Protein AF-A0A7I8N1E0-F1 (afdb_monomer)

pLDDT: mean 78.95, std 22.83, range [25.59, 98.81]

Structure (mmCIF, N/CA/C/O backbone):
data_AF-A0A7I8N1E0-F1
#
_entry.id   AF-A0A7I8N1E0-F1
#
loop_
_atom_site.group_PDB
_atom_site.id
_atom_site.type_symbol
_atom_site.label_atom_id
_atom_site.label_alt_id
_atom_site.label_comp_id
_atom_site.label_asym_id
_atom_site.label_entity_id
_atom_site.label_seq_id
_atom_site.pdbx_PDB_ins_code
_atom_site.Cartn_x
_atom_site.Cartn_y
_atom_site.Cartn_z
_atom_site.occupancy
_atom_site.B_iso_or_equiv
_atom_site.auth_seq_id
_atom_site.auth_comp_id
_atom_site.auth_asym_id
_atom_site.auth_atom_id
_atom_site.pdbx_PDB_model_num
ATOM 1 N N . MET A 1 1 ? -1.818 50.588 -33.802 1.00 48.94 1 MET A N 1
ATOM 2 C CA . MET A 1 1 ? -0.971 49.473 -34.273 1.00 48.94 1 MET A CA 1
ATOM 3 C C . MET A 1 1 ? 0.448 49.638 -33.720 1.00 48.94 1 MET A C 1
ATOM 5 O O . MET A 1 1 ? 1.332 49.979 -34.481 1.00 48.94 1 MET A O 1
ATOM 9 N N . ASN A 1 2 ? 0.651 49.533 -32.391 1.00 48.28 2 ASN A N 1
ATOM 10 C CA . ASN A 1 2 ? 1.999 49.479 -31.775 1.00 48.28 2 ASN A CA 1
ATOM 11 C C . ASN A 1 2 ? 2.008 49.177 -30.254 1.00 48.28 2 ASN A C 1
ATOM 13 O O . ASN A 1 2 ? 2.771 49.759 -29.493 1.00 48.28 2 ASN A O 1
ATOM 17 N N . ARG A 1 3 ? 1.132 48.282 -29.775 1.00 43.47 3 ARG A N 1
ATOM 18 C CA . ARG A 1 3 ? 1.202 47.768 -28.386 1.00 43.47 3 ARG A CA 1
ATOM 19 C C . ARG A 1 3 ? 1.125 46.245 -28.262 1.00 43.47 3 ARG A C 1
ATOM 21 O O . ARG A 1 3 ? 1.352 45.726 -27.184 1.00 43.47 3 ARG A O 1
ATOM 28 N N . ILE A 1 4 ? 0.874 45.539 -29.366 1.00 44.09 4 ILE A N 1
ATOM 29 C CA . ILE A 1 4 ? 0.767 44.071 -29.390 1.00 44.09 4 ILE A CA 1
ATOM 30 C C . ILE A 1 4 ? 2.120 43.421 -29.741 1.00 44.09 4 ILE A C 1
ATOM 32 O O . ILE A 1 4 ? 2.396 42.306 -29.319 1.00 44.09 4 ILE A O 1
ATOM 36 N N . LEU A 1 5 ? 3.021 44.143 -30.421 1.00 41.81 5 LEU A N 1
ATOM 37 C CA . LEU A 1 5 ? 4.333 43.609 -30.817 1.00 41.81 5 LEU A CA 1
ATOM 38 C C . LEU A 1 5 ? 5.401 43.668 -29.706 1.00 41.81 5 LEU A C 1
ATOM 40 O O . LEU A 1 5 ? 6.360 42.907 -29.746 1.00 41.81 5 LEU A O 1
ATOM 44 N N . MET A 1 6 ? 5.244 44.542 -28.705 1.00 38.78 6 MET A N 1
ATOM 45 C CA . MET A 1 6 ? 6.273 44.760 -27.673 1.00 38.78 6 MET A CA 1
ATOM 46 C C . MET A 1 6 ? 6.136 43.814 -26.468 1.00 38.78 6 MET A C 1
ATOM 48 O O . MET A 1 6 ? 7.112 43.576 -25.766 1.00 38.78 6 MET A O 1
ATOM 52 N N . THR A 1 7 ? 4.960 43.213 -26.266 1.00 41.84 7 THR A N 1
ATOM 53 C CA . THR A 1 7 ? 4.743 42.194 -25.224 1.00 41.84 7 THR A CA 1
ATOM 54 C C . THR A 1 7 ? 5.156 40.798 -25.700 1.00 41.84 7 THR A C 1
ATOM 56 O O . THR A 1 7 ? 5.621 39.997 -24.895 1.00 41.84 7 THR A O 1
ATOM 59 N N . LEU A 1 8 ? 5.089 40.526 -27.012 1.00 37.84 8 LEU A N 1
ATOM 60 C CA . LEU A 1 8 ? 5.588 39.268 -27.580 1.00 37.84 8 LEU A CA 1
ATOM 61 C C . LEU A 1 8 ? 7.123 39.182 -27.572 1.00 37.84 8 LEU A C 1
ATOM 63 O O . LEU A 1 8 ? 7.668 38.095 -27.417 1.00 37.84 8 LEU A O 1
ATOM 67 N N . LEU A 1 9 ? 7.832 40.312 -27.679 1.00 37.75 9 LEU A N 1
ATOM 68 C CA . LEU A 1 9 ? 9.298 40.303 -27.696 1.00 37.75 9 LEU A CA 1
ATOM 69 C C . LEU A 1 9 ? 9.920 40.077 -26.306 1.00 37.75 9 LEU A C 1
ATOM 71 O O . LEU A 1 9 ? 11.004 39.514 -26.221 1.00 37.75 9 LEU A O 1
ATOM 75 N N . ILE A 1 10 ? 9.231 40.449 -25.219 1.00 40.94 10 ILE A N 1
ATOM 76 C CA . ILE A 1 10 ? 9.700 40.193 -23.842 1.00 40.94 10 ILE A CA 1
ATOM 77 C C . ILE A 1 10 ? 9.424 38.739 -23.429 1.00 40.94 10 ILE A C 1
ATOM 79 O O . ILE A 1 10 ? 10.252 38.137 -22.751 1.00 40.94 10 ILE A O 1
ATOM 83 N N . ALA A 1 11 ? 8.333 38.131 -23.908 1.00 39.50 11 ALA A N 1
ATOM 84 C CA . ALA A 1 11 ? 8.066 36.708 -23.683 1.00 39.50 11 ALA A CA 1
ATOM 85 C C . ALA A 1 11 ? 9.069 35.795 -24.418 1.00 39.50 11 ALA A C 1
ATOM 87 O O . ALA A 1 11 ? 9.448 34.753 -23.893 1.00 39.50 11 ALA A O 1
ATOM 88 N N . VAL A 1 12 ? 9.553 36.205 -25.597 1.00 40.03 12 VAL A N 1
ATOM 89 C CA . VAL A 1 12 ? 10.547 35.434 -26.366 1.00 40.03 12 VAL A CA 1
ATOM 90 C C . VAL A 1 12 ? 11.984 35.684 -25.881 1.00 40.03 12 VAL A C 1
ATOM 92 O O . VAL A 1 12 ? 12.800 34.769 -25.941 1.00 40.03 12 VAL A O 1
ATOM 95 N N . LEU A 1 13 ? 12.305 36.861 -25.321 1.00 36.03 13 LEU A N 1
ATOM 96 C CA . LEU A 1 13 ? 13.633 37.101 -24.729 1.00 36.03 13 LEU A CA 1
ATOM 97 C C . LEU A 1 13 ? 13.817 36.490 -23.327 1.00 36.03 13 LEU A C 1
ATOM 99 O O . LEU A 1 13 ? 14.946 36.171 -22.973 1.00 36.03 13 LEU A O 1
ATOM 103 N N . LEU A 1 14 ? 12.749 36.272 -22.547 1.00 35.75 14 LEU A N 1
ATOM 104 C CA . LEU A 1 14 ? 12.842 35.537 -21.271 1.00 35.75 14 LEU A CA 1
ATOM 105 C C . LEU A 1 14 ? 12.912 34.011 -21.447 1.00 35.75 14 LEU A C 1
ATOM 107 O O . LEU A 1 14 ? 13.384 33.322 -20.548 1.00 35.75 14 LEU A O 1
ATOM 111 N N . ALA A 1 15 ? 12.520 33.483 -22.610 1.00 39.16 15 ALA A N 1
ATOM 112 C CA . ALA A 1 15 ? 12.614 32.056 -22.928 1.00 39.16 15 ALA A CA 1
ATOM 113 C C . ALA A 1 15 ? 14.000 31.620 -23.454 1.00 39.16 15 ALA A C 1
ATOM 115 O O . ALA A 1 15 ? 14.235 30.431 -23.641 1.00 39.16 15 ALA A O 1
ATOM 116 N N . LEU A 1 16 ? 14.930 32.555 -23.685 1.00 38.12 16 LEU A N 1
ATOM 117 C CA . LEU A 1 16 ? 16.269 32.269 -24.229 1.00 38.12 16 LEU A CA 1
ATOM 118 C C . LEU A 1 16 ? 17.410 32.424 -23.211 1.00 38.12 16 LEU A C 1
ATOM 120 O O . LEU A 1 16 ? 18.575 32.346 -23.592 1.00 38.12 16 LEU A O 1
ATOM 124 N N . GLN A 1 17 ? 17.099 32.602 -21.921 1.00 38.94 17 GLN A N 1
ATOM 125 C CA . GLN A 1 17 ? 18.113 32.710 -20.861 1.00 38.94 17 GLN A CA 1
ATOM 126 C C . GLN A 1 17 ? 18.026 31.630 -19.769 1.00 38.94 17 GLN A C 1
ATOM 128 O O . GLN A 1 17 ? 18.806 31.659 -18.824 1.00 38.94 17 GLN A O 1
ATOM 133 N N . TYR A 1 18 ? 17.155 30.634 -19.944 1.00 40.34 18 TYR A N 1
ATOM 134 C CA . TYR A 1 18 ? 17.132 29.408 -1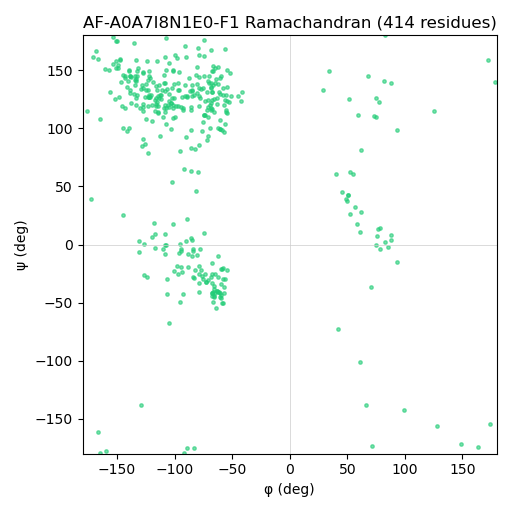9.144 1.00 40.34 18 TYR A CA 1
ATOM 135 C C . TYR A 1 18 ? 17.266 28.196 -20.064 1.00 40.34 18 TYR A C 1
ATOM 137 O O . TYR A 1 18 ? 16.301 27.537 -20.434 1.00 40.34 18 TYR A O 1
ATOM 145 N N . GLY A 1 19 ? 18.503 27.938 -20.480 1.00 39.00 19 GLY A N 1
ATOM 146 C CA . GLY A 1 19 ? 18.889 26.670 -21.079 1.00 39.00 19 GLY A CA 1
ATOM 147 C C . GLY A 1 19 ? 19.255 25.669 -19.990 1.00 39.00 19 GLY A C 1
ATOM 148 O O . GLY A 1 19 ? 20.433 25.509 -19.703 1.00 39.00 19 GLY A O 1
ATOM 149 N N . GLN A 1 20 ? 18.259 25.006 -19.406 1.00 37.59 20 GLN A N 1
ATOM 150 C CA . GLN A 1 20 ? 18.360 23.632 -18.910 1.00 37.59 20 GLN A CA 1
ATOM 151 C C . GLN A 1 20 ? 16.979 22.992 -19.076 1.00 37.59 20 GLN A C 1
ATOM 153 O O . GLN A 1 20 ? 15.960 23.572 -18.719 1.00 37.59 20 GLN A O 1
ATOM 158 N N . THR A 1 21 ? 16.935 21.840 -19.733 1.00 39.94 21 THR A N 1
ATOM 159 C CA . THR A 1 21 ? 15.712 21.083 -20.001 1.00 39.94 21 THR A CA 1
ATOM 160 C C . THR A 1 21 ? 15.200 20.451 -18.709 1.00 39.94 21 THR A C 1
ATOM 162 O O . THR A 1 21 ? 15.583 19.327 -18.385 1.00 39.94 21 THR A O 1
ATOM 165 N N . ASP A 1 22 ? 14.348 21.174 -17.984 1.00 41.03 22 ASP A N 1
ATOM 166 C CA . ASP A 1 22 ? 13.529 20.624 -16.903 1.00 41.03 22 ASP A CA 1
ATOM 167 C C . ASP A 1 22 ? 12.442 19.712 -17.495 1.00 41.03 22 ASP A C 1
ATOM 169 O O . ASP A 1 22 ? 11.861 20.005 -18.545 1.00 41.03 22 ASP A O 1
ATOM 173 N N . ALA A 1 23 ? 12.186 18.573 -16.851 1.00 47.47 23 ALA A N 1
ATOM 174 C CA . ALA A 1 23 ? 11.145 17.635 -17.260 1.00 47.47 23 ALA A CA 1
ATOM 175 C C . ALA A 1 23 ? 9.791 18.362 -17.372 1.00 47.47 23 ALA A C 1
ATOM 177 O O . ALA A 1 23 ? 9.347 19.008 -16.426 1.00 47.47 23 ALA A O 1
ATOM 178 N N . ALA A 1 24 ? 9.142 18.294 -18.538 1.00 55.84 24 ALA A N 1
ATOM 179 C CA . ALA A 1 24 ? 7.915 19.041 -18.793 1.00 55.84 24 ALA A CA 1
ATOM 180 C C . ALA A 1 24 ? 6.771 18.549 -17.887 1.00 55.84 24 ALA A C 1
ATOM 182 O O . ALA A 1 24 ? 6.299 17.424 -18.041 1.00 55.84 24 ALA A O 1
ATOM 183 N N . THR A 1 25 ? 6.307 19.399 -16.967 1.00 61.44 25 THR A N 1
ATOM 184 C CA . THR A 1 25 ? 5.065 19.179 -16.215 1.00 61.44 25 THR A CA 1
ATOM 185 C C . THR A 1 25 ? 3.894 19.036 -17.187 1.00 61.44 25 THR A C 1
ATOM 187 O O . THR A 1 25 ? 3.692 19.896 -18.049 1.00 61.44 25 THR A O 1
ATOM 190 N N . MET A 1 26 ? 3.106 17.969 -17.047 1.00 72.81 26 MET A N 1
ATOM 191 C CA . MET A 1 26 ? 1.984 17.670 -17.940 1.00 72.81 26 MET A CA 1
ATOM 192 C C . MET A 1 26 ? 0.630 17.875 -17.251 1.00 72.81 26 MET A C 1
ATOM 194 O O . MET A 1 26 ? 0.438 17.475 -16.103 1.00 72.81 26 MET A O 1
ATOM 198 N N . PHE A 1 27 ? -0.319 18.455 -17.991 1.00 78.81 27 PHE A N 1
ATOM 199 C CA . PHE A 1 27 ? -1.722 18.613 -17.604 1.00 78.81 27 PHE A CA 1
ATOM 200 C C . PHE A 1 27 ? -2.600 17.778 -18.546 1.00 78.81 27 PHE A C 1
ATOM 202 O O . PHE A 1 27 ? -2.653 18.106 -19.734 1.00 78.81 27 PHE A O 1
ATOM 209 N N . PRO A 1 28 ? -3.280 16.724 -18.066 1.00 75.94 28 PRO A N 1
ATOM 210 C CA . PRO A 1 28 ? -4.121 15.909 -18.934 1.00 75.94 28 PRO A CA 1
ATOM 211 C C . PRO A 1 28 ? -5.359 16.657 -19.438 1.00 75.94 28 PRO A C 1
ATOM 213 O O . PRO A 1 28 ? -6.017 17.389 -18.689 1.00 75.94 28 PRO A O 1
ATOM 216 N N . SER A 1 29 ? -5.694 16.456 -20.709 1.00 80.56 29 SER A N 1
ATOM 217 C CA . SER A 1 29 ? -6.722 17.219 -21.426 1.00 80.56 29 SER A CA 1
ATOM 218 C C . SER A 1 29 ? -7.790 16.352 -22.093 1.00 80.56 29 SER A C 1
ATOM 220 O O . SER A 1 29 ? -8.923 16.813 -22.245 1.00 80.56 29 SER A O 1
ATOM 222 N N . ASP A 1 30 ? -7.464 15.105 -22.435 1.00 88.88 30 ASP A N 1
ATOM 223 C CA . ASP A 1 30 ? -8.392 14.147 -23.038 1.00 88.88 30 ASP A CA 1
ATOM 224 C C . ASP A 1 30 ? -8.923 13.188 -21.972 1.00 88.88 30 ASP A C 1
ATOM 226 O O . ASP A 1 30 ? -8.179 12.360 -21.449 1.00 88.88 30 ASP A O 1
ATOM 230 N N . TRP A 1 31 ? -10.203 13.310 -21.621 1.00 92.12 31 TRP A N 1
ATOM 231 C CA . TRP A 1 31 ? -10.793 12.560 -20.516 1.00 92.12 31 TRP A CA 1
ATOM 232 C C . TRP A 1 31 ? -11.955 11.677 -20.967 1.00 92.12 31 TRP A C 1
ATOM 234 O O . TRP A 1 31 ? -12.921 12.154 -21.563 1.00 92.12 31 TRP A O 1
ATOM 244 N N . GLN A 1 32 ? -11.904 10.400 -20.592 1.00 95.88 32 GLN A N 1
ATOM 245 C CA . GLN A 1 32 ? -12.939 9.413 -20.878 1.00 95.88 32 GLN A CA 1
ATOM 246 C C . GLN A 1 32 ? -13.622 8.934 -19.593 1.00 95.88 32 GLN A C 1
ATOM 248 O O . GLN A 1 32 ? -12.963 8.475 -18.665 1.00 95.88 32 GLN A O 1
ATOM 253 N N . ILE A 1 33 ? -14.954 8.994 -19.559 1.00 96.75 33 ILE A N 1
ATOM 254 C CA . ILE A 1 33 ? -15.770 8.513 -18.435 1.00 96.75 33 ILE A CA 1
ATOM 255 C C . ILE A 1 33 ? -15.946 6.991 -18.516 1.00 96.75 33 ILE A C 1
ATOM 257 O O . ILE A 1 33 ? -16.228 6.447 -19.587 1.00 96.75 33 ILE A O 1
ATOM 261 N N . VAL A 1 34 ? -15.837 6.323 -17.369 1.00 97.19 34 VAL A N 1
ATOM 262 C CA . VAL A 1 34 ? -16.132 4.901 -17.181 1.00 97.19 34 VAL A CA 1
ATOM 263 C C . VAL A 1 34 ? -17.006 4.721 -15.942 1.00 97.19 34 VAL A C 1
ATOM 265 O O . VAL A 1 34 ? -16.656 5.170 -14.853 1.00 97.19 34 VAL A O 1
ATOM 268 N N . ASP A 1 35 ? -18.115 4.004 -16.108 1.00 96.94 35 ASP A N 1
ATOM 269 C CA . ASP A 1 35 ? -19.026 3.625 -15.029 1.00 96.94 35 ASP A CA 1
ATOM 270 C C . ASP A 1 35 ? -18.923 2.118 -14.782 1.00 96.94 35 ASP A C 1
ATOM 272 O O . ASP A 1 35 ? -19.323 1.308 -15.617 1.00 96.94 35 ASP A O 1
ATOM 276 N N . GLN A 1 36 ? -18.351 1.742 -13.640 1.00 95.38 36 GLN A N 1
ATOM 277 C CA . GLN A 1 36 ? -18.331 0.360 -13.150 1.00 95.38 36 GLN A CA 1
ATOM 278 C C . GLN A 1 36 ? -19.440 0.083 -12.136 1.00 95.38 36 GLN A C 1
ATOM 280 O O . GLN A 1 36 ? -19.826 -1.069 -11.952 1.00 95.38 36 GLN A O 1
ATOM 285 N N . GLY A 1 37 ? -19.913 1.124 -11.448 1.00 93.56 37 GLY A N 1
ATOM 286 C CA . GLY A 1 37 ? -21.073 1.043 -10.575 1.00 93.56 37 GLY A CA 1
ATOM 287 C C . GLY A 1 37 ? -22.338 0.734 -11.372 1.00 93.56 37 GLY A C 1
ATOM 288 O O . GLY A 1 37 ? -22.547 1.263 -12.462 1.00 93.56 37 GLY A O 1
ATOM 289 N N . ASP A 1 38 ? -23.178 -0.130 -10.819 1.00 93.62 38 ASP A N 1
ATOM 290 C CA . ASP A 1 38 ? -24.424 -0.601 -11.422 1.00 93.62 38 ASP A CA 1
ATOM 291 C C . ASP A 1 38 ? -25.679 -0.015 -10.750 1.00 93.62 38 ASP A C 1
ATOM 293 O O . ASP A 1 38 ? -26.801 -0.298 -11.172 1.00 93.62 38 ASP A O 1
ATOM 297 N N . GLN A 1 39 ? -25.50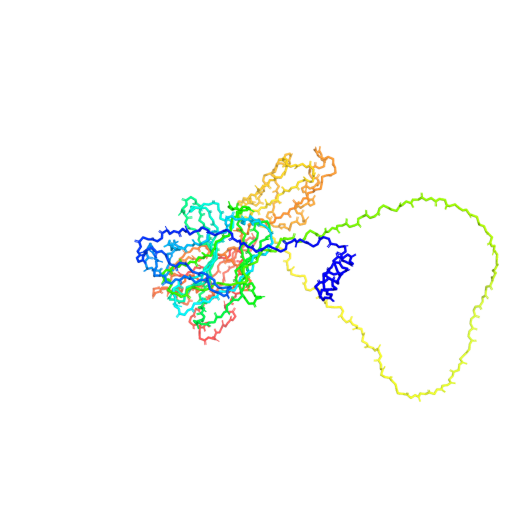1 0.821 -9.725 1.00 95.50 39 GLN A N 1
ATOM 298 C CA . GLN A 1 39 ? -26.559 1.453 -8.939 1.00 95.50 39 GLN A CA 1
ATOM 299 C C . GLN A 1 39 ? -26.441 2.975 -8.992 1.00 95.50 39 GLN A C 1
ATOM 301 O O . GLN A 1 39 ? -25.340 3.519 -9.014 1.00 95.50 39 GLN A O 1
ATOM 306 N N . ASP A 1 40 ? -27.589 3.657 -9.023 1.00 94.75 40 ASP A N 1
ATOM 307 C CA . ASP A 1 40 ? -27.724 5.122 -9.014 1.00 94.75 40 ASP A CA 1
ATOM 308 C C . ASP A 1 40 ? -26.899 5.875 -10.086 1.00 94.75 40 ASP A C 1
ATOM 310 O O . ASP A 1 40 ? -26.539 7.046 -9.925 1.00 94.75 40 ASP A O 1
ATOM 314 N N . GLY A 1 41 ? -26.608 5.195 -11.200 1.00 92.81 41 GLY A N 1
ATOM 315 C CA . GLY A 1 41 ? -25.959 5.748 -12.389 1.00 92.81 41 GLY A CA 1
ATOM 316 C C . GLY A 1 41 ? -26.934 6.275 -13.459 1.00 92.81 41 GLY A C 1
ATOM 317 O O . GLY A 1 41 ? -28.155 6.182 -13.296 1.00 92.81 41 GLY A O 1
ATOM 318 N N . PRO A 1 42 ? -26.417 6.796 -14.590 1.00 96.25 42 PRO A N 1
ATOM 319 C CA . PRO A 1 42 ? -24.995 6.915 -14.933 1.00 96.25 42 PRO A CA 1
ATOM 320 C C . PRO A 1 42 ? -24.290 8.029 -14.148 1.00 96.25 42 PRO A C 1
ATOM 322 O O . PRO A 1 42 ? -24.905 8.779 -13.383 1.00 96.25 42 PRO A O 1
ATOM 325 N N . SER A 1 43 ? -22.979 8.150 -14.328 1.00 97.06 43 SER A N 1
ATOM 326 C CA . SER A 1 43 ? -22.233 9.285 -13.801 1.00 97.06 43 SER A CA 1
ATOM 327 C C . SER A 1 43 ? -22.605 10.613 -14.453 1.00 97.06 43 SER A C 1
ATOM 329 O O . SER A 1 43 ? -23.050 10.685 -15.599 1.00 97.06 43 SER A O 1
ATOM 331 N N . LEU A 1 44 ? -22.406 11.695 -13.696 1.00 96.81 44 LEU A N 1
ATOM 332 C CA . LEU A 1 44 ? -22.554 13.061 -14.184 1.00 96.81 44 LEU A CA 1
ATOM 333 C C . LEU A 1 44 ? -21.290 13.857 -13.869 1.00 96.81 44 LEU A C 1
ATOM 335 O O . LEU A 1 44 ? -21.177 14.444 -12.792 1.00 96.81 44 LEU A O 1
ATOM 339 N N . TRP A 1 45 ? -20.356 13.849 -14.820 1.00 96.50 45 TRP A N 1
ATOM 340 C CA . TRP A 1 45 ? -19.107 14.603 -14.768 1.00 96.50 45 TRP A CA 1
ATOM 341 C C . TRP A 1 45 ? -19.220 15.920 -15.544 1.00 96.50 45 TRP A C 1
ATOM 343 O O . TRP A 1 45 ? -19.709 15.947 -16.674 1.00 96.50 45 TRP A O 1
ATOM 353 N N . GLN A 1 46 ? -18.769 17.022 -14.946 1.00 94.25 46 GLN A N 1
ATOM 354 C CA . GLN A 1 46 ? -18.805 18.362 -15.537 1.00 94.25 46 GLN A CA 1
ATOM 355 C C . GLN A 1 46 ? -17.533 19.143 -15.209 1.00 94.25 46 GLN A C 1
ATOM 357 O O . GLN A 1 46 ? -17.049 19.102 -14.079 1.00 94.25 46 GLN A O 1
ATOM 362 N N . TYR A 1 47 ? -17.027 19.908 -16.173 1.00 88.88 47 TYR A N 1
ATOM 363 C CA . TYR A 1 47 ? -15.928 20.845 -15.952 1.00 88.88 47 TYR A CA 1
ATOM 364 C C . TYR A 1 47 ? -16.464 22.270 -15.837 1.00 88.88 47 TYR A C 1
ATOM 366 O O . TYR A 1 47 ? -17.064 22.781 -16.782 1.00 88.88 47 TYR A O 1
ATOM 374 N N . ASP A 1 48 ? -16.227 22.923 -14.702 1.00 83.56 48 ASP A N 1
ATOM 375 C CA . ASP A 1 48 ? -16.552 24.337 -14.493 1.00 83.56 48 ASP A CA 1
ATOM 376 C C . ASP A 1 48 ? -15.361 25.055 -13.857 1.00 83.56 48 ASP A C 1
ATOM 378 O O . ASP A 1 48 ? -14.854 24.636 -12.818 1.00 83.56 48 ASP A O 1
ATOM 382 N N . ARG A 1 49 ? -14.916 26.155 -14.478 1.00 85.31 49 ARG A N 1
ATOM 383 C CA . ARG A 1 49 ? -13.901 27.083 -13.935 1.00 85.31 49 ARG A CA 1
ATOM 384 C C . ARG A 1 49 ? -12.658 26.405 -13.328 1.00 85.31 49 ARG A C 1
ATOM 386 O O . ARG A 1 49 ? -12.189 26.807 -12.266 1.00 85.31 49 ARG A O 1
ATOM 393 N N . GLY A 1 50 ? -12.100 25.406 -14.013 1.00 83.62 50 GLY A N 1
ATOM 394 C CA . GLY A 1 50 ? -10.882 24.723 -13.554 1.00 83.62 50 GLY A CA 1
ATOM 395 C C . GLY A 1 50 ? -11.120 23.535 -12.620 1.00 83.62 50 GLY A C 1
ATOM 396 O O . GLY A 1 50 ? -10.154 22.970 -12.116 1.00 83.62 50 GLY A O 1
ATOM 397 N N . VAL A 1 51 ? -12.379 23.166 -12.371 1.00 91.38 51 VAL A N 1
ATOM 398 C CA . VAL A 1 51 ? -12.760 22.092 -11.451 1.00 91.38 51 VAL A CA 1
ATOM 399 C C . VAL A 1 51 ? -13.583 21.045 -12.193 1.00 91.38 51 VAL A C 1
ATOM 401 O O . VAL A 1 51 ? -14.599 21.365 -12.812 1.00 91.38 51 VAL A O 1
ATOM 404 N N . TRP A 1 52 ? -13.167 19.785 -12.098 1.00 95.81 52 TRP A N 1
ATOM 405 C CA . TRP A 1 52 ? -13.998 18.637 -12.453 1.00 95.81 52 TRP A CA 1
ATOM 406 C C . TRP A 1 52 ? -14.946 18.327 -11.301 1.00 95.81 52 TRP A C 1
ATOM 408 O O . TRP A 1 52 ? -14.507 18.217 -10.160 1.00 95.81 52 TRP A O 1
ATOM 418 N N . ASN A 1 53 ? -16.232 18.182 -11.600 1.00 96.50 53 ASN A N 1
ATOM 419 C CA . ASN A 1 53 ? -17.298 17.910 -10.644 1.00 96.50 53 ASN A CA 1
ATOM 420 C C . ASN A 1 53 ? -17.986 16.608 -11.046 1.00 96.50 53 ASN A C 1
ATOM 422 O O . ASN A 1 53 ? -18.451 16.504 -12.180 1.00 96.50 53 ASN A O 1
ATOM 426 N N . GLN A 1 54 ? -18.095 15.660 -10.123 1.00 98.00 54 GLN A N 1
ATOM 427 C CA . GLN A 1 54 ? -18.950 14.489 -10.265 1.00 98.00 54 GLN A CA 1
ATOM 428 C C . GLN A 1 54 ? -20.086 14.599 -9.247 1.00 98.00 54 GLN A C 1
ATOM 430 O O . GLN A 1 54 ? -19.855 14.903 -8.079 1.00 98.00 54 GLN A O 1
ATOM 435 N N . THR A 1 55 ? -21.322 14.452 -9.732 1.00 97.62 55 THR A N 1
ATOM 436 C CA . THR A 1 55 ? -22.528 14.823 -8.963 1.00 97.62 55 THR A CA 1
ATOM 437 C C . THR A 1 55 ? -23.615 13.753 -8.912 1.00 97.62 55 THR A C 1
ATOM 439 O O . THR A 1 55 ? -24.684 13.988 -8.352 1.00 97.62 55 THR A O 1
ATOM 442 N N . SER A 1 56 ? -23.375 12.573 -9.487 1.00 96.75 56 SER A N 1
ATOM 443 C CA . SER A 1 56 ? -24.304 11.447 -9.351 1.00 96.75 56 SER A CA 1
ATOM 444 C C . SER A 1 56 ? -23.952 10.591 -8.137 1.00 96.75 56 SER A C 1
ATOM 446 O O . SER A 1 56 ? -22.823 10.604 -7.656 1.00 96.75 56 SER A O 1
ATOM 448 N N . ASN A 1 57 ? -24.903 9.792 -7.670 1.00 96.44 57 ASN A N 1
ATOM 449 C CA . ASN A 1 57 ? -24.679 8.878 -6.557 1.00 96.44 57 ASN A CA 1
ATOM 450 C C . ASN A 1 57 ? -24.164 7.507 -7.023 1.00 96.44 57 ASN A C 1
ATOM 452 O O . ASN A 1 57 ? -24.368 6.524 -6.332 1.00 96.44 57 ASN A O 1
ATOM 456 N N . ILE A 1 58 ? -23.560 7.390 -8.209 1.00 97.38 58 ILE A N 1
ATOM 457 C CA . ILE A 1 58 ? -23.273 6.076 -8.798 1.00 97.38 58 ILE A CA 1
ATOM 458 C C . ILE A 1 58 ? -22.345 5.228 -7.917 1.00 97.38 58 ILE A C 1
ATOM 460 O O . ILE A 1 58 ? -21.261 5.660 -7.513 1.00 97.38 58 ILE A O 1
ATOM 464 N N . PHE A 1 59 ? -22.753 3.992 -7.650 1.00 96.19 59 PHE A N 1
ATOM 465 C CA . PHE A 1 59 ? -21.976 3.020 -6.888 1.00 96.19 59 PHE A CA 1
ATOM 466 C C . PHE A 1 59 ? -22.287 1.594 -7.343 1.00 96.19 59 PHE A C 1
ATOM 468 O O . PHE A 1 59 ? -23.160 1.345 -8.167 1.00 96.19 59 PHE A O 1
ATOM 475 N N . GLY A 1 60 ? -21.565 0.635 -6.786 1.00 93.25 60 GLY A N 1
ATOM 476 C CA . GLY A 1 60 ? -21.827 -0.785 -6.952 1.00 93.25 60 GLY A CA 1
ATOM 477 C C . GLY A 1 60 ? -21.081 -1.602 -5.904 1.00 93.25 60 GLY A C 1
ATOM 478 O O . GLY A 1 60 ? -20.352 -1.064 -5.060 1.00 93.25 60 GLY A O 1
ATOM 479 N N . GLY A 1 61 ? -21.240 -2.920 -5.974 1.00 87.12 61 GLY A N 1
ATOM 480 C CA . GLY A 1 61 ? -20.678 -3.844 -4.992 1.00 87.12 61 GLY A CA 1
ATOM 481 C C . GLY A 1 61 ? -21.379 -3.778 -3.629 1.00 87.12 61 GLY A C 1
ATOM 482 O O . GLY A 1 61 ? -22.410 -3.135 -3.443 1.00 87.12 61 GLY A O 1
ATOM 483 N N . GLN A 1 62 ? -20.831 -4.498 -2.652 1.00 78.44 62 GLN A N 1
ATOM 484 C CA . GLN A 1 62 ? -21.434 -4.623 -1.324 1.00 78.44 62 GLN A CA 1
ATOM 485 C C . GLN A 1 62 ? -21.174 -3.377 -0.453 1.00 78.44 62 GLN A C 1
ATOM 487 O O . GLN A 1 62 ? -20.049 -2.871 -0.327 1.00 78.44 62 GLN A O 1
ATOM 492 N N . GLN A 1 63 ? -22.226 -2.906 0.217 1.00 66.81 63 GLN A N 1
ATOM 493 C CA . GLN A 1 63 ? -22.176 -1.766 1.130 1.00 66.81 63 GLN A CA 1
ATOM 494 C C . GLN A 1 63 ? -21.680 -2.208 2.521 1.00 66.81 63 GLN A C 1
ATOM 496 O O . GLN A 1 63 ? -22.453 -2.460 3.437 1.00 66.81 63 GLN A O 1
ATOM 501 N N . GLY A 1 64 ? -20.360 -2.325 2.679 1.00 64.38 64 GLY A N 1
ATOM 502 C CA . GLY A 1 64 ? -19.692 -2.573 3.964 1.00 64.38 64 GLY A CA 1
ATOM 503 C C . GLY A 1 64 ? -18.315 -1.910 4.026 1.00 64.38 64 GLY A C 1
ATOM 504 O O . GLY A 1 64 ? -17.756 -1.561 2.982 1.00 64.38 64 GLY A O 1
ATOM 505 N N . THR A 1 65 ? -17.781 -1.701 5.233 1.00 57.72 65 THR A N 1
ATOM 506 C CA . THR A 1 65 ? -16.462 -1.071 5.468 1.00 57.72 65 THR A CA 1
ATOM 507 C C . THR A 1 65 ? -15.288 -2.005 5.152 1.00 57.72 65 THR A C 1
ATOM 509 O O . THR A 1 65 ? -14.231 -1.555 4.709 1.00 57.72 65 THR A O 1
ATOM 512 N N . SER A 1 66 ? -15.491 -3.317 5.316 1.00 61.19 66 SER A N 1
ATOM 513 C CA . SER A 1 66 ? -14.463 -4.352 5.149 1.00 61.19 66 SER A CA 1
ATOM 514 C C . SER A 1 66 ? -14.198 -4.765 3.700 1.00 61.19 66 SER A C 1
ATOM 516 O O . SER A 1 66 ? -13.278 -5.538 3.459 1.00 61.19 66 SER A O 1
ATOM 518 N N . LEU A 1 67 ? -15.015 -4.313 2.745 1.00 79.56 67 LEU A N 1
ATOM 519 C CA . LEU A 1 67 ? -14.964 -4.783 1.359 1.00 79.56 67 LEU A CA 1
ATOM 520 C C . LEU A 1 67 ? -14.271 -3.751 0.455 1.00 79.56 67 LEU A C 1
ATOM 522 O O . LEU A 1 67 ? -14.697 -2.588 0.436 1.00 79.56 67 LEU A O 1
ATOM 526 N N . PRO A 1 68 ? -13.181 -4.123 -0.242 1.00 87.94 68 PRO A N 1
ATOM 527 C CA . PRO A 1 68 ? -12.342 -3.172 -0.957 1.00 87.94 68 PRO A CA 1
ATOM 528 C C . PRO A 1 68 ? -12.775 -2.894 -2.400 1.00 87.94 68 PRO A C 1
ATOM 530 O O . PRO A 1 68 ? -12.215 -1.990 -3.004 1.00 87.94 68 PRO A O 1
ATOM 533 N N . GLU A 1 69 ? -13.739 -3.614 -2.975 1.00 88.75 69 GLU A N 1
ATOM 534 C CA . GLU A 1 69 ? -14.010 -3.603 -4.419 1.00 88.75 69 GLU A CA 1
ATOM 535 C C . GLU A 1 69 ? -14.476 -2.233 -4.920 1.00 88.75 69 GLU A C 1
ATOM 537 O O . GLU A 1 69 ? -13.850 -1.643 -5.799 1.00 88.75 69 GLU A O 1
ATOM 542 N N . LYS A 1 70 ? -15.532 -1.694 -4.306 1.00 94.12 70 LYS A N 1
ATOM 543 C CA . LYS A 1 70 ? -16.081 -0.352 -4.565 1.00 94.12 70 LYS A CA 1
ATOM 544 C C . LYS A 1 70 ? -16.096 0.039 -6.063 1.00 94.12 70 LYS A C 1
ATOM 546 O O . LYS A 1 70 ? -15.436 0.999 -6.450 1.00 94.12 70 LYS A O 1
ATOM 551 N N . PRO A 1 71 ? -16.808 -0.691 -6.938 1.00 94.88 71 PRO A N 1
ATOM 552 C CA . PRO A 1 71 ? -16.966 -0.284 -8.334 1.00 94.88 71 PRO A CA 1
ATOM 553 C C . PRO A 1 71 ? -17.831 0.981 -8.406 1.00 94.88 71 PRO A C 1
ATOM 555 O O . PRO A 1 71 ? -18.964 0.988 -7.933 1.00 94.88 71 PRO A O 1
ATOM 558 N N . GLY A 1 72 ? -17.262 2.075 -8.906 1.00 96.88 72 GLY A N 1
ATOM 559 C CA . GLY A 1 72 ? -17.882 3.404 -8.926 1.00 96.88 72 GLY A CA 1
ATOM 560 C C . GLY A 1 72 ? -17.829 4.016 -10.319 1.00 96.88 72 GLY A C 1
ATOM 561 O O . GLY A 1 72 ? -18.027 3.320 -11.312 1.00 96.88 72 GLY A O 1
ATOM 562 N N . THR A 1 73 ? -17.521 5.303 -10.401 1.00 98.50 73 THR A N 1
ATOM 563 C CA . THR A 1 73 ? -17.244 5.994 -11.664 1.00 98.50 73 THR A CA 1
ATOM 564 C C . THR A 1 73 ? -15.858 6.614 -11.638 1.00 98.50 73 THR A C 1
ATOM 566 O O . THR A 1 73 ? -15.359 7.015 -10.582 1.00 98.50 73 THR A O 1
ATOM 569 N N . PHE A 1 74 ? -15.227 6.701 -12.801 1.00 98.50 74 PHE A N 1
ATOM 570 C CA . PHE A 1 74 ? -13.962 7.397 -12.943 1.00 98.50 74 PHE A CA 1
ATOM 571 C C . PHE A 1 74 ? -13.789 8.025 -14.320 1.00 98.50 74 PHE A C 1
ATOM 573 O O . PHE A 1 74 ? -14.364 7.578 -15.311 1.00 98.50 74 PHE A O 1
ATOM 580 N N . MET A 1 75 ? -12.967 9.070 -14.375 1.00 97.19 75 MET A N 1
ATOM 581 C CA . MET A 1 75 ? -12.536 9.710 -15.614 1.00 97.19 75 MET A CA 1
ATOM 582 C C . MET A 1 75 ? -11.071 9.399 -15.876 1.00 97.19 75 MET A C 1
ATOM 584 O O . MET A 1 75 ? -10.220 9.865 -15.125 1.00 97.19 75 MET A O 1
ATOM 588 N N . VAL A 1 76 ? -10.778 8.647 -16.935 1.00 97.12 76 VAL A N 1
ATOM 589 C CA . VAL A 1 76 ? -9.418 8.299 -17.363 1.00 97.12 76 VAL A CA 1
ATOM 590 C C . VAL A 1 76 ? -8.847 9.415 -18.231 1.00 97.12 76 VAL A C 1
ATOM 592 O O . VAL A 1 76 ? -9.465 9.805 -19.217 1.00 97.12 76 VAL A O 1
ATOM 595 N N . ALA A 1 77 ? -7.656 9.894 -17.893 1.00 93.69 77 ALA A N 1
ATOM 596 C CA . ALA A 1 77 ? -6.865 10.790 -18.725 1.00 93.69 77 ALA A CA 1
ATOM 597 C C . ALA A 1 77 ? -6.214 9.997 -19.871 1.00 93.69 77 ALA A C 1
ATOM 599 O O . ALA A 1 77 ? -5.179 9.350 -19.692 1.00 93.69 77 ALA A O 1
ATOM 600 N N . MET A 1 78 ? -6.817 10.015 -21.053 1.00 91.62 78 MET A N 1
ATOM 601 C CA . MET A 1 78 ? -6.407 9.210 -22.205 1.00 91.62 78 MET A CA 1
ATOM 602 C C . MET A 1 78 ? -5.064 9.636 -22.791 1.00 91.62 78 MET A C 1
ATOM 604 O O . MET A 1 78 ? -4.329 8.789 -23.302 1.00 91.62 78 MET A O 1
ATOM 608 N N . ASP A 1 79 ? -4.705 10.906 -22.643 1.00 87.31 79 ASP A N 1
ATOM 609 C CA . ASP A 1 79 ? -3.408 11.456 -23.027 1.00 87.31 79 ASP A CA 1
ATOM 610 C C . ASP A 1 79 ? -2.322 11.263 -21.956 1.00 87.31 79 ASP A C 1
ATOM 612 O O . ASP A 1 79 ? -1.162 11.569 -22.215 1.00 87.31 79 ASP A O 1
ATOM 616 N N . SER A 1 80 ? -2.652 10.710 -20.783 1.00 90.31 80 SER A N 1
ATOM 617 C CA . SER A 1 80 ? -1.651 10.396 -19.758 1.00 90.31 80 SER A CA 1
ATOM 618 C C . SER A 1 80 ? -0.929 9.067 -20.014 1.00 90.31 80 SER A C 1
ATOM 620 O O . SER A 1 80 ? -1.518 8.087 -20.492 1.00 90.31 80 SER A O 1
ATOM 622 N N . ASP A 1 81 ? 0.350 9.047 -19.639 1.00 87.94 81 ASP A N 1
ATOM 623 C CA . ASP A 1 81 ? 1.173 7.851 -19.472 1.00 87.94 81 ASP A CA 1
ATOM 624 C C . ASP A 1 81 ? 2.132 8.086 -18.297 1.00 87.94 81 ASP A C 1
ATOM 626 O O . ASP A 1 81 ? 3.110 8.828 -18.391 1.00 87.94 81 ASP A O 1
ATOM 630 N N . PHE A 1 82 ? 1.773 7.539 -17.142 1.00 91.88 82 PHE A N 1
ATOM 631 C CA . PHE A 1 82 ? 2.475 7.715 -15.883 1.00 91.88 82 PHE A CA 1
ATOM 632 C C . PHE A 1 82 ? 3.178 6.418 -15.501 1.00 91.88 82 PHE A C 1
ATOM 634 O O . PHE A 1 82 ? 2.528 5.404 -15.249 1.00 91.88 82 PHE A O 1
ATOM 641 N N . SER A 1 83 ? 4.506 6.468 -15.423 1.00 90.31 83 SER A N 1
ATOM 642 C CA . SER A 1 83 ? 5.320 5.424 -14.806 1.00 90.31 83 SER A CA 1
ATOM 643 C C . SER A 1 83 ? 5.815 5.874 -13.441 1.00 90.31 83 SER A C 1
ATOM 645 O O . SER A 1 83 ? 5.362 5.339 -12.442 1.00 90.31 83 SER A O 1
ATOM 647 N N . ASP A 1 84 ? 6.689 6.876 -13.416 1.00 87.12 84 ASP A N 1
ATOM 648 C CA . ASP A 1 84 ? 7.594 7.209 -12.320 1.00 87.12 84 ASP A CA 1
ATOM 649 C C . ASP A 1 84 ? 7.694 8.736 -12.176 1.00 87.12 84 ASP A C 1
ATOM 651 O O . ASP A 1 84 ? 7.825 9.458 -13.169 1.00 87.12 84 ASP A O 1
ATOM 655 N N . GLY A 1 85 ? 7.638 9.239 -10.943 1.00 91.25 85 GLY A N 1
ATOM 656 C CA . GLY A 1 85 ? 7.465 10.661 -10.643 1.00 91.25 85 GLY A CA 1
ATOM 657 C C . GLY A 1 85 ? 6.322 10.908 -9.667 1.00 91.25 85 GLY A C 1
ATOM 658 O O . GLY A 1 85 ? 5.929 10.008 -8.925 1.00 91.25 85 GLY A O 1
ATOM 659 N N . SER A 1 86 ? 5.772 12.115 -9.699 1.00 94.94 86 SER A N 1
ATOM 660 C CA . SER A 1 86 ? 4.668 12.550 -8.851 1.00 94.94 86 SER A CA 1
ATOM 661 C C . SER A 1 86 ? 3.432 12.885 -9.680 1.00 94.94 86 SER A C 1
ATOM 663 O O . SER A 1 86 ? 3.502 13.563 -10.705 1.00 94.94 86 SER A O 1
ATOM 665 N N . VAL A 1 87 ? 2.275 12.434 -9.209 1.00 95.94 87 VAL A N 1
ATOM 666 C CA . VAL A 1 87 ? 0.964 12.905 -9.654 1.00 95.94 87 VAL A CA 1
ATOM 667 C C . VAL A 1 87 ? 0.383 13.745 -8.540 1.00 95.94 87 VAL A C 1
ATOM 669 O O . VAL A 1 87 ? 0.118 13.217 -7.465 1.00 95.94 87 VAL A O 1
ATOM 672 N N . LEU A 1 88 ? 0.157 15.027 -8.798 1.00 94.56 88 LEU A N 1
ATOM 673 C CA . LEU A 1 88 ? -0.406 15.956 -7.828 1.00 94.56 88 LEU A CA 1
ATOM 674 C C . LEU A 1 88 ? -1.834 16.311 -8.229 1.00 94.56 88 LEU A C 1
ATOM 676 O O . LEU A 1 88 ? -2.109 16.535 -9.407 1.00 94.56 88 LEU A O 1
ATOM 680 N N . LEU A 1 89 ? -2.742 16.381 -7.260 1.00 97.50 89 LEU A N 1
ATOM 681 C CA . LEU A 1 89 ? -4.091 16.906 -7.448 1.00 97.50 89 LEU A CA 1
ATOM 682 C C . LEU A 1 89 ? -4.655 17.469 -6.144 1.00 97.50 89 LEU A C 1
ATOM 684 O O . LEU A 1 89 ? -4.293 17.038 -5.053 1.00 97.50 89 LEU A O 1
ATOM 688 N N . SER A 1 90 ? -5.605 18.392 -6.257 1.00 97.94 90 SER A N 1
ATOM 689 C CA . SER A 1 90 ? -6.459 18.789 -5.139 1.00 97.94 90 SER A CA 1
ATOM 690 C C . SER A 1 90 ? -7.827 18.133 -5.266 1.00 97.94 90 SER A C 1
ATOM 692 O O . SER A 1 90 ? -8.431 18.186 -6.340 1.00 97.94 90 SER A O 1
ATOM 694 N N . LEU A 1 91 ? -8.348 17.574 -4.173 1.00 98.56 91 LEU A N 1
ATOM 695 C CA . LEU A 1 91 ? -9.696 17.001 -4.126 1.00 98.56 91 LEU A CA 1
ATOM 696 C C . LEU A 1 91 ? -10.490 17.472 -2.901 1.00 98.56 91 LEU A C 1
ATOM 698 O O . LEU A 1 91 ? -9.916 17.780 -1.858 1.00 98.56 91 LEU A O 1
ATOM 702 N N . VAL A 1 92 ? -11.817 17.521 -3.027 1.00 98.62 92 VAL A N 1
ATOM 703 C CA . VAL A 1 92 ? -12.758 17.827 -1.934 1.00 98.62 92 VAL A CA 1
ATOM 704 C C . VAL A 1 92 ? -14.102 17.140 -2.175 1.00 98.62 92 VAL A C 1
ATOM 706 O O . VAL A 1 92 ? -14.513 16.950 -3.320 1.00 98.62 92 VAL A O 1
ATOM 709 N N . SER A 1 93 ? -14.820 16.832 -1.097 1.00 98.25 93 SER A N 1
ATOM 710 C CA . SER A 1 93 ? -16.216 16.392 -1.138 1.00 98.25 93 SER A CA 1
ATOM 711 C C . SER A 1 93 ? -17.005 16.966 0.045 1.00 98.25 93 SER A C 1
ATOM 713 O O . SER A 1 93 ? -16.449 17.152 1.125 1.00 98.25 93 SER A O 1
ATOM 715 N N . ASP A 1 94 ? -18.284 17.283 -0.166 1.00 98.00 94 ASP A N 1
ATOM 716 C CA . ASP A 1 94 ? -19.266 17.645 0.876 1.00 98.00 94 ASP A CA 1
ATOM 717 C C . ASP A 1 94 ? -20.107 16.428 1.348 1.00 98.00 94 ASP A C 1
ATOM 719 O O . ASP A 1 94 ? -20.877 16.513 2.319 1.00 98.00 94 ASP A O 1
ATOM 723 N N . ASP A 1 95 ? -19.916 15.290 0.681 1.00 98.00 95 ASP A N 1
ATOM 724 C CA . ASP A 1 95 ? -20.451 13.957 0.960 1.00 98.00 95 ASP A CA 1
ATOM 725 C C . ASP A 1 95 ? -19.476 13.170 1.861 1.00 98.00 95 ASP A C 1
ATOM 727 O O . ASP A 1 95 ? -18.363 13.636 2.126 1.00 98.00 95 ASP A O 1
ATOM 731 N N . ASP A 1 96 ? -19.874 12.008 2.379 1.00 96.75 96 ASP A N 1
ATOM 732 C CA . ASP A 1 96 ? -19.030 11.129 3.198 1.00 96.75 96 ASP A CA 1
ATOM 733 C C . ASP A 1 96 ? -18.578 9.822 2.522 1.00 96.75 96 ASP A C 1
ATOM 735 O O . ASP A 1 96 ? -17.803 9.077 3.125 1.00 96.75 96 ASP A O 1
ATOM 739 N N . ASP A 1 97 ? -18.976 9.587 1.273 1.00 96.81 97 ASP A N 1
ATOM 740 C CA . ASP A 1 97 ? -18.613 8.404 0.488 1.00 96.81 97 ASP A CA 1
ATOM 741 C C . ASP A 1 97 ? -17.299 8.560 -0.327 1.00 96.81 97 ASP A C 1
ATOM 743 O O . ASP A 1 97 ? -16.556 9.533 -0.208 1.00 96.81 97 ASP A O 1
ATOM 747 N N . GLY A 1 98 ? -16.949 7.566 -1.146 1.00 96.94 98 GLY A N 1
ATOM 748 C CA . GLY A 1 98 ? -15.611 7.399 -1.721 1.00 96.94 98 GLY A CA 1
ATOM 749 C C . GLY A 1 98 ? -15.177 8.466 -2.739 1.00 96.94 98 GLY A C 1
ATOM 750 O O . GLY A 1 98 ? -15.868 8.713 -3.727 1.00 96.94 98 GLY A O 1
ATOM 751 N N . ILE A 1 99 ? -13.966 9.006 -2.562 1.00 98.81 99 ILE A N 1
ATOM 752 C CA . ILE A 1 99 ? -13.274 9.911 -3.500 1.00 98.81 99 ILE A CA 1
ATOM 753 C C . ILE A 1 99 ? -11.785 9.548 -3.599 1.00 98.81 99 ILE A C 1
ATOM 755 O O . ILE A 1 99 ? -11.178 9.131 -2.611 1.00 98.81 99 ILE A O 1
ATOM 759 N N . GLY A 1 100 ? -11.161 9.688 -4.770 1.00 98.62 100 GLY A N 1
ATOM 760 C CA . GLY A 1 100 ? -9.732 9.411 -4.905 1.00 98.62 100 GLY A CA 1
ATOM 761 C C . GLY A 1 100 ? -9.178 9.465 -6.323 1.00 98.62 100 GLY A C 1
ATOM 762 O O . GLY A 1 100 ? -9.705 10.151 -7.196 1.00 98.62 100 GLY A O 1
ATOM 763 N N . ILE A 1 101 ? -8.092 8.724 -6.532 1.00 98.75 101 ILE A N 1
ATOM 764 C CA . ILE A 1 101 ? -7.336 8.669 -7.782 1.00 98.75 101 ILE A CA 1
ATOM 765 C C . ILE A 1 101 ? -6.926 7.230 -8.105 1.00 98.75 101 ILE A C 1
ATOM 767 O O . ILE A 1 101 ? -6.591 6.434 -7.225 1.00 98.75 101 ILE A O 1
ATOM 771 N N . MET A 1 102 ? -6.926 6.907 -9.391 1.00 98.69 102 MET A N 1
ATOM 772 C CA . MET A 1 102 ? -6.335 5.704 -9.958 1.00 98.69 102 MET A CA 1
ATOM 773 C C . MET A 1 102 ? -5.091 6.087 -10.752 1.00 98.69 102 MET A C 1
ATOM 775 O O . MET A 1 102 ? -5.038 7.153 -11.369 1.00 98.69 102 MET A O 1
ATOM 779 N N . PHE A 1 103 ? -4.089 5.220 -10.741 1.00 98.38 103 PHE A N 1
ATOM 780 C CA . PHE A 1 103 ? -2.820 5.455 -11.421 1.00 98.38 103 PHE A CA 1
ATOM 781 C C . PHE A 1 103 ? -2.234 4.137 -11.914 1.00 98.38 103 PHE A C 1
ATOM 783 O O . PHE A 1 103 ? -2.616 3.059 -11.444 1.00 98.38 103 PHE A O 1
ATOM 790 N N . ARG A 1 104 ? -1.337 4.238 -12.903 1.00 97.19 104 ARG A N 1
ATOM 791 C CA . ARG A 1 104 ? -0.871 3.093 -13.697 1.00 97.19 104 ARG A CA 1
ATOM 792 C C . ARG A 1 104 ? -2.050 2.245 -14.211 1.00 97.19 104 ARG A C 1
ATOM 794 O O . ARG A 1 104 ? -2.012 1.020 -14.213 1.00 97.19 104 ARG A O 1
ATOM 801 N N . TYR A 1 105 ? -3.128 2.928 -14.609 1.00 97.81 105 TYR A N 1
ATOM 802 C CA . TYR A 1 105 ? -4.348 2.328 -15.139 1.00 97.81 105 TYR A CA 1
ATOM 803 C C . TYR A 1 105 ? -4.088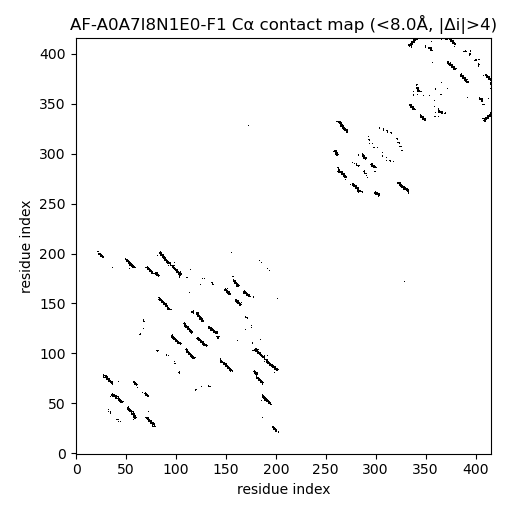 1.758 -16.533 1.00 97.81 105 TYR A C 1
ATOM 805 O O . TYR A 1 105 ? -3.747 2.500 -17.456 1.00 97.81 105 TYR A O 1
ATOM 813 N N . GLN A 1 106 ? -4.256 0.450 -16.685 1.00 96.50 106 GLN A N 1
ATOM 814 C CA . GLN A 1 106 ? -4.146 -0.245 -17.968 1.00 96.50 106 GLN A CA 1
ATOM 815 C C . GLN A 1 106 ? -5.533 -0.410 -18.594 1.00 96.50 106 GLN A C 1
ATOM 817 O O . GLN A 1 106 ? -5.759 -0.048 -19.748 1.00 96.50 106 GLN A O 1
ATOM 822 N N . ASP A 1 107 ? -6.478 -0.902 -17.794 1.00 95.00 107 ASP A N 1
ATOM 823 C CA . ASP A 1 107 ? -7.867 -1.125 -18.174 1.00 95.00 107 ASP A CA 1
ATOM 824 C C . ASP A 1 107 ? -8.767 -1.208 -16.924 1.00 95.00 107 ASP A C 1
ATOM 826 O O . ASP A 1 107 ? -8.315 -1.070 -15.789 1.00 95.00 107 ASP A O 1
ATOM 830 N N . ALA A 1 108 ? -10.064 -1.451 -17.123 1.00 91.56 108 ALA A N 1
ATOM 831 C CA . ALA A 1 108 ? -11.070 -1.535 -16.061 1.00 91.56 108 ALA A CA 1
ATOM 832 C C . ALA A 1 1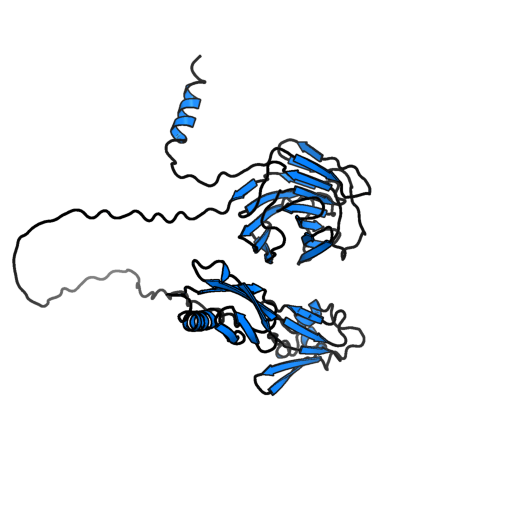08 ? -10.843 -2.672 -15.037 1.00 91.56 108 ALA A C 1
ATOM 834 O O . ALA A 1 108 ? -11.534 -2.721 -14.025 1.00 91.56 108 ALA A O 1
ATOM 835 N N . SER A 1 109 ? -9.914 -3.588 -15.284 1.00 92.69 109 SER A N 1
ATOM 836 C CA . SER A 1 109 ? -9.575 -4.725 -14.425 1.00 92.69 109 SER A CA 1
ATOM 837 C C . SER A 1 109 ? -8.139 -4.669 -13.891 1.00 92.69 109 SER A C 1
ATOM 839 O O . SER A 1 109 ? -7.778 -5.536 -13.098 1.00 92.69 109 SER A O 1
ATOM 841 N N . ASN A 1 110 ? -7.336 -3.675 -14.293 1.00 93.25 110 ASN A N 1
ATOM 842 C CA . ASN A 1 110 ? -5.896 -3.616 -14.035 1.00 93.25 110 ASN A CA 1
ATOM 843 C C . ASN A 1 110 ? -5.429 -2.186 -13.710 1.00 93.25 110 ASN A C 1
ATOM 845 O O . ASN A 1 110 ? -5.225 -1.369 -14.613 1.00 93.25 110 ASN A O 1
ATOM 849 N N . TYR A 1 111 ? -5.288 -1.868 -12.419 1.00 98.19 111 TYR A N 1
ATOM 850 C CA . TYR A 1 111 ? -4.861 -0.544 -11.939 1.00 98.19 111 TYR A CA 1
ATOM 851 C C . TYR A 1 111 ? -4.507 -0.531 -10.444 1.00 98.19 111 TYR A C 1
ATOM 853 O O . TYR A 1 111 ? -4.903 -1.414 -9.678 1.00 98.19 111 TYR A O 1
ATOM 861 N N . TYR A 1 112 ? -3.852 0.541 -9.991 1.00 98.62 112 TYR A N 1
ATOM 862 C CA . TYR A 1 112 ? -3.863 0.936 -8.580 1.00 98.62 112 TYR A CA 1
ATOM 863 C C . TYR A 1 112 ? -4.930 1.997 -8.315 1.00 98.62 112 TYR A C 1
ATOM 865 O O . TYR A 1 112 ? -5.225 2.825 -9.179 1.00 98.62 112 TYR A O 1
ATOM 873 N N . ARG A 1 113 ? -5.501 1.995 -7.106 1.00 98.69 113 ARG A N 1
ATOM 874 C CA . ARG A 1 113 ? -6.460 3.015 -6.659 1.00 98.69 113 ARG A CA 1
ATOM 875 C C . ARG A 1 113 ? -6.178 3.427 -5.225 1.00 98.69 113 ARG A C 1
ATOM 877 O O . ARG A 1 113 ? -6.264 2.602 -4.315 1.00 98.69 113 ARG A O 1
ATOM 884 N N . PHE A 1 114 ? -5.930 4.715 -5.026 1.00 98.69 114 PHE A N 1
ATOM 885 C CA . PHE A 1 114 ? -6.018 5.350 -3.721 1.00 98.69 114 PHE A CA 1
ATOM 886 C C . PHE A 1 114 ? -7.392 6.006 -3.565 1.00 98.69 114 PHE A C 1
ATOM 888 O O . PHE A 1 114 ? -7.858 6.706 -4.462 1.00 98.69 114 PHE A O 1
ATOM 895 N N . SER A 1 115 ? -8.056 5.785 -2.434 1.00 98.50 115 SER A N 1
ATOM 896 C CA . SER A 1 115 ? -9.351 6.406 -2.145 1.00 98.50 115 SER A CA 1
ATOM 897 C C . SER A 1 115 ? -9.551 6.646 -0.656 1.00 98.50 115 SER A C 1
ATOM 899 O O . SER A 1 115 ? -9.023 5.905 0.176 1.00 98.50 115 SER A O 1
ATOM 901 N N . MET A 1 116 ? -10.339 7.666 -0.339 1.00 98.19 116 MET A N 1
ATOM 902 C CA . MET A 1 116 ? -10.752 8.025 1.010 1.00 98.19 116 MET A CA 1
ATOM 903 C C . MET A 1 116 ? -12.270 7.940 1.113 1.00 98.19 116 MET A C 1
ATOM 905 O O . MET A 1 116 ? -12.974 8.326 0.182 1.00 98.19 116 MET A O 1
ATOM 909 N N . ASP A 1 117 ? -12.761 7.436 2.238 1.00 97.06 117 ASP A N 1
ATOM 910 C CA . ASP A 1 117 ? -14.184 7.268 2.523 1.00 97.06 117 ASP A CA 1
ATOM 911 C C . ASP A 1 117 ? -14.410 7.572 4.005 1.00 97.06 117 ASP A C 1
ATOM 913 O O . ASP A 1 117 ? -13.844 6.924 4.895 1.00 97.06 117 ASP A O 1
ATOM 917 N N . ARG A 1 118 ? -15.207 8.604 4.275 1.00 96.06 118 ARG A N 1
ATOM 918 C CA . ARG A 1 118 ? -15.462 9.083 5.630 1.00 96.06 118 ARG A CA 1
ATOM 919 C C . ARG A 1 118 ? -16.483 8.196 6.338 1.00 96.06 118 ARG A C 1
ATOM 921 O O . ARG A 1 118 ? -16.297 7.888 7.514 1.00 96.06 118 ARG A O 1
ATOM 928 N N . GLN A 1 119 ? -17.541 7.765 5.655 1.00 93.69 119 GLN A N 1
ATOM 929 C CA . GLN A 1 119 ? -18.582 6.910 6.227 1.00 93.69 119 GLN A CA 1
ATOM 930 C C . GLN A 1 119 ? -18.005 5.564 6.687 1.00 93.69 119 GLN A C 1
ATOM 932 O O . GLN A 1 119 ? -18.350 5.050 7.755 1.00 93.69 119 GLN A O 1
ATOM 937 N N . ARG A 1 120 ? -17.096 5.004 5.887 1.00 92.00 120 ARG A N 1
ATOM 938 C CA . ARG A 1 120 ? -16.451 3.705 6.114 1.00 92.00 120 ARG A CA 1
ATOM 939 C C . ARG A 1 120 ? -15.118 3.806 6.829 1.00 92.00 120 ARG A C 1
ATOM 941 O O . ARG A 1 120 ? -14.574 2.762 7.183 1.00 92.00 120 ARG A O 1
ATOM 948 N N . LYS A 1 121 ? -14.658 5.032 7.089 1.00 93.19 121 LYS A N 1
ATOM 949 C CA . LYS A 1 121 ? -13.454 5.359 7.854 1.00 93.19 121 LYS A CA 1
ATOM 950 C C . LYS A 1 121 ? -12.227 4.673 7.284 1.00 93.19 121 LYS A C 1
ATOM 952 O O . LYS A 1 121 ? -11.603 3.860 7.963 1.00 93.19 121 LYS A O 1
ATOM 957 N N . TYR A 1 122 ? -11.904 4.978 6.033 1.00 91.69 122 TYR A N 1
ATOM 958 C CA . TYR A 1 122 ? -10.628 4.558 5.485 1.00 91.69 122 TYR A CA 1
ATOM 959 C C . TYR A 1 122 ? -9.971 5.617 4.612 1.00 91.69 122 TYR A C 1
ATOM 961 O O . TYR A 1 122 ? -10.629 6.355 3.876 1.00 91.69 122 TYR A O 1
ATOM 969 N N . ARG A 1 123 ? -8.641 5.580 4.611 1.00 97.06 123 ARG A N 1
ATOM 970 C CA . ARG A 1 123 ? -7.803 5.982 3.479 1.00 97.06 123 ARG A CA 1
ATOM 971 C C . ARG A 1 123 ? -7.081 4.731 3.033 1.00 97.06 123 ARG A C 1
ATOM 973 O O . ARG A 1 123 ? -6.416 4.091 3.840 1.00 97.06 123 ARG A O 1
ATOM 980 N N . ARG A 1 124 ? -7.273 4.329 1.783 1.00 96.75 124 ARG A N 1
ATOM 981 C CA . ARG A 1 124 ? -6.923 2.983 1.335 1.00 96.75 124 ARG A CA 1
ATOM 982 C C . ARG A 1 124 ? -6.280 3.020 -0.030 1.00 96.75 124 ARG A C 1
ATOM 984 O O . ARG A 1 124 ? -6.844 3.579 -0.971 1.00 96.75 124 ARG A O 1
ATOM 991 N N . LEU A 1 125 ? -5.144 2.347 -0.127 1.00 98.12 125 LEU A N 1
ATOM 992 C CA . LEU A 1 125 ? -4.496 2.002 -1.376 1.00 98.12 125 LEU A CA 1
ATOM 993 C C . LEU A 1 125 ? -4.774 0.530 -1.691 1.00 98.12 125 LEU A C 1
ATOM 995 O O . LEU A 1 125 ? -4.508 -0.358 -0.879 1.00 98.12 125 LEU A O 1
ATOM 999 N N . VAL A 1 126 ? -5.306 0.274 -2.881 1.00 96.94 126 VAL A N 1
ATOM 1000 C CA . VAL A 1 126 ? -5.537 -1.075 -3.404 1.00 96.94 126 VAL A CA 1
ATOM 1001 C C . VAL A 1 126 ? -4.842 -1.256 -4.746 1.00 96.94 126 VAL A C 1
ATOM 1003 O O . VAL A 1 126 ? -4.626 -0.288 -5.479 1.00 96.94 126 VAL A O 1
ATOM 1006 N N . LYS A 1 127 ? -4.579 -2.512 -5.095 1.00 96.94 127 LYS A N 1
ATOM 1007 C CA . LYS A 1 127 ? -4.386 -2.934 -6.483 1.00 96.94 127 LYS A CA 1
ATOM 1008 C C . LYS A 1 127 ? -5.581 -3.739 -6.958 1.00 96.94 127 LYS A C 1
ATOM 1010 O O . LYS A 1 127 ? -6.207 -4.443 -6.166 1.00 96.94 127 LYS A O 1
ATOM 1015 N N . VAL A 1 128 ? -5.854 -3.658 -8.248 1.00 93.75 128 VAL A N 1
ATOM 1016 C CA . VAL A 1 128 ? -6.828 -4.493 -8.945 1.00 93.75 128 VAL A CA 1
ATOM 1017 C C . VAL A 1 128 ? -6.086 -5.185 -10.069 1.00 93.75 128 VAL A C 1
ATOM 1019 O O . VAL A 1 128 ? -5.509 -4.496 -10.898 1.00 93.75 128 VAL A O 1
ATOM 1022 N N . VAL A 1 129 ? -6.047 -6.517 -10.045 1.00 82.38 129 VAL A N 1
ATOM 1023 C CA . VAL A 1 129 ? -5.375 -7.355 -11.051 1.00 82.38 129 VAL A CA 1
ATOM 1024 C C . VAL A 1 129 ? -6.387 -8.375 -11.535 1.00 82.38 129 VAL A C 1
ATOM 1026 O O . VAL A 1 129 ? -6.932 -9.117 -10.716 1.00 82.38 129 VAL A O 1
ATOM 1029 N N . ASP A 1 130 ? -6.677 -8.382 -12.833 1.00 83.94 130 ASP A N 1
ATOM 1030 C CA . ASP A 1 130 ? -7.732 -9.212 -13.430 1.00 83.94 130 ASP A CA 1
ATOM 1031 C C . ASP A 1 130 ? -9.081 -9.091 -12.685 1.00 83.94 130 ASP A C 1
ATOM 1033 O O . ASP A 1 130 ? -9.807 -10.064 -12.477 1.00 83.94 130 ASP A O 1
ATOM 1037 N N . GLY A 1 131 ? -9.400 -7.877 -12.219 1.00 82.06 131 GLY A N 1
ATOM 1038 C CA . GLY A 1 131 ? -10.621 -7.570 -11.467 1.00 82.06 131 GLY A CA 1
ATOM 1039 C C . GLY A 1 131 ? -10.590 -7.982 -9.989 1.00 82.06 131 GLY A C 1
ATOM 1040 O O . GLY A 1 131 ? -11.521 -7.666 -9.248 1.00 82.06 131 GLY A O 1
ATOM 1041 N N . ILE A 1 132 ? -9.526 -8.642 -9.523 1.00 78.38 132 ILE A N 1
ATOM 1042 C CA . ILE A 1 132 ? -9.356 -9.027 -8.120 1.00 78.38 132 ILE A CA 1
ATOM 1043 C C . ILE A 1 132 ? -8.736 -7.875 -7.336 1.00 78.38 132 ILE A C 1
ATOM 1045 O O . ILE A 1 132 ? -7.603 -7.466 -7.592 1.00 78.38 132 ILE A O 1
ATOM 1049 N N . VAL A 1 133 ? -9.468 -7.377 -6.338 1.00 86.12 133 VAL A N 1
ATOM 1050 C CA . VAL A 1 133 ? -9.022 -6.259 -5.502 1.00 86.12 133 VAL A CA 1
ATOM 1051 C C . VAL A 1 133 ? -8.224 -6.756 -4.299 1.00 86.12 133 VAL A C 1
ATOM 1053 O O . VAL A 1 133 ? -8.691 -7.584 -3.523 1.00 86.12 133 VAL A O 1
ATOM 1056 N N . THR A 1 134 ? -7.022 -6.214 -4.114 1.00 77.19 134 THR A N 1
ATOM 1057 C CA . THR A 1 134 ? -6.150 -6.472 -2.961 1.00 77.19 134 THR A CA 1
ATOM 1058 C C . THR A 1 134 ? -5.832 -5.162 -2.253 1.00 77.19 134 THR A C 1
ATOM 1060 O O . THR A 1 134 ? -5.353 -4.219 -2.881 1.00 77.19 134 THR A O 1
ATOM 1063 N N . VAL A 1 135 ? -6.065 -5.101 -0.941 1.00 84.62 135 VAL A N 1
ATOM 1064 C CA . VAL A 1 135 ? -5.638 -3.963 -0.114 1.00 84.62 135 VAL A CA 1
ATOM 1065 C C . VAL A 1 135 ? -4.127 -4.022 0.079 1.00 84.62 135 VAL A C 1
ATOM 1067 O O . VAL A 1 135 ? -3.610 -5.030 0.552 1.00 84.62 135 VAL A O 1
ATOM 1070 N N . LEU A 1 136 ? -3.432 -2.950 -0.302 1.00 67.19 136 LEU A N 1
ATOM 1071 C CA . LEU A 1 136 ? -1.985 -2.814 -0.122 1.00 67.19 136 LEU A CA 1
ATOM 1072 C C . LEU A 1 136 ? -1.656 -2.114 1.195 1.00 67.19 136 LEU A C 1
ATOM 1074 O O . LEU A 1 136 ? -0.757 -2.542 1.911 1.00 67.19 136 LEU A O 1
ATOM 1078 N N . ALA A 1 137 ? -2.403 -1.058 1.521 1.00 71.88 137 ALA A N 1
ATOM 1079 C CA . ALA A 1 137 ? -2.306 -0.356 2.792 1.00 71.88 137 ALA A CA 1
ATOM 1080 C C . ALA A 1 137 ? -3.607 0.396 3.088 1.00 71.88 137 ALA A C 1
ATOM 1082 O O . ALA A 1 137 ? -4.301 0.845 2.171 1.00 71.88 137 ALA A O 1
ATOM 1083 N N . GLU A 1 138 ? -3.921 0.556 4.370 1.00 88.56 138 GLU A N 1
ATOM 1084 C CA . GLU A 1 138 ? -5.008 1.415 4.822 1.00 88.56 138 GLU A CA 1
ATOM 1085 C C . GLU A 1 138 ? -4.751 1.979 6.219 1.00 88.56 138 GLU A C 1
ATOM 1087 O O . GLU A 1 138 ? -4.017 1.397 7.016 1.00 88.56 138 GLU A O 1
ATOM 1092 N N . ASP A 1 139 ? -5.421 3.083 6.520 1.00 81.88 139 ASP A N 1
ATOM 1093 C CA . ASP A 1 139 ? -5.638 3.575 7.876 1.00 81.88 139 ASP A CA 1
ATOM 1094 C C . ASP A 1 139 ? -7.097 4.017 8.044 1.00 81.88 139 ASP A C 1
ATOM 1096 O O . ASP A 1 139 ? -7.858 4.042 7.076 1.00 81.88 139 ASP A O 1
ATOM 1100 N N . ALA A 1 140 ? -7.483 4.366 9.273 1.00 89.31 140 ALA A N 1
ATOM 1101 C CA . ALA A 1 140 ? -8.860 4.700 9.629 1.00 89.31 140 ALA A CA 1
ATOM 1102 C C . ALA A 1 140 ? -9.144 6.211 9.755 1.00 89.31 140 ALA A C 1
ATOM 1104 O O . ALA A 1 140 ? -10.122 6.599 10.401 1.00 89.31 140 ALA A O 1
ATOM 1105 N N . LEU A 1 141 ? -8.285 7.078 9.205 1.00 85.38 141 LEU A N 1
ATOM 1106 C CA . LEU A 1 141 ? -8.492 8.525 9.278 1.00 85.38 141 LEU A CA 1
ATOM 1107 C C . LEU A 1 141 ? -9.596 8.962 8.310 1.00 85.38 141 LEU A C 1
ATOM 1109 O O . LEU A 1 141 ? -9.642 8.572 7.148 1.00 85.38 141 LEU A O 1
ATOM 1113 N N . GLU A 1 142 ? -10.492 9.804 8.808 1.00 92.31 142 GLU A N 1
ATOM 1114 C CA . GLU A 1 142 ? -11.591 10.375 8.035 1.00 92.31 142 GLU A CA 1
ATOM 1115 C C . GLU A 1 142 ? -11.136 11.664 7.344 1.00 92.31 142 GLU A C 1
ATOM 1117 O O . GLU A 1 142 ? -10.387 12.457 7.923 1.00 92.31 142 GLU A O 1
ATOM 1122 N N . TYR A 1 143 ? -11.622 11.910 6.128 1.00 94.94 143 TYR A N 1
ATOM 1123 C CA . TYR A 1 143 ? -11.504 13.238 5.537 1.00 94.94 143 TYR A CA 1
ATOM 1124 C C . TYR A 1 143 ? -12.593 14.175 6.090 1.00 94.94 143 TYR A C 1
ATOM 1126 O O . TYR A 1 143 ? -13.682 13.753 6.488 1.00 94.94 143 TYR A O 1
ATOM 1134 N N . GLU A 1 144 ? -12.301 15.469 6.111 1.00 97.00 144 GLU A N 1
ATOM 1135 C CA . GLU A 1 144 ? -13.210 16.531 6.517 1.00 97.00 144 GLU A CA 1
ATOM 1136 C C . GLU A 1 144 ? -14.010 17.012 5.309 1.00 97.00 144 GLU A C 1
ATOM 1138 O O . GLU A 1 144 ? -13.454 17.367 4.267 1.00 97.00 144 GLU A O 1
ATOM 1143 N N . LYS A 1 145 ? -15.334 17.043 5.448 1.00 97.94 145 LYS A N 1
ATOM 1144 C CA . LYS A 1 145 ? -16.220 17.493 4.373 1.00 97.94 145 LYS A CA 1
ATOM 1145 C C . LYS A 1 145 ? -16.016 18.983 4.101 1.00 97.94 145 LYS A C 1
ATOM 1147 O O . LYS A 1 145 ? -15.884 19.772 5.036 1.00 97.94 145 LYS A O 1
ATOM 1152 N N . GLY A 1 146 ? -15.976 19.359 2.829 1.00 94.88 146 GLY A N 1
ATOM 1153 C CA . GLY A 1 146 ? -15.730 20.730 2.380 1.00 94.88 146 GLY A CA 1
ATOM 1154 C C . GLY A 1 146 ? -14.272 21.196 2.494 1.00 94.88 146 GLY A C 1
ATOM 1155 O O . GLY A 1 146 ? -13.967 22.323 2.098 1.00 94.88 146 GLY A O 1
ATOM 1156 N N . ARG A 1 147 ? -13.353 20.351 2.987 1.00 97.56 147 ARG A N 1
ATOM 1157 C CA . ARG A 1 147 ? -11.918 20.651 3.048 1.00 97.56 147 ARG A CA 1
ATOM 1158 C C . ARG A 1 147 ? -11.209 20.164 1.784 1.00 97.56 147 ARG A C 1
ATOM 1160 O O . ARG A 1 147 ? -11.304 18.997 1.421 1.00 97.56 147 ARG A O 1
ATOM 1167 N N . TRP A 1 148 ? -10.461 21.059 1.143 1.00 96.25 148 TRP A N 1
ATOM 1168 C CA . TRP A 1 148 ? -9.532 20.678 0.080 1.00 96.25 148 TRP A CA 1
ATOM 1169 C C . TRP A 1 148 ? -8.324 19.949 0.663 1.00 96.25 148 TRP A C 1
ATOM 1171 O O . TRP A 1 148 ? -7.708 20.437 1.612 1.00 96.25 148 TRP A O 1
ATOM 1181 N N . TYR A 1 149 ? -7.998 18.813 0.060 1.00 97.88 149 TYR A N 1
ATOM 1182 C CA . TYR A 1 149 ? -6.803 18.027 0.329 1.00 97.88 149 TYR A CA 1
ATOM 1183 C C . TYR A 1 149 ? -5.869 18.104 -0.868 1.00 97.88 149 TYR A C 1
ATOM 1185 O O . TYR A 1 149 ? -6.318 17.890 -1.997 1.00 97.88 149 TYR A O 1
ATOM 1193 N N . GLU A 1 150 ? -4.588 18.358 -0.618 1.00 97.25 150 GLU A N 1
ATOM 1194 C CA . GLU A 1 150 ? -3.541 18.156 -1.618 1.00 97.25 150 GLU A CA 1
ATOM 1195 C C . GLU A 1 150 ? -3.097 16.698 -1.550 1.00 97.25 150 GLU A C 1
ATOM 1197 O O . GLU A 1 150 ? -2.589 16.248 -0.524 1.00 97.25 150 GLU A O 1
ATOM 1202 N N . VAL A 1 151 ? -3.331 15.948 -2.624 1.00 98.31 151 VAL A N 1
ATOM 1203 C CA . VAL A 1 151 ? -2.927 14.549 -2.752 1.00 98.31 151 VAL A CA 1
ATOM 1204 C C . VAL A 1 151 ? -1.776 14.462 -3.741 1.00 98.31 151 VAL A C 1
ATOM 1206 O O . VAL A 1 151 ? -1.846 15.013 -4.839 1.00 98.31 151 VAL A O 1
ATOM 1209 N N . GLU A 1 152 ? -0.734 13.736 -3.358 1.00 98.38 152 GLU A N 1
ATOM 1210 C CA . GLU A 1 152 ? 0.366 13.360 -4.233 1.00 98.38 152 GLU A CA 1
ATOM 1211 C C . GLU A 1 152 ? 0.505 11.833 -4.239 1.00 98.38 152 GLU A C 1
ATOM 1213 O O . GLU A 1 152 ? 0.589 11.194 -3.189 1.00 98.38 152 GLU A O 1
ATOM 1218 N N . ILE A 1 153 ? 0.514 11.245 -5.435 1.00 98.19 153 ILE A N 1
ATOM 1219 C CA . ILE A 1 153 ? 0.947 9.864 -5.650 1.00 98.19 153 ILE A CA 1
ATOM 1220 C C . ILE A 1 153 ? 2.356 9.927 -6.209 1.00 98.19 153 ILE A C 1
ATOM 1222 O O . ILE A 1 153 ? 2.545 10.315 -7.362 1.00 98.19 153 ILE A O 1
ATOM 1226 N N . LYS A 1 154 ? 3.337 9.542 -5.398 1.00 94.94 154 LYS A N 1
ATOM 1227 C CA . LYS A 1 154 ? 4.733 9.497 -5.812 1.00 94.94 154 LYS A CA 1
ATOM 1228 C C . LYS A 1 154 ? 5.156 8.057 -6.040 1.00 94.94 154 LYS A C 1
ATOM 1230 O O . LYS A 1 154 ? 4.941 7.196 -5.191 1.00 94.94 154 LYS A O 1
ATOM 1235 N N . THR A 1 155 ? 5.756 7.802 -7.195 1.00 88.56 155 THR A N 1
ATOM 1236 C CA . THR A 1 155 ? 6.241 6.474 -7.567 1.00 88.56 155 THR A CA 1
ATOM 1237 C C . THR A 1 155 ? 7.691 6.518 -8.013 1.00 88.56 155 THR A C 1
ATOM 1239 O O . THR A 1 155 ? 8.098 7.428 -8.735 1.00 88.56 155 THR A O 1
ATOM 1242 N N . GLU A 1 156 ? 8.462 5.537 -7.552 1.00 82.19 156 GLU A N 1
ATOM 1243 C CA . GLU A 1 156 ? 9.845 5.305 -7.966 1.00 82.19 156 GLU A CA 1
ATOM 1244 C C . GLU A 1 156 ? 10.062 3.796 -8.123 1.00 82.19 156 GLU A C 1
ATOM 1246 O O . GLU A 1 156 ? 10.194 3.041 -7.151 1.00 82.19 156 GLU A O 1
ATOM 1251 N N . GLY A 1 157 ? 10.015 3.333 -9.370 1.00 80.94 157 GLY A N 1
ATOM 1252 C CA . GLY A 1 157 ? 9.968 1.924 -9.721 1.00 80.94 157 GLY A CA 1
ATOM 1253 C C . GLY A 1 157 ? 8.716 1.259 -9.154 1.00 80.94 157 GLY A C 1
ATOM 1254 O O . GLY A 1 157 ? 7.624 1.366 -9.705 1.00 80.94 157 GLY A O 1
ATOM 1255 N N . TYR A 1 158 ? 8.877 0.546 -8.043 1.00 73.56 158 TYR A N 1
ATOM 1256 C CA . TYR A 1 158 ? 7.806 -0.226 -7.397 1.00 73.56 158 TYR A CA 1
ATOM 1257 C C . TYR A 1 158 ? 7.327 0.393 -6.089 1.00 73.56 158 TYR A C 1
ATOM 1259 O O . TYR A 1 158 ? 6.364 -0.093 -5.500 1.00 73.56 158 TYR A O 1
ATOM 1267 N N . VAL A 1 159 ? 8.021 1.422 -5.606 1.00 75.25 159 VAL A N 1
ATOM 1268 C CA . VAL A 1 159 ? 7.619 2.153 -4.409 1.00 75.25 159 VAL A CA 1
ATOM 1269 C C . VAL A 1 159 ? 6.476 3.081 -4.781 1.00 75.25 159 VAL A C 1
ATOM 1271 O O . VAL A 1 159 ? 6.544 3.767 -5.799 1.00 75.25 159 VAL A O 1
ATOM 1274 N N . ILE A 1 160 ? 5.438 3.090 -3.953 1.00 85.88 160 ILE A N 1
ATOM 1275 C CA . ILE A 1 160 ? 4.288 3.976 -4.067 1.00 85.88 160 ILE A CA 1
ATOM 1276 C C . ILE A 1 160 ? 4.111 4.658 -2.713 1.00 85.88 160 ILE A C 1
ATOM 1278 O O . ILE A 1 160 ? 3.767 4.011 -1.720 1.00 85.88 160 ILE A O 1
ATOM 1282 N N . ASP A 1 161 ? 4.304 5.970 -2.706 1.00 82.56 161 ASP A N 1
ATOM 1283 C CA . ASP A 1 161 ? 3.957 6.842 -1.596 1.00 82.56 161 ASP A CA 1
ATOM 1284 C C . ASP A 1 161 ? 2.642 7.552 -1.906 1.00 82.56 161 ASP A C 1
ATOM 1286 O O . ASP A 1 161 ? 2.493 8.216 -2.934 1.00 82.56 161 ASP A O 1
ATOM 1290 N N . VAL A 1 162 ? 1.687 7.429 -0.988 1.00 94.50 162 VAL A N 1
ATOM 1291 C CA . VAL A 1 162 ? 0.508 8.291 -0.955 1.00 94.50 162 VAL A CA 1
ATOM 1292 C C . VAL A 1 162 ? 0.779 9.392 0.048 1.00 94.50 162 VAL A C 1
ATOM 1294 O O . VAL A 1 162 ? 0.967 9.132 1.239 1.00 94.50 162 VAL A O 1
ATOM 1297 N N . ILE A 1 163 ? 0.773 10.624 -0.432 1.00 94.94 163 ILE A N 1
ATOM 1298 C CA . ILE A 1 163 ? 1.057 11.821 0.342 1.00 94.94 163 ILE A CA 1
ATOM 1299 C C . ILE A 1 163 ? -0.211 12.665 0.396 1.00 94.94 163 ILE A C 1
ATOM 1301 O O . ILE A 1 163 ? -0.868 12.886 -0.619 1.00 94.94 163 ILE A O 1
ATOM 1305 N N . ILE A 1 164 ? -0.564 13.130 1.593 1.00 93.88 164 ILE A N 1
ATOM 1306 C CA . ILE A 1 164 ? -1.654 14.082 1.803 1.00 93.88 164 ILE A CA 1
ATOM 1307 C C . ILE A 1 164 ? -1.121 15.277 2.581 1.00 93.88 164 ILE A C 1
ATOM 1309 O O . ILE A 1 164 ? -0.527 15.106 3.647 1.00 93.88 164 ILE A O 1
ATOM 1313 N N . ASP A 1 165 ? -1.342 16.480 2.050 1.00 89.25 165 ASP A N 1
ATOM 1314 C CA . ASP A 1 165 ? -0.906 17.754 2.632 1.00 89.25 165 ASP A CA 1
ATOM 1315 C C . ASP A 1 165 ? 0.595 17.739 3.007 1.00 89.25 165 ASP A C 1
ATOM 1317 O O . ASP A 1 165 ? 1.002 18.145 4.101 1.00 89.25 165 ASP A O 1
ATOM 1321 N N . GLY A 1 166 ? 1.421 17.178 2.115 1.00 76.19 166 GLY A N 1
ATOM 1322 C CA . GLY A 1 166 ? 2.876 17.065 2.271 1.00 76.19 166 GLY A CA 1
ATOM 1323 C C . GLY A 1 166 ? 3.361 15.977 3.238 1.00 76.19 166 GLY A C 1
ATOM 1324 O O . GLY A 1 166 ? 4.556 15.908 3.525 1.00 76.19 166 GLY A O 1
ATOM 1325 N N . ARG A 1 167 ? 2.474 15.120 3.763 1.00 76.44 167 ARG A N 1
ATOM 1326 C CA . ARG A 1 167 ? 2.843 13.990 4.634 1.00 76.44 167 ARG A CA 1
ATOM 1327 C C . ARG A 1 167 ? 2.580 12.660 3.947 1.00 76.44 167 ARG A C 1
ATOM 1329 O O . ARG A 1 167 ? 1.458 12.420 3.514 1.00 76.44 167 ARG A O 1
ATOM 1336 N N . VAL A 1 168 ? 3.576 11.775 3.919 1.00 75.94 168 VAL A N 1
ATOM 1337 C CA . VAL A 1 168 ? 3.377 10.373 3.518 1.00 75.94 168 VAL A CA 1
ATOM 1338 C C . VAL A 1 168 ? 2.424 9.719 4.517 1.00 75.94 168 VAL A C 1
ATOM 1340 O O . VAL A 1 168 ? 2.696 9.700 5.717 1.00 75.94 168 VAL A O 1
ATOM 1343 N N . ILE A 1 169 ? 1.295 9.218 4.025 1.00 84.81 169 ILE A N 1
ATOM 1344 C CA . ILE A 1 169 ? 0.276 8.539 4.832 1.00 84.81 169 ILE A CA 1
ATOM 1345 C C . ILE A 1 169 ? 0.274 7.029 4.612 1.00 84.81 169 ILE A C 1
ATOM 1347 O O . ILE A 1 169 ? -0.043 6.291 5.536 1.00 84.81 169 ILE A O 1
ATOM 1351 N N . LEU A 1 170 ? 0.650 6.573 3.416 1.00 73.38 170 LEU A N 1
ATOM 1352 C CA . LEU A 1 170 ? 0.774 5.164 3.060 1.00 73.38 170 LEU A CA 1
ATOM 1353 C C . LEU A 1 170 ? 2.044 5.005 2.223 1.00 73.38 170 LEU A C 1
ATOM 1355 O O . LEU A 1 170 ? 2.253 5.770 1.285 1.00 73.38 170 LEU A O 1
ATOM 1359 N N . HIS A 1 171 ? 2.856 4.006 2.556 1.00 82.81 171 HIS A N 1
ATOM 1360 C CA . HIS A 1 171 ? 4.074 3.643 1.838 1.00 82.81 171 HIS A CA 1
ATOM 1361 C C . HIS A 1 171 ? 4.007 2.153 1.521 1.00 82.81 171 HIS A C 1
ATOM 1363 O O . HIS A 1 171 ? 3.926 1.329 2.437 1.00 82.81 171 HIS A O 1
ATOM 1369 N N . VAL A 1 172 ? 4.009 1.797 0.239 1.00 65.56 172 VAL A N 1
ATOM 1370 C CA . VAL A 1 172 ? 3.955 0.398 -0.199 1.00 65.56 172 VAL A CA 1
ATOM 1371 C C . VAL A 1 172 ? 4.981 0.129 -1.288 1.00 65.56 172 VAL A C 1
ATOM 1373 O O . VAL A 1 172 ? 5.428 1.032 -1.987 1.00 65.56 172 VAL A O 1
ATOM 1376 N N . THR A 1 173 ? 5.342 -1.139 -1.458 1.00 68.25 173 THR A N 1
ATOM 1377 C CA . THR A 1 173 ? 6.081 -1.610 -2.631 1.00 68.25 173 THR A CA 1
ATOM 1378 C C . THR A 1 173 ? 5.244 -2.665 -3.343 1.00 68.25 173 THR A C 1
ATOM 1380 O O . THR A 1 173 ? 4.920 -3.686 -2.740 1.00 68.25 173 THR A O 1
ATOM 1383 N N . ASP A 1 174 ? 4.897 -2.434 -4.609 1.00 79.12 174 ASP A N 1
ATOM 1384 C CA . ASP A 1 174 ? 4.113 -3.364 -5.427 1.00 79.12 174 ASP A CA 1
ATOM 1385 C C . ASP A 1 174 ? 4.567 -3.340 -6.900 1.00 79.12 174 ASP A C 1
ATOM 1387 O O . ASP A 1 174 ? 5.015 -2.318 -7.415 1.00 79.12 174 ASP A O 1
ATOM 1391 N N . ARG A 1 175 ? 4.512 -4.498 -7.569 1.00 78.00 175 ARG A N 1
ATOM 1392 C CA . ARG A 1 175 ? 5.131 -4.752 -8.887 1.00 78.00 175 ARG A CA 1
ATOM 1393 C C . ARG A 1 175 ? 4.127 -5.080 -9.984 1.00 78.00 175 ARG A C 1
ATOM 1395 O O . ARG A 1 175 ? 4.516 -5.563 -11.041 1.00 78.00 175 ARG A O 1
ATOM 1402 N N . ASN A 1 176 ? 2.834 -4.933 -9.717 1.00 78.00 176 ASN A N 1
ATOM 1403 C CA . ASN A 1 176 ? 1.827 -5.390 -10.663 1.00 78.00 176 ASN A CA 1
ATOM 1404 C C . ASN A 1 176 ? 1.725 -4.504 -11.909 1.00 78.00 176 ASN A C 1
ATOM 1406 O O . ASN A 1 176 ? 1.457 -5.028 -12.987 1.00 78.00 176 ASN A O 1
ATOM 1410 N N . PHE A 1 177 ? 1.971 -3.200 -11.776 1.00 82.81 177 PHE A N 1
ATOM 1411 C CA . PHE A 1 177 ? 1.921 -2.248 -12.886 1.00 82.81 177 PHE A CA 1
ATOM 1412 C C . PHE A 1 177 ? 3.125 -1.313 -12.833 1.00 82.81 177 PHE A C 1
ATOM 1414 O O . PHE A 1 177 ? 3.363 -0.710 -11.787 1.00 82.81 177 PHE A O 1
ATOM 1421 N N . ASP A 1 178 ? 3.833 -1.160 -13.954 1.00 83.81 178 ASP A N 1
ATOM 1422 C CA . ASP A 1 178 ? 5.047 -0.329 -14.076 1.00 83.81 178 ASP A CA 1
ATOM 1423 C C . ASP A 1 178 ? 4.766 1.036 -14.723 1.00 83.81 178 ASP A C 1
ATOM 1425 O O . ASP A 1 178 ? 5.487 2.005 -14.502 1.00 83.81 178 ASP A O 1
ATOM 1429 N N . SER A 1 179 ? 3.682 1.129 -15.492 1.00 92.62 179 SER A N 1
ATOM 1430 C CA . SER A 1 179 ? 3.171 2.372 -16.064 1.00 92.62 179 SER A CA 1
ATOM 1431 C C . SER A 1 179 ? 1.668 2.278 -16.317 1.00 92.62 179 SER A C 1
ATOM 1433 O O . SER A 1 179 ? 1.051 1.247 -16.041 1.00 92.62 179 SER A O 1
ATOM 1435 N N . GLY A 1 180 ? 1.063 3.349 -16.818 1.00 94.75 180 GLY A N 1
ATOM 1436 C CA . GLY A 1 180 ? -0.319 3.383 -17.279 1.00 94.75 180 GLY A CA 1
ATOM 1437 C C . GLY A 1 180 ? -0.945 4.757 -17.081 1.00 94.75 180 GLY A C 1
ATOM 1438 O O . GLY A 1 180 ? -0.286 5.725 -16.716 1.00 94.75 180 GLY A O 1
ATOM 1439 N N . LYS A 1 181 ? -2.247 4.852 -17.308 1.00 95.88 181 LYS A N 1
ATOM 1440 C CA . LYS A 1 181 ? -2.980 6.119 -17.264 1.00 95.88 181 LYS A CA 1
ATOM 1441 C C . LYS A 1 181 ? -3.312 6.548 -15.839 1.00 95.88 181 LYS A C 1
ATOM 1443 O O . LYS A 1 181 ? -3.192 5.778 -14.882 1.00 95.88 181 LYS A O 1
ATOM 1448 N N . LEU A 1 182 ? -3.774 7.782 -15.711 1.00 97.50 182 LEU A N 1
ATOM 1449 C CA . LEU A 1 182 ? -4.388 8.313 -14.500 1.00 97.50 182 LEU A CA 1
ATOM 1450 C C . LEU A 1 182 ? -5.902 8.340 -14.639 1.00 97.50 182 LEU A C 1
ATOM 1452 O O . LEU A 1 182 ? -6.416 8.541 -15.739 1.00 97.50 182 LEU A O 1
ATOM 1456 N N . ALA A 1 183 ? -6.617 8.203 -13.525 1.00 98.19 183 ALA A N 1
ATOM 1457 C CA . ALA A 1 183 ? -8.047 8.466 -13.501 1.00 98.19 183 ALA A CA 1
ATOM 1458 C C . ALA A 1 183 ? -8.513 9.112 -12.193 1.00 98.19 183 ALA A C 1
ATOM 1460 O O . ALA A 1 183 ? -8.037 8.768 -11.116 1.00 98.19 183 ALA A O 1
ATOM 1461 N N . LEU A 1 184 ? -9.473 10.028 -12.277 1.00 98.56 184 LEU A N 1
ATOM 1462 C CA . LEU A 1 184 ? -10.156 10.596 -11.109 1.00 98.56 184 LEU A CA 1
ATOM 1463 C C . LEU A 1 184 ? -11.300 9.670 -10.713 1.00 98.56 184 LEU A C 1
ATOM 1465 O O . LEU A 1 184 ? -12.057 9.274 -11.591 1.00 98.56 184 LEU A O 1
ATOM 1469 N N . TYR A 1 185 ? -11.442 9.327 -9.434 1.00 98.75 185 TYR A N 1
ATOM 1470 C CA . TYR A 1 185 ? -12.339 8.257 -8.985 1.00 98.75 185 TYR A CA 1
ATOM 1471 C C . TYR A 1 185 ? -13.351 8.725 -7.934 1.00 98.75 185 TYR A C 1
ATOM 1473 O O . TYR A 1 185 ? -12.984 9.414 -6.980 1.00 98.75 185 TYR A O 1
ATOM 1481 N N . CYS A 1 186 ? -14.598 8.267 -8.075 1.00 98.56 186 CYS A N 1
ATOM 1482 C CA . CYS A 1 186 ? -15.698 8.484 -7.134 1.00 98.56 186 CYS A CA 1
ATOM 1483 C C . CYS A 1 186 ? -16.546 7.223 -6.961 1.00 98.56 186 CYS A C 1
ATOM 1485 O O . CYS A 1 186 ? -16.712 6.432 -7.891 1.00 98.56 186 CYS A O 1
ATOM 1487 N N . TRP A 1 187 ? -17.123 7.045 -5.776 1.00 98.00 187 TRP A N 1
ATOM 1488 C CA . TRP A 1 187 ? -18.033 5.941 -5.473 1.00 98.00 187 TRP A CA 1
ATOM 1489 C C . TRP A 1 187 ? -19.097 6.414 -4.499 1.00 98.00 187 TRP A C 1
ATOM 1491 O O . TRP A 1 187 ? -18.740 6.834 -3.404 1.00 98.00 187 TRP A O 1
ATOM 1501 N N . GLY A 1 188 ? -20.372 6.365 -4.895 1.00 96.94 188 GLY A N 1
ATOM 1502 C CA . GLY A 1 188 ? -21.503 6.768 -4.050 1.00 96.94 188 GLY A CA 1
ATOM 1503 C C . GLY A 1 188 ? -21.437 8.212 -3.553 1.00 96.94 188 GLY A C 1
ATOM 1504 O O . GLY A 1 188 ? -22.071 8.537 -2.568 1.00 96.94 188 GLY A O 1
ATOM 1505 N N . ASN A 1 189 ? -20.621 9.066 -4.173 1.00 97.75 189 ASN A N 1
ATOM 1506 C CA . ASN A 1 189 ? -20.301 10.386 -3.647 1.00 97.75 189 ASN A CA 1
ATOM 1507 C C . ASN A 1 189 ? -20.861 11.451 -4.583 1.00 97.75 189 ASN A C 1
ATOM 1509 O O . ASN A 1 189 ? -20.385 11.595 -5.697 1.00 97.75 189 ASN A O 1
ATOM 1513 N N . THR A 1 190 ? -21.841 12.225 -4.134 1.00 97.88 190 THR A N 1
ATOM 1514 C CA . THR A 1 190 ? -22.569 13.190 -4.981 1.00 97.88 190 THR A CA 1
ATOM 1515 C C . THR A 1 190 ? -21.898 14.562 -5.108 1.00 97.88 190 THR A C 1
ATOM 1517 O O . THR A 1 190 ? -22.482 15.498 -5.660 1.00 97.88 190 THR A O 1
ATOM 1520 N N . SER A 1 191 ? -20.691 14.736 -4.565 1.00 97.81 191 SER A N 1
ATOM 1521 C CA . SER A 1 191 ? -20.041 16.054 -4.490 1.00 97.81 191 SER A CA 1
ATOM 1522 C C . SER A 1 191 ? -18.525 16.010 -4.667 1.00 97.81 191 SER A C 1
ATOM 1524 O O . SER A 1 191 ? -17.799 16.901 -4.212 1.00 97.81 191 SER A O 1
ATOM 1526 N N . CYS A 1 192 ? -18.047 14.982 -5.357 1.00 98.56 192 CYS A N 1
ATOM 1527 C CA . CYS A 1 192 ? -16.664 14.845 -5.770 1.00 98.56 192 CYS A CA 1
ATOM 1528 C C . CYS A 1 192 ? -16.196 16.041 -6.608 1.00 98.56 192 CYS A C 1
ATOM 1530 O O . CYS A 1 192 ? -16.768 16.334 -7.662 1.00 98.56 192 CYS A O 1
ATOM 1532 N N . ARG A 1 193 ? -15.117 16.706 -6.184 1.00 98.56 193 ARG A N 1
ATOM 1533 C CA . ARG A 1 193 ? -14.494 17.801 -6.939 1.00 98.56 193 ARG A CA 1
ATOM 1534 C C . ARG A 1 193 ? -12.983 17.662 -6.991 1.00 98.56 193 ARG A C 1
ATOM 1536 O O . ARG A 1 193 ? -12.360 17.406 -5.964 1.00 98.56 193 ARG A O 1
ATOM 1543 N N . PHE A 1 194 ? -12.410 17.905 -8.168 1.00 98.38 194 PHE A N 1
ATOM 1544 C CA . PHE A 1 194 ? -10.976 17.784 -8.435 1.00 98.38 194 PHE A CA 1
ATOM 1545 C C . PHE A 1 194 ? -10.449 18.992 -9.205 1.00 98.38 194 PHE A C 1
ATOM 1547 O O . PHE A 1 194 ? -11.120 19.493 -10.109 1.00 98.38 194 PHE A O 1
ATOM 1554 N N . ARG A 1 195 ? -9.234 19.438 -8.888 1.00 93.50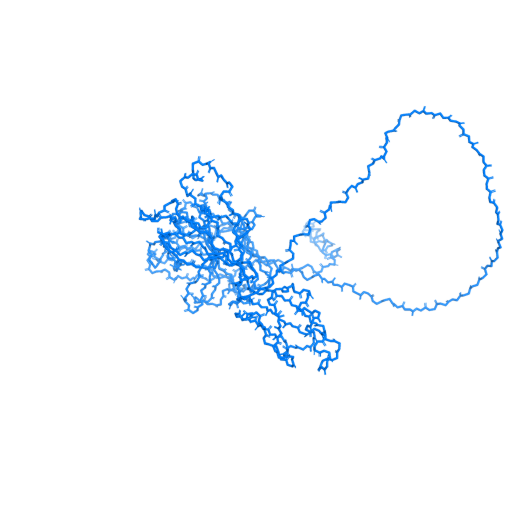 195 ARG A N 1
ATOM 1555 C CA . ARG A 1 195 ? -8.518 20.485 -9.634 1.00 93.50 195 ARG A CA 1
ATOM 1556 C C . ARG A 1 195 ? -7.006 20.300 -9.530 1.00 93.50 195 ARG A C 1
ATOM 1558 O O . ARG A 1 195 ? -6.537 19.445 -8.783 1.00 93.50 195 ARG A O 1
ATOM 1565 N N . ASP A 1 196 ? -6.266 21.130 -10.259 1.00 91.94 196 ASP A N 1
ATOM 1566 C CA . ASP A 1 196 ? -4.801 21.206 -10.190 1.00 91.94 196 ASP A CA 1
ATOM 1567 C C . ASP A 1 196 ? -4.090 19.866 -10.472 1.00 91.94 196 ASP A C 1
ATOM 1569 O O . ASP A 1 196 ? -3.023 19.608 -9.923 1.00 91.94 196 ASP A O 1
ATOM 1573 N N . VAL A 1 197 ? -4.673 19.024 -11.340 1.00 91.94 197 VAL A N 1
ATOM 1574 C CA . VAL A 1 197 ? -4.109 17.718 -11.721 1.00 91.94 197 VAL A CA 1
ATOM 1575 C C . VAL A 1 197 ? -2.847 17.914 -12.562 1.00 91.94 197 VAL A C 1
ATOM 1577 O O . VAL A 1 197 ? -2.908 18.514 -13.638 1.00 91.94 197 VAL A O 1
ATOM 1580 N N . LYS A 1 198 ? -1.714 17.402 -12.077 1.00 90.00 198 LYS A N 1
ATOM 1581 C CA . LYS A 1 198 ? -0.385 17.558 -12.681 1.00 90.00 198 LYS A CA 1
ATOM 1582 C C . LYS A 1 198 ? 0.403 16.259 -12.618 1.00 90.00 198 LYS A C 1
ATOM 1584 O O . LYS A 1 198 ? 0.323 15.540 -11.626 1.00 90.00 198 LYS A O 1
ATOM 1589 N N . ILE A 1 199 ? 1.199 16.003 -13.652 1.00 90.38 199 ILE A N 1
ATOM 1590 C CA . ILE A 1 199 ? 2.201 14.933 -13.673 1.00 90.38 199 ILE A CA 1
ATOM 1591 C C . ILE A 1 199 ? 3.586 15.569 -13.729 1.00 90.38 199 ILE A C 1
ATOM 1593 O O . ILE A 1 199 ? 3.871 16.370 -14.623 1.00 90.38 199 ILE A O 1
ATOM 1597 N N . GLU A 1 200 ? 4.440 15.185 -12.791 1.00 89.44 200 GLU A N 1
ATOM 1598 C CA . GLU A 1 200 ? 5.830 15.608 -12.678 1.00 89.44 200 GLU A CA 1
ATOM 1599 C C . GLU A 1 200 ? 6.725 14.366 -12.778 1.00 89.44 200 GLU A C 1
ATOM 1601 O O . GLU A 1 200 ? 6.765 13.567 -11.843 1.00 89.44 200 GLU A O 1
ATOM 1606 N N . PRO A 1 201 ? 7.422 14.143 -13.905 1.00 80.25 201 PRO A N 1
ATOM 1607 C CA . PRO A 1 201 ? 8.299 12.985 -14.055 1.00 80.25 201 PRO A CA 1
ATOM 1608 C C . PRO A 1 201 ? 9.445 12.996 -13.039 1.00 80.25 201 PRO A C 1
ATOM 1610 O O . PRO A 1 201 ? 9.925 14.059 -12.643 1.00 80.25 201 PRO A O 1
ATOM 1613 N N . LEU A 1 202 ? 9.952 11.813 -12.682 1.00 75.62 202 LEU A N 1
ATOM 1614 C CA . LEU A 1 202 ? 11.191 11.686 -11.909 1.00 75.62 202 LEU A CA 1
ATOM 1615 C C . LEU A 1 202 ? 12.338 12.430 -12.624 1.00 75.62 202 LEU A C 1
ATOM 1617 O O . LEU A 1 202 ? 12.732 12.072 -13.739 1.00 75.62 202 LEU A O 1
ATOM 1621 N N . SER A 1 203 ? 12.878 13.480 -11.997 1.00 57.94 203 SER A N 1
ATOM 1622 C CA . SER A 1 203 ? 13.992 14.239 -12.563 1.00 57.94 203 SER A CA 1
ATOM 1623 C C . SER A 1 203 ? 15.248 13.364 -12.585 1.00 57.94 203 SER A C 1
ATOM 1625 O O . SER A 1 203 ? 15.762 12.924 -11.556 1.00 57.94 203 SER A O 1
ATOM 1627 N N . ARG A 1 204 ? 15.769 13.074 -13.782 1.00 46.38 204 ARG A N 1
ATOM 1628 C CA . ARG A 1 204 ? 17.077 12.423 -13.907 1.00 46.38 204 ARG A CA 1
ATOM 1629 C C . ARG A 1 204 ? 18.147 13.442 -13.535 1.00 46.38 204 ARG A C 1
ATOM 1631 O O . ARG A 1 204 ? 18.329 14.420 -14.255 1.00 46.38 204 ARG A O 1
ATOM 1638 N N . ALA A 1 205 ? 18.887 13.197 -12.456 1.00 34.94 205 ALA A N 1
ATOM 1639 C CA . ALA A 1 205 ? 20.140 13.902 -12.219 1.00 34.94 205 ALA A CA 1
ATOM 1640 C C . ALA A 1 205 ? 21.093 13.597 -13.386 1.00 34.94 205 ALA A C 1
ATOM 1642 O O . ALA A 1 205 ? 21.589 12.478 -13.530 1.00 34.94 205 ALA A O 1
ATOM 1643 N N . VAL A 1 206 ? 21.316 14.579 -14.256 1.00 34.41 206 VAL A N 1
ATOM 1644 C CA . VAL A 1 206 ? 22.339 14.495 -15.296 1.00 34.41 206 VAL A CA 1
ATOM 1645 C C . VAL A 1 206 ? 23.693 14.594 -14.596 1.00 34.41 206 VAL A C 1
ATOM 1647 O O . VAL A 1 206 ? 24.058 15.641 -14.070 1.00 34.41 206 VAL A O 1
ATOM 1650 N N . SER A 1 207 ? 24.440 13.492 -14.558 1.00 34.28 207 SER A N 1
ATOM 1651 C CA . SER A 1 207 ? 25.866 13.533 -14.238 1.00 34.28 207 SER A CA 1
ATOM 1652 C C . SER A 1 207 ? 26.589 14.202 -15.409 1.00 34.28 207 SER A C 1
ATOM 1654 O O . SER A 1 207 ? 26.828 13.580 -16.444 1.00 34.28 207 SER A O 1
ATOM 1656 N N . GLU A 1 208 ? 26.919 15.485 -15.267 1.00 35.47 208 GLU A N 1
ATOM 1657 C CA . GLU A 1 208 ? 27.877 16.155 -16.147 1.00 35.47 208 GLU A CA 1
ATOM 1658 C C . GLU A 1 208 ? 29.284 15.619 -15.849 1.00 35.47 208 GLU A C 1
ATOM 1660 O O . GLU A 1 208 ? 29.983 16.099 -14.960 1.00 35.47 208 GLU A O 1
ATOM 1665 N N . ASN A 1 209 ? 29.715 14.601 -16.593 1.00 30.00 209 ASN A N 1
ATOM 1666 C CA . ASN A 1 209 ? 31.136 14.313 -16.757 1.00 30.00 209 ASN A CA 1
ATOM 1667 C C . ASN A 1 209 ? 31.637 15.078 -17.984 1.00 30.00 209 ASN A C 1
ATOM 1669 O O . ASN A 1 209 ? 31.576 14.586 -19.111 1.00 30.00 209 ASN A O 1
ATOM 1673 N N . THR A 1 210 ? 32.141 16.289 -17.762 1.00 30.81 210 THR A N 1
ATOM 1674 C CA . THR A 1 210 ? 32.914 17.026 -18.767 1.00 30.81 210 THR A CA 1
ATOM 1675 C C . THR A 1 210 ? 34.279 16.347 -18.942 1.00 30.81 210 THR A C 1
ATOM 1677 O O . THR A 1 210 ? 35.006 16.195 -17.955 1.00 30.81 210 THR A O 1
ATOM 1680 N N . PRO A 1 211 ? 34.686 15.944 -20.159 1.00 34.44 211 PRO A N 1
ATOM 1681 C CA . PRO A 1 211 ? 36.040 15.462 -20.405 1.00 34.44 211 PRO A CA 1
ATOM 1682 C C . PRO A 1 211 ? 37.033 16.624 -20.270 1.00 34.44 211 PRO A C 1
ATOM 1684 O O . PRO A 1 211 ? 36.928 17.629 -20.969 1.00 34.44 211 PRO A O 1
ATOM 1687 N N . SER A 1 212 ? 38.008 16.494 -19.369 1.00 33.00 212 SER A N 1
ATOM 1688 C CA . SER A 1 212 ? 39.174 17.380 -19.329 1.00 33.00 212 SER A CA 1
ATOM 1689 C C . SER A 1 212 ? 40.118 17.008 -20.472 1.00 33.00 212 SER A C 1
ATOM 1691 O O . SER A 1 212 ? 40.816 15.993 -20.411 1.00 33.00 212 SER A O 1
ATOM 1693 N N . ASP A 1 213 ? 40.138 17.841 -21.509 1.00 34.22 213 ASP A N 1
ATOM 1694 C CA . ASP A 1 213 ? 41.173 17.819 -22.536 1.00 34.22 213 ASP A CA 1
ATOM 1695 C C . ASP A 1 213 ? 42.530 18.215 -21.936 1.00 34.22 213 ASP A C 1
ATOM 1697 O O . ASP A 1 213 ? 42.703 19.281 -21.340 1.00 34.22 213 ASP A O 1
ATOM 1701 N N . LYS A 1 214 ? 43.518 17.335 -22.125 1.00 37.09 214 LYS A N 1
ATOM 1702 C CA . LYS A 1 214 ? 44.942 17.623 -21.931 1.00 37.09 214 LYS A CA 1
ATOM 1703 C C . LYS A 1 214 ? 45.514 18.288 -23.184 1.00 37.09 214 LYS A C 1
ATOM 1705 O O . LYS A 1 214 ? 45.479 17.688 -24.255 1.00 37.09 214 LYS A O 1
ATOM 1710 N N . ALA A 1 215 ? 46.193 19.423 -23.014 1.00 32.12 215 ALA A N 1
ATOM 1711 C CA . ALA A 1 215 ? 47.200 19.916 -23.955 1.00 32.12 215 ALA A CA 1
ATOM 1712 C C . ALA A 1 215 ? 48.278 20.776 -23.248 1.00 32.12 215 ALA A C 1
ATOM 1714 O O . ALA A 1 215 ? 47.921 21.738 -22.582 1.00 32.12 215 ALA A O 1
ATOM 1715 N N . GLY A 1 216 ? 49.558 20.384 -23.434 1.00 29.88 216 GLY A N 1
ATOM 1716 C CA . GLY A 1 216 ? 50.846 21.138 -23.377 1.00 29.88 216 GLY A CA 1
ATOM 1717 C C . GLY A 1 216 ? 51.179 22.007 -22.146 1.00 29.88 216 GLY A C 1
ATOM 1718 O O . GLY A 1 216 ? 50.387 22.851 -21.772 1.00 29.88 216 GLY A O 1
ATOM 1719 N N . GLY A 1 217 ? 52.312 21.862 -21.431 1.00 26.66 217 GLY A N 1
ATOM 1720 C CA . GLY A 1 217 ? 53.710 22.111 -21.867 1.00 26.66 217 GLY A CA 1
ATOM 1721 C C . GLY A 1 217 ? 53.983 23.633 -21.931 1.00 26.66 217 GLY A C 1
ATOM 1722 O O . GLY A 1 217 ? 53.209 24.314 -22.583 1.00 26.66 217 GLY A O 1
ATOM 1723 N N . THR A 1 218 ? 54.982 24.287 -21.319 1.00 28.69 218 THR A N 1
ATOM 1724 C CA . THR A 1 218 ? 56.355 23.949 -20.880 1.00 28.69 218 THR A CA 1
ATOM 1725 C C . THR A 1 218 ? 56.945 25.096 -20.014 1.00 28.69 218 THR A C 1
ATOM 1727 O O . THR A 1 218 ? 56.523 26.237 -20.163 1.00 28.69 218 THR A O 1
ATOM 1730 N N . ASP A 1 219 ? 57.994 24.777 -19.240 1.00 31.03 219 ASP A N 1
ATOM 1731 C CA . ASP A 1 219 ? 59.209 25.573 -18.933 1.00 31.03 219 ASP A CA 1
ATOM 1732 C C . ASP A 1 219 ? 59.250 26.793 -17.964 1.00 31.03 219 ASP A C 1
ATOM 1734 O O . ASP A 1 219 ? 58.909 27.918 -18.307 1.00 31.03 219 ASP A O 1
ATOM 1738 N N . ASN A 1 220 ? 59.917 26.525 -16.822 1.00 29.34 220 ASN A N 1
ATOM 1739 C CA . ASN A 1 220 ? 61.204 27.086 -16.339 1.00 29.34 220 ASN A CA 1
ATOM 1740 C C . ASN A 1 220 ? 61.338 28.386 -15.495 1.00 29.34 220 ASN A C 1
ATOM 1742 O O . ASN A 1 220 ? 60.834 29.446 -15.842 1.00 29.34 220 ASN A O 1
ATOM 1746 N N . LEU A 1 221 ? 62.260 28.250 -14.508 1.00 28.55 221 LEU A N 1
ATOM 1747 C CA . LEU A 1 221 ? 63.089 29.239 -13.764 1.00 28.55 221 LEU A CA 1
ATOM 1748 C C . LEU A 1 221 ? 62.414 29.981 -12.585 1.00 28.55 221 LEU A C 1
ATOM 1750 O O . LEU A 1 221 ? 61.281 30.413 -12.706 1.00 28.55 221 LEU A O 1
ATOM 1754 N N . ALA A 1 222 ? 63.032 30.255 -11.425 1.00 27.73 222 ALA A N 1
ATOM 1755 C CA . ALA A 1 222 ? 64.298 29.879 -10.772 1.00 27.73 222 ALA A CA 1
ATOM 1756 C C . ALA A 1 222 ? 64.243 30.296 -9.267 1.00 27.73 222 ALA A C 1
ATOM 1758 O O . ALA A 1 222 ? 63.417 31.142 -8.939 1.00 27.73 222 ALA A O 1
ATOM 1759 N N . ALA A 1 223 ? 65.108 29.674 -8.434 1.00 28.48 223 ALA A N 1
ATOM 1760 C CA . ALA A 1 223 ? 65.924 30.156 -7.274 1.00 28.48 223 ALA A CA 1
ATOM 1761 C C . ALA A 1 223 ? 65.377 31.266 -6.326 1.00 28.48 223 ALA A C 1
ATOM 1763 O O . ALA A 1 223 ? 64.694 32.170 -6.775 1.00 28.48 223 ALA A O 1
ATOM 1764 N N . ASP A 1 224 ? 65.640 31.408 -5.021 1.00 28.61 224 ASP A N 1
ATOM 1765 C CA . ASP A 1 224 ? 66.514 30.889 -3.945 1.00 28.61 224 ASP A CA 1
ATOM 1766 C C . ASP A 1 224 ? 65.777 31.270 -2.624 1.00 28.61 224 ASP A C 1
ATOM 1768 O O . ASP A 1 224 ? 64.983 32.208 -2.616 1.00 28.61 224 ASP A O 1
ATOM 1772 N N . GLY A 1 225 ? 65.889 30.563 -1.495 1.00 25.59 225 GLY A N 1
ATOM 1773 C CA . GLY A 1 225 ? 66.956 30.795 -0.514 1.00 25.59 225 GLY A CA 1
ATOM 1774 C C . GLY A 1 225 ? 66.410 31.054 0.908 1.00 25.59 225 GLY A C 1
ATOM 1775 O O . GLY A 1 225 ? 65.734 32.044 1.156 1.00 25.59 225 GLY A O 1
ATOM 1776 N N . ASP A 1 226 ? 66.732 30.121 1.807 1.00 29.41 226 ASP A N 1
ATOM 1777 C CA . ASP A 1 226 ? 67.166 30.264 3.211 1.00 29.41 226 ASP A CA 1
ATOM 1778 C C . ASP A 1 226 ? 66.329 30.956 4.329 1.00 29.41 226 ASP A C 1
ATOM 1780 O O . ASP A 1 226 ? 66.263 32.169 4.469 1.00 29.41 226 ASP A O 1
ATOM 1784 N N . THR A 1 227 ? 65.881 30.095 5.260 1.00 26.88 227 THR A N 1
ATOM 1785 C CA . THR A 1 227 ? 66.156 30.047 6.724 1.00 26.88 227 THR A CA 1
ATOM 1786 C C . THR A 1 227 ? 65.686 31.073 7.788 1.00 26.88 227 THR A C 1
ATOM 1788 O O . THR A 1 227 ? 65.770 32.284 7.653 1.00 26.88 227 THR A O 1
ATOM 1791 N N . HIS A 1 228 ? 65.398 30.460 8.957 1.00 29.19 228 HIS A N 1
ATOM 1792 C CA . HIS A 1 228 ? 65.553 30.895 10.365 1.00 29.19 228 HIS A CA 1
ATOM 1793 C C . HIS A 1 228 ? 64.401 31.585 11.142 1.00 29.19 228 HIS A C 1
ATOM 1795 O O . HIS A 1 228 ? 64.176 32.784 11.095 1.00 29.19 228 HIS A O 1
ATOM 1801 N N . GLN A 1 229 ? 63.721 30.740 11.934 1.00 26.19 229 GLN A N 1
ATOM 1802 C CA . GLN A 1 229 ? 63.487 30.747 13.398 1.00 26.19 229 GLN A CA 1
ATOM 1803 C C . GLN A 1 229 ? 63.431 32.049 14.250 1.00 26.19 229 GLN A C 1
ATOM 1805 O O . GLN A 1 229 ? 64.379 32.817 14.316 1.00 26.19 229 GLN A O 1
ATOM 1810 N N . HIS A 1 230 ? 62.375 32.060 15.088 1.00 26.42 230 HIS A N 1
ATOM 1811 C CA . HIS A 1 230 ? 62.222 32.493 16.500 1.00 26.42 230 HIS A CA 1
ATOM 1812 C C . HIS A 1 230 ? 62.208 33.988 16.924 1.00 26.42 230 HIS A C 1
ATOM 1814 O O . HIS A 1 230 ? 63.234 34.639 17.047 1.00 26.42 230 HIS A O 1
ATOM 1820 N N . GLU A 1 231 ? 60.993 34.395 17.341 1.00 25.81 231 GLU A N 1
ATOM 1821 C CA . GLU A 1 231 ? 60.619 35.051 18.618 1.00 25.81 231 GLU A CA 1
ATOM 1822 C C . GLU A 1 231 ? 60.902 36.555 18.864 1.00 25.81 231 GLU A C 1
ATOM 1824 O O . GLU A 1 231 ? 62.041 37.001 18.878 1.00 25.81 231 GLU A O 1
ATOM 1829 N N . ILE A 1 232 ? 59.837 37.333 19.160 1.00 27.83 232 ILE A N 1
ATOM 1830 C CA . ILE A 1 232 ? 59.577 38.083 20.423 1.00 27.83 232 ILE A CA 1
ATOM 1831 C C . ILE A 1 232 ? 58.253 38.895 20.316 1.00 27.83 232 ILE A C 1
ATOM 1833 O O . ILE A 1 232 ? 57.920 39.474 19.288 1.00 27.83 232 ILE A O 1
ATOM 1837 N N . LYS A 1 233 ? 57.494 38.889 21.426 1.00 30.80 233 LYS A N 1
ATOM 1838 C CA . LYS A 1 233 ? 56.143 39.442 21.711 1.00 30.80 233 LYS A CA 1
ATOM 1839 C C . LYS A 1 233 ? 55.937 40.952 21.461 1.00 30.80 233 LYS A C 1
ATOM 1841 O O . LYS A 1 233 ? 56.889 41.724 21.528 1.00 30.80 233 LYS A O 1
ATOM 1846 N N . PRO A 1 234 ? 54.659 41.398 21.479 1.00 29.06 234 PRO A N 1
ATOM 1847 C CA . PRO A 1 234 ? 54.254 42.309 22.563 1.0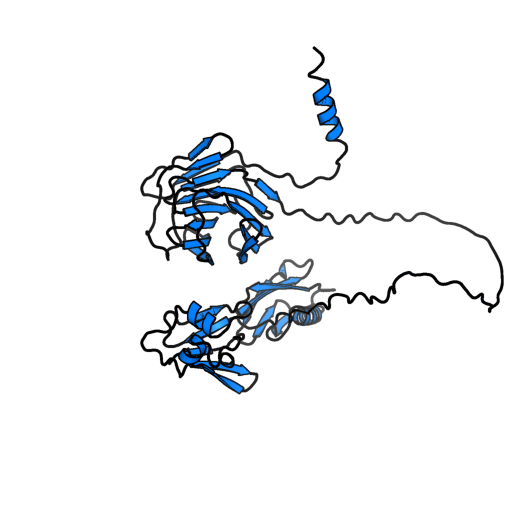0 29.06 234 PRO A CA 1
ATOM 1848 C C . PRO A 1 234 ? 52.897 41.987 23.239 1.00 29.06 234 PRO A C 1
ATOM 1850 O O . PRO A 1 234 ? 51.932 41.568 22.606 1.00 29.06 234 PRO A O 1
ATOM 1853 N N . ARG A 1 235 ? 52.839 42.238 24.562 1.00 28.08 235 ARG A N 1
ATOM 1854 C CA . ARG A 1 235 ? 51.629 42.631 25.328 1.00 28.08 235 ARG A CA 1
ATOM 1855 C C . ARG A 1 235 ? 51.232 44.045 24.863 1.00 28.08 235 ARG A C 1
ATOM 1857 O O . ARG A 1 235 ? 52.129 44.825 24.583 1.00 28.08 235 ARG A O 1
ATOM 1864 N N . GLY A 1 236 ? 49.995 44.514 24.830 1.00 26.66 236 GLY A N 1
ATOM 1865 C CA . GLY A 1 236 ? 48.682 44.014 25.212 1.00 26.66 236 GLY A CA 1
ATOM 1866 C C . GLY A 1 236 ? 47.694 45.186 25.075 1.00 26.66 236 GLY A C 1
ATOM 1867 O O . GLY A 1 236 ? 48.120 46.339 25.046 1.00 26.66 236 GLY A O 1
ATOM 1868 N N . ASN A 1 237 ? 46.402 44.891 24.948 1.00 31.59 237 ASN A N 1
ATOM 1869 C CA . ASN A 1 237 ? 45.313 45.603 25.626 1.00 31.59 237 ASN A CA 1
ATOM 1870 C C . ASN A 1 237 ? 43.991 44.906 25.294 1.00 31.59 237 ASN A C 1
ATOM 1872 O O . ASN A 1 237 ? 43.560 44.843 24.144 1.00 31.59 237 ASN A O 1
ATOM 1876 N N . GLU A 1 238 ? 43.398 44.343 26.339 1.00 33.78 238 GLU A N 1
ATOM 1877 C CA . GLU A 1 238 ? 42.098 43.691 26.359 1.00 33.78 238 GLU A CA 1
ATOM 1878 C C . GLU A 1 238 ? 40.967 44.714 26.211 1.00 33.78 238 GLU A C 1
ATOM 1880 O O . GLU A 1 238 ? 40.999 45.765 26.850 1.00 33.78 238 GLU A O 1
ATOM 1885 N N . ALA A 1 239 ? 39.931 44.357 25.446 1.00 28.69 239 ALA A N 1
ATOM 1886 C CA . ALA A 1 239 ? 38.539 44.615 25.817 1.00 28.69 239 ALA A CA 1
ATOM 1887 C C . ALA A 1 239 ? 37.568 43.783 24.950 1.00 28.69 239 ALA A C 1
ATOM 1889 O O . ALA A 1 239 ? 37.323 44.093 23.787 1.00 28.69 239 ALA A O 1
ATOM 1890 N N . LEU A 1 240 ? 36.976 42.767 25.592 1.00 38.56 240 LEU A N 1
ATOM 1891 C CA . LEU A 1 240 ? 35.601 42.277 25.404 1.00 38.56 240 LEU A CA 1
ATOM 1892 C C . LEU A 1 240 ? 35.198 41.731 24.022 1.00 38.56 240 LEU A C 1
ATOM 1894 O O . LEU A 1 240 ? 34.459 42.405 23.307 1.00 38.56 240 LEU A O 1
ATOM 1898 N N . ARG A 1 241 ? 35.527 40.463 23.712 1.00 32.12 241 ARG A N 1
ATOM 1899 C CA . ARG A 1 241 ? 34.712 39.598 22.826 1.00 32.12 241 ARG A CA 1
ATOM 1900 C C . ARG A 1 241 ? 34.780 38.128 23.257 1.00 32.12 241 ARG A C 1
ATOM 1902 O O . ARG A 1 241 ? 35.824 37.654 23.678 1.00 32.12 241 ARG A O 1
ATOM 1909 N N . ALA A 1 242 ? 33.621 37.482 23.177 1.00 33.88 242 ALA A N 1
ATOM 1910 C CA . ALA A 1 242 ? 33.288 36.140 23.641 1.00 33.88 242 ALA A CA 1
ATOM 1911 C C . ALA A 1 242 ? 34.232 35.024 23.155 1.00 33.88 242 ALA A C 1
ATOM 1913 O O . ALA A 1 242 ? 34.714 35.063 22.024 1.00 33.88 242 ALA A O 1
ATOM 1914 N N . ASP A 1 243 ? 34.407 34.007 24.003 1.00 34.16 243 ASP A N 1
ATOM 1915 C CA . ASP A 1 243 ? 35.033 32.721 23.685 1.00 34.16 243 ASP A CA 1
ATOM 1916 C C . ASP A 1 243 ? 34.390 32.061 22.448 1.00 34.16 243 ASP A C 1
ATOM 1918 O O . ASP A 1 243 ? 33.199 31.739 22.485 1.00 34.16 243 ASP A O 1
ATOM 1922 N N . PRO A 1 244 ? 35.143 31.733 21.381 1.00 35.34 244 PRO A N 1
ATOM 1923 C CA . PRO A 1 244 ? 34.738 30.734 20.406 1.00 35.34 244 PRO A CA 1
ATOM 1924 C C . PRO A 1 244 ? 35.303 29.380 20.853 1.00 35.34 244 PRO A C 1
ATOM 1926 O O . PRO A 1 244 ? 36.173 28.793 20.219 1.00 35.34 244 PRO A O 1
ATOM 1929 N N . GLY A 1 245 ? 34.820 28.902 21.995 1.00 40.00 245 GLY A N 1
ATOM 1930 C CA . GLY A 1 245 ? 35.033 27.544 22.484 1.00 40.00 245 GLY A CA 1
ATOM 1931 C C . GLY A 1 245 ? 33.793 26.694 22.240 1.00 40.00 245 GLY A C 1
ATOM 1932 O O . GLY A 1 245 ? 33.248 26.132 23.181 1.00 40.00 245 GLY A O 1
ATOM 1933 N N . SER A 1 246 ? 33.297 26.635 21.002 1.00 33.62 246 SER A N 1
ATOM 1934 C CA . SER A 1 246 ? 32.268 25.665 20.624 1.00 33.62 246 SER A CA 1
ATOM 1935 C C . SER A 1 246 ? 32.884 24.681 19.648 1.00 33.62 246 SER A C 1
ATOM 1937 O O . SER A 1 246 ? 32.959 24.909 18.442 1.00 33.62 246 SER A O 1
ATOM 1939 N N . ASN A 1 247 ? 33.369 23.583 20.221 1.00 33.50 247 ASN A N 1
ATOM 1940 C CA . ASN A 1 247 ? 33.489 22.322 19.520 1.00 33.50 247 ASN A CA 1
ATOM 1941 C C . ASN A 1 247 ? 32.074 21.997 19.025 1.00 33.50 247 ASN A C 1
ATOM 1943 O O . ASN A 1 247 ? 31.227 21.568 19.812 1.00 33.50 247 ASN A O 1
ATOM 1947 N N . ALA A 1 248 ? 31.786 22.329 17.765 1.00 34.66 248 ALA A N 1
ATOM 1948 C CA . ALA A 1 248 ? 30.544 21.954 17.119 1.00 34.66 248 ALA A CA 1
ATOM 1949 C C . ALA A 1 248 ? 30.510 20.428 17.127 1.00 34.66 248 ALA A C 1
ATOM 1951 O O . ALA A 1 248 ? 31.198 19.773 16.346 1.00 34.66 248 ALA A O 1
ATOM 1952 N N . ALA A 1 249 ? 29.768 19.874 18.083 1.00 37.06 249 ALA A N 1
ATOM 1953 C CA . ALA A 1 249 ? 29.424 18.475 18.101 1.00 37.06 249 ALA A CA 1
ATOM 1954 C C . ALA A 1 249 ? 28.734 18.190 16.768 1.00 37.06 249 ALA A C 1
ATOM 1956 O O . ALA A 1 249 ? 27.590 18.585 16.540 1.00 37.06 249 ALA A O 1
ATOM 1957 N N . GLN A 1 250 ? 29.479 17.552 15.869 1.00 36.31 250 GLN A N 1
ATOM 1958 C CA . GLN A 1 250 ? 28.924 16.824 14.745 1.00 36.31 250 GLN A CA 1
ATOM 1959 C C . GLN A 1 250 ? 27.752 16.007 15.297 1.00 36.31 250 GLN A C 1
ATOM 1961 O O . GLN A 1 250 ? 27.950 15.317 16.305 1.00 36.31 250 GLN A O 1
ATOM 1966 N N . PRO A 1 251 ? 26.542 16.093 14.717 1.00 33.91 251 PRO A N 1
ATOM 1967 C CA . PRO A 1 251 ? 25.474 15.201 15.122 1.00 33.91 251 PRO A CA 1
ATOM 1968 C C . PRO A 1 251 ? 26.012 13.784 14.951 1.00 33.91 251 PRO A C 1
ATOM 1970 O O . PRO A 1 251 ? 26.367 13.372 13.845 1.00 33.91 251 PRO A O 1
ATOM 1973 N N . ALA A 1 252 ? 26.167 13.083 16.075 1.00 31.94 252 ALA A N 1
ATOM 1974 C CA . ALA A 1 252 ? 26.502 11.678 16.079 1.00 31.94 252 ALA A CA 1
ATOM 1975 C C . ALA A 1 252 ? 25.446 11.005 15.207 1.00 31.94 252 ALA A C 1
ATOM 1977 O O . ALA A 1 252 ? 24.262 11.030 15.539 1.00 31.94 252 ALA A O 1
ATOM 1978 N N . GLN A 1 253 ? 25.873 10.482 14.060 1.00 29.62 253 GLN A N 1
ATOM 1979 C CA . GLN A 1 253 ? 25.050 9.604 13.254 1.00 29.62 253 GLN A CA 1
ATOM 1980 C C . GLN A 1 253 ? 24.709 8.420 14.154 1.00 29.62 253 GLN A C 1
ATOM 1982 O O . GLN A 1 253 ? 25.532 7.533 14.375 1.00 29.62 253 GLN A O 1
ATOM 1987 N N . THR A 1 254 ? 23.519 8.438 14.745 1.00 26.55 254 THR A N 1
ATOM 1988 C CA . THR A 1 254 ? 22.907 7.250 15.317 1.00 26.55 254 THR A CA 1
ATOM 1989 C C . THR A 1 254 ? 22.753 6.277 14.160 1.00 26.55 254 THR A C 1
ATOM 1991 O O . THR A 1 254 ? 21.872 6.436 13.319 1.00 26.55 254 THR A O 1
ATOM 1994 N N . SER A 1 255 ? 23.684 5.330 14.054 1.00 34.62 255 SER A N 1
ATOM 1995 C CA . SER A 1 255 ? 23.568 4.211 13.133 1.00 34.62 255 SER A CA 1
ATOM 1996 C C . SER A 1 255 ? 22.331 3.422 13.547 1.00 34.62 255 SER A C 1
ATOM 1998 O O . SER A 1 255 ? 22.381 2.664 14.519 1.00 34.62 255 SER A O 1
ATOM 2000 N N . GLU A 1 256 ? 21.221 3.636 12.844 1.00 35.53 256 GLU A N 1
ATOM 2001 C CA . GLU A 1 256 ? 20.106 2.692 12.808 1.00 35.53 256 GLU A CA 1
ATOM 2002 C C . GLU A 1 256 ? 20.691 1.271 12.707 1.00 35.53 256 GLU A C 1
ATOM 2004 O O . GLU A 1 256 ? 21.617 1.050 11.911 1.00 35.53 256 GLU A O 1
ATOM 2009 N N . PRO A 1 257 ? 20.248 0.314 13.539 1.00 48.53 257 PRO A N 1
ATOM 2010 C CA . PRO A 1 257 ? 20.783 -1.036 13.495 1.00 48.53 257 PRO A CA 1
ATOM 2011 C C . PRO A 1 257 ? 20.589 -1.596 12.084 1.00 48.53 257 PRO A C 1
ATOM 2013 O O . PRO A 1 257 ? 19.470 -1.684 11.582 1.00 48.53 257 PRO A O 1
ATOM 2016 N N . ALA A 1 258 ? 21.698 -1.943 11.428 1.00 65.44 258 ALA A N 1
ATOM 2017 C CA . ALA A 1 258 ? 21.679 -2.411 10.050 1.00 65.44 258 ALA A CA 1
ATOM 2018 C C . ALA A 1 258 ? 20.730 -3.609 9.904 1.00 65.44 258 ALA A C 1
ATOM 2020 O O . ALA A 1 258 ? 20.837 -4.585 10.649 1.00 65.44 258 ALA A O 1
ATOM 2021 N N . TYR A 1 259 ? 19.818 -3.530 8.933 1.00 76.00 259 TYR A N 1
ATOM 2022 C CA . TYR A 1 259 ? 18.848 -4.581 8.646 1.00 76.00 259 TYR A CA 1
ATOM 2023 C C . TYR A 1 259 ? 19.529 -5.950 8.496 1.00 76.00 259 TYR A C 1
ATOM 2025 O O . TYR A 1 259 ? 20.471 -6.112 7.711 1.00 76.00 259 TYR A O 1
ATOM 2033 N N . ILE A 1 260 ? 19.031 -6.936 9.245 1.00 86.06 260 ILE A N 1
ATOM 2034 C CA . ILE A 1 260 ? 19.520 -8.315 9.213 1.00 86.06 260 ILE A CA 1
ATOM 2035 C C . ILE A 1 260 ? 18.516 -9.165 8.447 1.00 86.06 260 ILE A C 1
ATOM 2037 O O . ILE A 1 260 ? 17.378 -9.359 8.879 1.00 86.06 260 ILE A O 1
ATOM 2041 N N . ILE A 1 261 ? 18.984 -9.734 7.343 1.00 88.38 261 ILE A N 1
ATOM 2042 C CA . ILE A 1 261 ? 18.210 -10.618 6.481 1.00 88.38 261 ILE A CA 1
ATOM 2043 C C . ILE A 1 261 ? 17.732 -11.831 7.283 1.00 88.38 261 ILE A C 1
ATOM 2045 O O . ILE A 1 261 ? 18.457 -12.387 8.118 1.00 88.38 261 ILE A O 1
ATOM 2049 N N . GLY A 1 262 ? 16.544 -12.349 6.991 1.00 88.00 262 GLY A N 1
ATOM 2050 C CA . GLY A 1 262 ? 16.348 -13.774 7.209 1.00 88.00 262 GLY A CA 1
ATOM 2051 C C . GLY A 1 262 ? 15.106 -14.389 6.586 1.00 88.00 262 GLY A C 1
ATOM 2052 O O . GLY A 1 262 ? 14.589 -13.848 5.616 1.00 88.00 262 GLY A O 1
ATOM 2053 N N . PRO A 1 263 ? 14.686 -15.575 7.071 1.00 82.06 263 PRO A N 1
ATOM 2054 C CA . PRO A 1 263 ? 13.751 -16.400 6.319 1.00 82.06 263 PRO A CA 1
ATOM 2055 C C . PRO A 1 263 ? 12.438 -15.703 5.991 1.00 82.06 263 PRO A C 1
ATOM 2057 O O . PRO A 1 263 ? 11.831 -15.087 6.865 1.00 82.06 263 PRO A O 1
ATOM 2060 N N . GLY A 1 264 ? 12.005 -15.848 4.742 1.00 74.19 264 GLY A N 1
ATOM 2061 C CA . GLY A 1 264 ? 10.833 -15.182 4.182 1.00 74.19 264 GLY A CA 1
ATOM 2062 C C . GLY A 1 264 ? 11.142 -13.861 3.478 1.00 74.19 264 GLY A C 1
ATOM 2063 O O . GLY A 1 264 ? 10.298 -13.393 2.720 1.00 74.19 264 GLY A O 1
ATOM 2064 N N . ASP A 1 265 ? 12.326 -13.272 3.674 1.00 84.12 265 ASP A N 1
ATOM 2065 C CA . ASP A 1 265 ? 12.727 -12.089 2.911 1.00 84.12 265 ASP A CA 1
ATOM 2066 C C . ASP A 1 265 ? 12.891 -12.403 1.430 1.00 84.12 265 ASP A C 1
ATOM 2068 O O . ASP A 1 265 ? 13.255 -13.513 1.044 1.00 84.12 265 ASP A O 1
ATOM 2072 N N . ILE A 1 266 ? 12.672 -11.388 0.605 1.00 78.00 266 ILE A N 1
ATOM 2073 C CA . ILE A 1 266 ? 12.897 -11.446 -0.831 1.00 78.00 266 ILE A CA 1
ATOM 2074 C C . ILE A 1 266 ? 14.024 -10.480 -1.149 1.00 78.00 266 ILE A C 1
ATOM 2076 O O . ILE A 1 266 ? 13.914 -9.280 -0.898 1.00 78.00 266 ILE A O 1
ATOM 2080 N N . LEU A 1 267 ? 15.109 -11.006 -1.699 1.00 83.94 267 LEU A N 1
ATOM 2081 C CA . LEU A 1 267 ? 16.272 -10.245 -2.122 1.00 83.94 267 LEU A CA 1
ATOM 2082 C C . LEU A 1 267 ? 16.292 -10.180 -3.644 1.00 83.94 267 LEU A C 1
ATOM 2084 O O . LEU A 1 267 ? 16.122 -11.195 -4.308 1.00 83.94 267 LEU A O 1
ATOM 2088 N N . GLU A 1 268 ? 16.532 -9.009 -4.209 1.00 82.75 268 GLU A N 1
ATOM 2089 C CA . GLU A 1 268 ? 16.981 -8.898 -5.590 1.00 82.75 268 GLU A CA 1
ATOM 2090 C C . GLU A 1 268 ? 18.497 -8.832 -5.602 1.00 82.75 268 GLU A C 1
ATOM 2092 O O . GLU A 1 268 ? 19.099 -8.013 -4.908 1.00 82.75 268 GLU A O 1
ATOM 2097 N N . VAL A 1 269 ? 19.085 -9.718 -6.389 1.00 89.19 269 VAL A N 1
ATOM 2098 C CA . VAL A 1 269 ? 20.507 -9.762 -6.683 1.00 89.19 269 VAL A CA 1
ATOM 2099 C C . VAL A 1 269 ? 20.666 -9.396 -8.145 1.00 89.19 269 VAL A C 1
ATOM 2101 O O . VAL A 1 269 ? 20.052 -10.038 -8.995 1.00 89.19 269 VAL A O 1
ATOM 2104 N N . SER A 1 270 ? 21.483 -8.395 -8.447 1.00 84.56 270 SER A N 1
ATOM 2105 C CA . SER A 1 270 ? 21.888 -8.080 -9.816 1.00 84.56 270 SER A CA 1
ATOM 2106 C C . SER A 1 270 ? 23.403 -8.007 -9.924 1.00 84.56 270 SER A C 1
ATOM 2108 O O . SER A 1 270 ? 24.099 -7.661 -8.968 1.00 84.56 270 SER A O 1
ATOM 2110 N N . VAL A 1 271 ? 23.915 -8.376 -11.095 1.00 86.94 271 VAL A N 1
ATOM 2111 C CA . VAL A 1 271 ? 25.337 -8.300 -11.431 1.00 86.94 271 VAL A CA 1
ATOM 2112 C C . VAL A 1 271 ? 25.469 -7.327 -12.595 1.00 86.94 271 VAL A C 1
ATOM 2114 O O . VAL A 1 271 ? 24.783 -7.468 -13.608 1.00 86.94 271 VAL A O 1
ATOM 2117 N N . TRP A 1 272 ? 26.299 -6.296 -12.439 1.00 78.38 272 TRP A N 1
ATOM 2118 C CA . TRP A 1 272 ? 26.469 -5.260 -13.459 1.00 78.38 272 TRP A CA 1
ATOM 2119 C C . TRP A 1 272 ? 26.843 -5.863 -14.821 1.00 78.38 272 TRP A C 1
ATOM 2121 O O . TRP A 1 272 ? 27.710 -6.731 -14.903 1.00 78.38 272 TRP A O 1
ATOM 2131 N N . ARG A 1 273 ? 26.199 -5.375 -15.894 1.00 77.62 273 ARG A N 1
ATOM 2132 C CA . ARG A 1 273 ? 26.343 -5.849 -17.291 1.00 77.62 273 ARG A CA 1
ATOM 2133 C C . ARG A 1 273 ? 25.955 -7.311 -17.540 1.00 77.62 273 ARG A C 1
ATOM 2135 O O . ARG A 1 273 ? 26.184 -7.800 -18.644 1.00 77.62 273 ARG A O 1
ATOM 2142 N N . ASP A 1 274 ? 25.325 -7.975 -16.575 1.00 76.69 274 ASP A N 1
ATOM 2143 C CA . ASP A 1 274 ? 24.786 -9.320 -16.746 1.00 76.69 274 ASP A CA 1
ATOM 2144 C C . ASP A 1 274 ? 23.318 -9.373 -16.299 1.00 76.69 274 ASP A C 1
ATOM 2146 O O . ASP A 1 274 ? 22.970 -9.722 -15.168 1.00 76.69 274 ASP A O 1
ATOM 2150 N N . GLU A 1 275 ? 22.425 -9.005 -17.222 1.00 78.00 275 GLU A N 1
ATOM 2151 C CA . GLU A 1 275 ? 20.978 -9.039 -16.990 1.00 78.00 275 GLU A CA 1
ATOM 2152 C C . GLU A 1 275 ? 20.468 -10.461 -16.711 1.00 78.00 275 GLU A C 1
ATOM 2154 O O . GLU A 1 275 ? 19.506 -10.633 -15.958 1.00 78.00 275 GLU A O 1
ATOM 2159 N N . ALA A 1 276 ? 21.134 -11.496 -17.241 1.00 81.06 276 ALA A N 1
ATOM 2160 C CA . ALA A 1 276 ? 20.749 -12.887 -17.013 1.00 81.06 276 ALA A CA 1
ATOM 2161 C C . ALA A 1 276 ? 20.969 -13.316 -15.552 1.00 81.06 276 ALA A C 1
ATOM 2163 O O . ALA A 1 276 ? 20.263 -14.210 -15.060 1.00 81.06 276 ALA A O 1
ATOM 2164 N N . LEU A 1 277 ? 21.893 -12.652 -14.851 1.00 81.31 277 LEU A N 1
ATOM 2165 C CA . LEU A 1 277 ? 22.169 -12.822 -13.426 1.00 81.31 277 LEU A CA 1
ATOM 2166 C C . LEU A 1 277 ? 21.350 -11.892 -12.520 1.00 81.31 277 LEU A C 1
ATOM 2168 O O . LEU A 1 277 ? 21.481 -11.974 -11.301 1.00 81.31 277 LEU A O 1
ATOM 2172 N N . THR A 1 278 ? 20.437 -11.083 -13.063 1.00 82.25 278 THR A N 1
ATOM 2173 C CA . THR A 1 278 ? 19.435 -10.400 -12.234 1.00 82.25 278 THR A CA 1
ATOM 2174 C C . THR A 1 278 ? 18.371 -11.403 -11.783 1.00 82.25 278 THR A C 1
ATOM 2176 O O . THR A 1 278 ? 17.605 -11.934 -12.594 1.00 82.25 278 THR A O 1
ATOM 2179 N N . LYS A 1 279 ? 18.338 -11.714 -10.482 1.00 83.94 279 LYS A N 1
ATOM 2180 C CA . LYS A 1 279 ? 17.417 -12.684 -9.872 1.00 83.94 279 LYS A CA 1
ATOM 2181 C C . LYS A 1 279 ? 16.759 -12.129 -8.624 1.00 83.94 279 LYS A C 1
ATOM 2183 O O . LYS A 1 279 ? 17.381 -11.444 -7.821 1.00 83.94 279 LYS A O 1
ATOM 2188 N N . GLN A 1 280 ? 15.507 -12.516 -8.430 1.00 83.44 280 GLN A N 1
ATOM 2189 C CA . GLN A 1 280 ? 14.796 -12.320 -7.177 1.00 83.44 280 GLN A CA 1
ATOM 2190 C C . GLN A 1 280 ? 14.740 -13.646 -6.439 1.00 83.44 280 GLN A C 1
ATOM 2192 O O . GLN A 1 280 ? 14.264 -14.646 -6.975 1.00 83.44 280 GLN A O 1
ATOM 2197 N N . LEU A 1 281 ? 15.273 -13.649 -5.228 1.00 82.44 281 LEU A N 1
ATOM 2198 C CA . LEU A 1 281 ? 15.530 -14.833 -4.436 1.00 82.44 281 LEU A CA 1
ATOM 2199 C C . LEU A 1 281 ? 14.794 -14.709 -3.113 1.00 82.44 281 LEU A C 1
ATOM 2201 O O . LEU A 1 281 ? 14.944 -13.721 -2.397 1.00 82.44 281 LEU A O 1
ATOM 2205 N N . VAL A 1 282 ? 14.025 -15.733 -2.774 1.00 76.56 282 VAL A N 1
ATOM 2206 C CA . VAL A 1 282 ? 13.419 -15.846 -1.450 1.00 76.56 282 VAL A CA 1
ATOM 2207 C C . VAL A 1 282 ? 14.431 -16.495 -0.512 1.00 76.56 282 VAL A C 1
ATOM 2209 O O . VAL A 1 282 ? 15.020 -17.521 -0.850 1.00 76.56 282 VAL A O 1
ATOM 2212 N N . VAL A 1 283 ? 14.616 -15.920 0.673 1.00 86.56 283 VAL A N 1
ATOM 2213 C CA . VAL A 1 283 ? 15.404 -16.526 1.746 1.00 86.56 283 VAL A CA 1
ATOM 2214 C C . VAL A 1 283 ? 14.591 -17.670 2.338 1.00 86.56 283 VAL A C 1
ATOM 2216 O O . VAL A 1 283 ? 13.557 -17.457 2.977 1.00 86.56 283 VAL A O 1
ATOM 2219 N N . LEU A 1 284 ? 15.050 -18.895 2.112 1.00 84.56 284 LEU A N 1
ATOM 2220 C CA . LEU A 1 284 ? 14.365 -20.113 2.527 1.00 84.56 284 LEU A CA 1
ATOM 2221 C C . LEU A 1 284 ? 14.355 -20.278 4.062 1.00 84.56 284 LEU A C 1
ATOM 2223 O O . LEU A 1 284 ? 15.085 -19.579 4.770 1.00 84.56 284 LEU A O 1
ATOM 2227 N N . PRO A 1 285 ? 13.543 -21.204 4.616 1.00 79.88 285 PRO A N 1
ATOM 2228 C CA . PRO A 1 285 ? 13.495 -21.473 6.057 1.00 79.88 285 PRO A CA 1
ATOM 2229 C C . PRO A 1 285 ? 14.837 -21.859 6.694 1.00 79.88 285 PRO A C 1
ATOM 2231 O O . PRO A 1 285 ? 15.053 -21.559 7.866 1.00 79.88 285 PRO A O 1
ATOM 2234 N N . ASP A 1 286 ? 15.741 -22.489 5.939 1.00 83.19 286 ASP A N 1
ATOM 2235 C CA . ASP A 1 286 ? 17.112 -22.792 6.380 1.00 83.19 286 ASP A CA 1
ATOM 2236 C C . ASP A 1 286 ? 18.050 -21.568 6.312 1.00 83.19 286 ASP A C 1
ATOM 2238 O O . ASP A 1 286 ? 19.203 -21.619 6.740 1.00 83.19 286 ASP A O 1
ATOM 2242 N N . GLY A 1 287 ? 17.543 -20.443 5.807 1.00 88.06 287 GLY A N 1
ATOM 2243 C CA . GLY A 1 287 ? 18.235 -19.170 5.711 1.00 88.06 287 GLY A CA 1
ATOM 2244 C C . GLY A 1 287 ? 19.051 -18.977 4.438 1.00 88.06 287 GLY A C 1
ATOM 2245 O O . GLY A 1 287 ? 19.800 -17.999 4.362 1.00 88.06 287 GLY A O 1
ATOM 2246 N N . ARG A 1 288 ? 18.943 -19.870 3.453 1.00 94.38 288 ARG A N 1
ATOM 2247 C CA . ARG A 1 288 ? 19.723 -19.792 2.212 1.00 94.38 288 ARG A CA 1
ATOM 2248 C C . ARG A 1 288 ? 18.953 -19.161 1.057 1.00 94.38 288 ARG A C 1
ATOM 2250 O O . ARG A 1 288 ? 17.726 -19.083 1.076 1.00 94.38 288 ARG A O 1
ATOM 2257 N N . ILE A 1 289 ? 19.709 -18.695 0.070 1.00 93.75 289 ILE A N 1
ATOM 2258 C CA . ILE A 1 289 ? 19.242 -18.273 -1.252 1.00 93.75 289 ILE A CA 1
ATOM 2259 C C . ILE A 1 289 ? 19.973 -19.092 -2.314 1.00 93.75 289 ILE A C 1
ATOM 2261 O O . ILE A 1 289 ? 21.161 -19.378 -2.160 1.00 93.75 289 ILE A O 1
ATOM 2265 N N . SER A 1 290 ? 19.286 -19.405 -3.408 1.00 92.81 290 SER A N 1
ATOM 2266 C CA . SER A 1 290 ? 19.862 -20.130 -4.542 1.00 92.81 290 SER A CA 1
ATOM 2267 C C . SER A 1 290 ? 20.190 -19.156 -5.668 1.00 92.81 290 SER A C 1
ATOM 2269 O O . SER A 1 290 ? 19.285 -18.508 -6.190 1.00 92.81 290 SER A O 1
ATOM 2271 N N . PHE A 1 291 ? 21.461 -19.021 -6.046 1.00 94.69 291 PHE A N 1
ATOM 2272 C CA . PHE A 1 291 ? 21.886 -18.109 -7.110 1.00 94.69 291 PHE A CA 1
ATOM 2273 C C . PHE A 1 291 ? 22.647 -18.853 -8.220 1.00 94.69 291 PHE A C 1
ATOM 2275 O O . PHE A 1 291 ? 23.430 -19.760 -7.919 1.00 94.69 291 PHE A O 1
ATOM 2282 N N . PRO A 1 292 ? 22.454 -18.499 -9.509 1.00 90.88 292 PRO A N 1
ATOM 2283 C CA . PRO A 1 292 ? 23.203 -19.113 -10.600 1.00 90.88 292 PRO A CA 1
ATOM 2284 C C . PRO A 1 292 ? 24.721 -19.026 -10.391 1.00 90.88 292 PRO A C 1
ATOM 2286 O O . PRO A 1 292 ? 25.222 -18.076 -9.793 1.00 90.88 292 PRO A O 1
ATOM 2289 N N . LEU A 1 293 ? 25.447 -20.019 -10.917 1.00 92.88 293 LEU A N 1
ATOM 2290 C CA . LEU A 1 293 ? 26.914 -20.162 -10.871 1.00 92.88 293 LEU A CA 1
ATOM 2291 C C . LEU A 1 293 ? 27.498 -20.491 -9.486 1.00 92.88 293 LEU A C 1
ATOM 2293 O O . LEU A 1 293 ? 28.416 -21.301 -9.401 1.00 92.88 293 LEU A O 1
ATOM 2297 N N . ILE A 1 294 ? 26.941 -19.936 -8.408 1.00 94.50 294 ILE A N 1
ATOM 2298 C CA . ILE A 1 294 ? 27.478 -20.090 -7.041 1.00 94.50 294 ILE A CA 1
ATOM 2299 C C . ILE A 1 294 ? 26.610 -20.960 -6.120 1.00 94.50 294 ILE A C 1
ATOM 2301 O O . ILE A 1 294 ? 27.006 -21.230 -4.985 1.00 94.50 294 ILE A O 1
ATOM 2305 N N . GLY A 1 295 ? 25.450 -21.415 -6.605 1.00 94.12 295 GLY A N 1
ATOM 2306 C CA . GLY A 1 295 ? 24.550 -22.318 -5.892 1.00 94.12 295 GLY A CA 1
ATOM 2307 C C . GLY A 1 295 ? 23.934 -21.685 -4.645 1.00 94.12 295 GLY A C 1
ATOM 2308 O O . GLY A 1 295 ? 23.507 -20.531 -4.661 1.00 94.12 295 GLY A O 1
ATOM 2309 N N . GLU A 1 296 ? 23.871 -22.459 -3.562 1.00 95.44 296 GLU A N 1
ATOM 2310 C CA . GLU A 1 296 ? 23.280 -22.026 -2.295 1.00 95.44 296 GLU A CA 1
ATOM 2311 C C . GLU A 1 296 ? 24.231 -21.124 -1.489 1.00 95.44 296 GLU A C 1
ATOM 2313 O O . GLU A 1 296 ? 25.373 -21.487 -1.178 1.00 95.44 296 GLU A O 1
ATOM 2318 N N . VAL A 1 297 ? 23.728 -19.960 -1.078 1.00 96.25 297 VAL A N 1
ATOM 2319 C CA . VAL A 1 2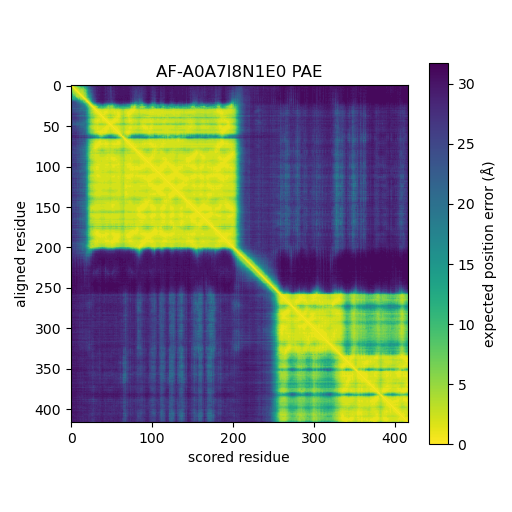97 ? 24.449 -18.972 -0.267 1.00 96.25 297 VAL A CA 1
ATOM 2320 C C . VAL A 1 297 ? 23.662 -18.692 1.010 1.00 96.25 297 VAL A C 1
ATOM 2322 O O . VAL A 1 297 ? 22.456 -18.463 0.977 1.00 96.25 297 VAL A O 1
ATOM 2325 N N . GLN A 1 298 ? 24.332 -18.699 2.164 1.00 97.25 298 GLN A N 1
ATOM 2326 C CA . GLN A 1 298 ? 23.697 -18.340 3.435 1.00 97.25 298 GLN A CA 1
ATOM 2327 C C . GLN A 1 298 ? 23.364 -16.843 3.430 1.00 97.25 298 GLN A C 1
ATOM 2329 O O . GLN A 1 298 ? 24.282 -16.028 3.407 1.00 97.25 298 GLN A O 1
ATOM 2334 N N . ALA A 1 299 ? 22.086 -16.472 3.490 1.00 95.19 299 ALA A N 1
ATOM 2335 C CA . ALA A 1 299 ? 21.651 -15.074 3.502 1.00 95.19 299 ALA A CA 1
ATOM 2336 C C . ALA A 1 299 ? 21.162 -14.638 4.888 1.00 95.19 299 ALA A C 1
ATOM 2338 O O . ALA A 1 299 ? 21.514 -13.562 5.367 1.00 95.19 299 ALA A O 1
ATOM 2339 N N . ALA A 1 300 ? 20.392 -15.491 5.567 1.00 91.88 300 ALA A N 1
ATOM 2340 C CA . ALA A 1 300 ? 19.867 -15.184 6.888 1.00 91.88 300 ALA A CA 1
ATOM 2341 C C . ALA A 1 300 ? 20.981 -14.974 7.915 1.00 91.88 300 ALA A C 1
ATOM 2343 O O . ALA A 1 300 ? 21.949 -15.736 7.961 1.00 91.88 300 ALA A O 1
ATOM 2344 N N . GLY A 1 301 ? 20.799 -13.961 8.763 1.00 88.75 301 GLY A N 1
ATOM 2345 C CA . GLY A 1 301 ? 21.767 -13.563 9.782 1.00 88.75 301 GLY A CA 1
ATOM 2346 C C . GLY A 1 301 ? 22.856 -12.614 9.277 1.00 88.75 301 GLY A C 1
ATOM 2347 O O . GLY A 1 301 ? 23.674 -12.180 10.083 1.00 88.75 301 GLY A O 1
ATOM 2348 N N . LYS A 1 302 ? 22.859 -12.269 7.983 1.00 92.38 302 LYS A N 1
ATOM 2349 C CA . LYS A 1 302 ? 23.777 -11.290 7.389 1.00 92.38 302 LYS A CA 1
ATOM 2350 C C . LYS A 1 302 ? 23.082 -9.965 7.110 1.00 92.38 302 LYS A C 1
ATOM 2352 O O . LYS A 1 302 ? 21.870 -9.911 6.906 1.00 92.38 302 LYS A O 1
ATOM 2357 N N . THR A 1 303 ? 23.870 -8.899 7.049 1.00 88.94 303 THR A N 1
ATOM 2358 C CA . THR A 1 303 ? 23.463 -7.652 6.394 1.00 88.94 303 THR A CA 1
ATOM 2359 C C . THR A 1 303 ? 23.616 -7.780 4.877 1.00 88.94 303 THR A C 1
ATOM 2361 O O . THR A 1 303 ? 24.345 -8.647 4.384 1.00 88.94 303 THR A O 1
ATOM 2364 N N . LEU A 1 304 ? 22.979 -6.886 4.115 1.00 81.06 304 LEU A N 1
ATOM 2365 C CA . LEU A 1 304 ? 23.158 -6.842 2.657 1.00 81.06 304 LEU A CA 1
ATOM 2366 C C . LEU A 1 304 ? 24.628 -6.655 2.272 1.00 81.06 304 LEU A C 1
ATOM 2368 O O . LEU A 1 304 ? 25.113 -7.339 1.380 1.00 81.06 304 LEU A O 1
ATOM 2372 N N . SER A 1 305 ? 25.367 -5.794 2.973 1.00 83.62 305 SER A N 1
ATOM 2373 C CA . SER A 1 305 ? 26.789 -5.564 2.692 1.00 83.62 305 SER A CA 1
ATOM 2374 C C . SER A 1 305 ? 27.630 -6.826 2.885 1.00 83.62 305 SER A C 1
ATOM 2376 O O . SER A 1 305 ? 28.491 -7.119 2.063 1.00 83.62 305 SER A O 1
ATOM 2378 N N . GLN A 1 306 ? 27.358 -7.601 3.940 1.00 90.38 306 GLN A N 1
ATOM 2379 C CA . GLN A 1 306 ? 28.049 -8.870 4.192 1.00 90.38 306 GLN A CA 1
ATOM 2380 C C . GLN A 1 306 ? 27.734 -9.906 3.110 1.00 90.38 306 GLN A C 1
ATOM 2382 O O . GLN A 1 306 ? 28.636 -10.577 2.615 1.00 90.38 306 GLN A O 1
ATOM 2387 N N . LEU A 1 307 ? 26.461 -10.021 2.726 1.00 94.31 307 LEU A N 1
ATOM 2388 C CA . LEU A 1 307 ? 26.048 -10.936 1.669 1.00 94.31 307 LEU A CA 1
ATOM 2389 C C . LEU A 1 307 ? 26.630 -10.527 0.306 1.00 94.31 307 LEU A C 1
ATOM 2391 O O . LEU A 1 307 ? 27.064 -11.394 -0.445 1.00 94.31 307 LEU A O 1
ATOM 2395 N N . LYS A 1 308 ? 26.705 -9.222 0.012 1.00 88.38 308 LYS A N 1
ATOM 2396 C CA . LYS A 1 308 ? 27.284 -8.682 -1.228 1.00 88.38 308 LYS A CA 1
ATOM 2397 C C . LYS A 1 308 ? 28.738 -9.107 -1.386 1.00 88.38 308 LYS A C 1
ATOM 2399 O O . LYS A 1 308 ? 29.097 -9.610 -2.443 1.00 88.38 308 LYS A O 1
ATOM 2404 N N . VAL A 1 309 ? 29.547 -8.913 -0.343 1.00 91.31 309 VAL A N 1
ATOM 2405 C CA . VAL A 1 309 ? 30.973 -9.275 -0.358 1.00 91.31 309 VAL A CA 1
ATOM 2406 C C . VAL A 1 309 ? 31.141 -10.763 -0.661 1.00 91.31 309 VAL A C 1
ATOM 2408 O O . VAL A 1 309 ? 31.838 -11.112 -1.607 1.00 91.31 309 VAL A O 1
ATOM 2411 N N . GLU A 1 310 ? 30.425 -11.634 0.053 1.00 94.06 310 GLU A N 1
ATOM 2412 C CA . GLU A 1 310 ? 30.523 -13.082 -0.169 1.00 94.06 310 GLU A CA 1
ATOM 2413 C C . GLU A 1 310 ? 30.055 -13.510 -1.565 1.00 94.06 310 GLU A C 1
ATOM 2415 O O . GLU A 1 310 ? 30.657 -14.391 -2.180 1.00 94.06 310 GLU A O 1
ATOM 2420 N N . MET A 1 311 ? 28.979 -12.912 -2.082 1.00 93.00 311 MET A N 1
ATOM 2421 C CA . MET A 1 311 ? 28.503 -13.225 -3.430 1.00 93.00 311 MET A CA 1
ATOM 2422 C C . MET A 1 311 ? 29.492 -12.757 -4.501 1.00 93.00 311 MET A C 1
ATOM 2424 O O . MET A 1 311 ? 29.754 -13.519 -5.429 1.00 93.00 311 MET A O 1
ATOM 2428 N N . SER A 1 312 ? 30.077 -11.561 -4.361 1.00 91.44 312 SER A N 1
ATOM 2429 C CA . SER A 1 312 ? 31.129 -11.068 -5.260 1.00 91.44 312 SER A CA 1
ATOM 2430 C C . SER A 1 312 ? 32.349 -11.991 -5.262 1.00 91.44 312 SER A C 1
ATOM 2432 O O . SER A 1 312 ? 32.812 -12.372 -6.332 1.00 91.44 312 SER A O 1
ATOM 2434 N N . GLU A 1 313 ? 32.824 -12.418 -4.088 1.00 94.12 313 GLU A N 1
ATOM 2435 C CA . GLU A 1 313 ? 33.964 -13.340 -3.967 1.00 94.12 313 GLU A CA 1
ATOM 2436 C C . GLU A 1 313 ? 33.702 -14.687 -4.653 1.00 94.12 313 GLU A C 1
ATOM 2438 O O . GLU A 1 313 ? 34.570 -15.222 -5.339 1.00 94.12 313 GLU A O 1
ATOM 2443 N N . ARG A 1 314 ? 32.494 -15.244 -4.503 1.00 94.56 314 ARG A N 1
ATOM 2444 C CA . ARG A 1 314 ? 32.134 -16.522 -5.138 1.00 94.56 314 ARG A CA 1
ATOM 2445 C C . ARG A 1 314 ? 31.924 -16.401 -6.648 1.00 94.56 314 ARG A C 1
ATOM 2447 O O . ARG A 1 314 ? 32.174 -17.368 -7.365 1.00 94.56 314 ARG A O 1
ATOM 2454 N N . LEU A 1 315 ? 31.440 -15.254 -7.130 1.00 93.50 315 LEU A N 1
ATOM 2455 C CA . LEU A 1 315 ? 31.188 -15.018 -8.555 1.00 93.50 315 LEU A CA 1
ATOM 2456 C C . LEU A 1 315 ? 32.459 -14.742 -9.356 1.00 93.50 315 LEU A C 1
ATOM 2458 O O . LEU A 1 315 ? 32.445 -14.980 -10.561 1.00 93.50 315 LEU A O 1
ATOM 2462 N N . ASP A 1 316 ? 33.545 -14.300 -8.718 1.00 93.31 316 ASP A N 1
ATOM 2463 C CA . ASP A 1 316 ? 34.798 -13.925 -9.395 1.00 93.31 316 ASP A CA 1
ATOM 2464 C C . ASP A 1 316 ? 35.394 -15.075 -10.232 1.00 93.31 316 ASP A C 1
ATOM 2466 O O . ASP A 1 316 ? 35.964 -14.861 -11.300 1.00 93.31 316 ASP A O 1
ATOM 2470 N N . ALA A 1 317 ? 35.157 -16.325 -9.817 1.00 92.81 317 ALA A N 1
ATOM 2471 C CA . ALA A 1 317 ? 35.567 -17.520 -10.559 1.00 92.81 317 ALA A CA 1
ATOM 2472 C C . ALA A 1 317 ? 34.820 -17.730 -11.894 1.00 92.81 317 ALA A C 1
ATOM 2474 O O . ALA A 1 317 ? 35.255 -18.536 -12.719 1.00 92.81 317 ALA A O 1
ATOM 2475 N N . PHE A 1 318 ? 33.694 -17.045 -12.107 1.00 91.75 318 PHE A N 1
ATOM 2476 C CA . PHE A 1 318 ? 32.804 -17.241 -13.256 1.00 91.75 318 PHE A CA 1
ATOM 2477 C C . PHE A 1 318 ? 32.558 -15.959 -14.058 1.00 91.75 318 PHE A C 1
ATOM 2479 O O . PHE A 1 318 ? 32.303 -16.032 -15.259 1.00 91.75 318 PHE A O 1
ATOM 2486 N N . VAL A 1 319 ? 32.635 -14.796 -13.408 1.00 87.88 319 VAL A N 1
ATOM 2487 C CA . VAL A 1 319 ? 32.379 -13.476 -13.990 1.00 87.88 319 VAL A CA 1
ATOM 2488 C C . VAL A 1 319 ? 33.553 -12.561 -13.630 1.00 87.88 319 VAL A C 1
ATOM 2490 O O . VAL A 1 319 ? 33.752 -12.303 -12.447 1.00 87.88 319 VAL A O 1
ATOM 2493 N N . PRO A 1 320 ? 34.330 -12.046 -14.602 1.00 86.94 320 PRO A N 1
ATOM 2494 C CA . PRO A 1 320 ? 35.447 -11.149 -14.309 1.00 86.94 320 PRO A CA 1
ATOM 2495 C C . PRO A 1 320 ? 34.983 -9.839 -13.658 1.00 86.94 320 PRO A C 1
ATOM 2497 O O . PRO A 1 320 ? 34.178 -9.120 -14.249 1.00 86.94 320 PRO A O 1
ATOM 2500 N N . ASN A 1 321 ? 35.545 -9.491 -12.494 1.00 82.75 321 ASN A N 1
ATOM 2501 C CA . ASN A 1 321 ? 35.222 -8.275 -11.730 1.00 82.75 321 ASN A CA 1
ATOM 2502 C C . ASN A 1 321 ? 33.704 -8.104 -11.471 1.00 82.75 321 ASN A C 1
ATOM 2504 O O . ASN A 1 321 ? 33.102 -7.138 -11.952 1.00 82.75 321 ASN A O 1
ATOM 2508 N N . PRO A 1 322 ? 33.055 -9.025 -10.735 1.00 85.81 322 PRO A N 1
ATOM 2509 C CA . PRO A 1 322 ? 31.608 -9.004 -10.565 1.00 85.81 322 PRO A CA 1
ATOM 2510 C C . PRO A 1 322 ? 31.169 -7.891 -9.603 1.00 85.81 322 PRO A C 1
ATOM 2512 O O . PRO A 1 322 ? 31.362 -7.969 -8.384 1.00 85.81 322 PRO A O 1
ATOM 2515 N N . GLU A 1 323 ? 30.498 -6.870 -10.134 1.00 85.44 323 GLU A N 1
ATOM 2516 C CA . GLU A 1 323 ? 29.828 -5.857 -9.317 1.00 85.44 323 GLU A CA 1
ATOM 2517 C C . GLU A 1 323 ? 28.419 -6.327 -8.943 1.00 85.44 323 GLU A C 1
ATOM 2519 O O . GLU A 1 323 ? 27.473 -6.223 -9.725 1.00 85.44 323 GLU A O 1
ATOM 2524 N N . VAL A 1 324 ? 28.290 -6.868 -7.728 1.00 83.19 324 VAL A N 1
ATOM 2525 C CA . VAL A 1 324 ? 27.013 -7.340 -7.181 1.00 83.19 324 VAL A CA 1
ATOM 2526 C C . VAL A 1 324 ? 26.266 -6.190 -6.503 1.00 83.19 324 VAL A C 1
ATOM 2528 O O . VAL A 1 324 ? 26.812 -5.469 -5.655 1.00 83.19 324 VAL A O 1
ATOM 2531 N N . HIS A 1 325 ? 24.985 -6.054 -6.822 1.00 72.69 325 HIS A N 1
ATOM 2532 C CA . HIS A 1 325 ? 24.034 -5.210 -6.112 1.00 72.69 325 HIS A CA 1
ATOM 2533 C C . HIS A 1 325 ? 22.979 -6.088 -5.443 1.00 72.69 325 HIS A C 1
ATOM 2535 O O . HIS A 1 325 ? 22.487 -7.053 -6.026 1.00 72.69 325 HIS A O 1
ATOM 2541 N N . LEU A 1 326 ? 22.649 -5.750 -4.197 1.00 78.06 326 LEU A N 1
ATOM 2542 C CA . LEU A 1 326 ? 21.628 -6.425 -3.406 1.00 78.06 326 LEU A CA 1
ATOM 2543 C C . LEU A 1 326 ? 20.604 -5.402 -2.932 1.00 78.06 326 LEU A C 1
ATOM 2545 O O . LEU A 1 326 ? 20.979 -4.368 -2.380 1.00 78.06 326 LEU A O 1
ATOM 2549 N N . ALA A 1 327 ? 19.326 -5.720 -3.094 1.00 68.31 327 ALA A N 1
ATOM 2550 C CA . ALA A 1 327 ? 18.219 -4.936 -2.561 1.00 68.31 327 ALA A CA 1
ATOM 2551 C C . ALA A 1 327 ? 17.209 -5.857 -1.873 1.00 68.31 327 ALA A C 1
ATOM 2553 O O . ALA A 1 327 ? 16.905 -6.935 -2.379 1.00 68.31 327 ALA A O 1
ATOM 2554 N N . VAL A 1 328 ? 16.649 -5.436 -0.739 1.00 72.38 328 VAL A N 1
ATOM 2555 C CA . VAL A 1 328 ? 15.493 -6.125 -0.147 1.00 72.38 328 VAL A CA 1
ATOM 2556 C C . VAL A 1 328 ? 14.253 -5.682 -0.917 1.00 72.38 328 VAL A C 1
ATOM 2558 O O . VAL A 1 328 ? 13.942 -4.497 -0.956 1.00 72.38 328 VAL A O 1
ATOM 2561 N N . LYS A 1 329 ? 13.560 -6.624 -1.558 1.00 65.25 329 LYS A N 1
ATOM 2562 C CA . LYS A 1 329 ? 12.299 -6.389 -2.283 1.00 65.25 329 LYS A CA 1
ATOM 2563 C C . LYS A 1 329 ? 11.063 -6.734 -1.471 1.00 65.25 329 LYS A C 1
ATOM 2565 O O . LYS A 1 329 ? 9.975 -6.293 -1.816 1.00 65.25 329 LYS A O 1
ATOM 2570 N N . GLY A 1 330 ? 11.228 -7.522 -0.415 1.00 61.34 330 GLY A N 1
ATOM 2571 C CA . GLY A 1 330 ? 10.160 -7.852 0.514 1.00 61.34 330 GLY A CA 1
ATOM 2572 C C . GLY A 1 330 ? 10.733 -8.246 1.864 1.00 61.34 330 GLY A C 1
ATOM 2573 O O . GLY A 1 330 ? 11.637 -9.079 1.936 1.00 61.34 330 GLY A O 1
ATOM 2574 N N . ILE A 1 331 ? 10.197 -7.654 2.926 1.00 69.56 331 ILE A N 1
ATOM 2575 C CA . ILE A 1 331 ? 10.529 -7.990 4.310 1.00 69.56 331 ILE A CA 1
ATOM 2576 C C . ILE A 1 331 ? 9.480 -8.995 4.788 1.00 69.56 331 ILE A C 1
ATOM 2578 O O . ILE A 1 331 ? 8.484 -8.646 5.415 1.00 69.56 331 ILE A O 1
ATOM 2582 N N . GLY A 1 332 ? 9.664 -10.262 4.423 1.00 72.50 332 GLY A N 1
ATOM 2583 C CA . GLY A 1 332 ? 8.779 -11.343 4.870 1.00 72.50 332 GLY A CA 1
ATOM 2584 C C . GLY A 1 332 ? 9.180 -11.905 6.231 1.00 72.50 332 GLY A C 1
ATOM 2585 O O . GLY A 1 332 ? 8.449 -12.701 6.822 1.00 72.50 332 GLY A O 1
ATOM 2586 N N . SER A 1 333 ? 10.348 -11.507 6.732 1.00 74.69 333 SER A N 1
ATOM 2587 C CA . SER A 1 333 ? 10.922 -12.090 7.929 1.00 74.69 333 SER A CA 1
ATOM 2588 C C . SER A 1 333 ? 10.603 -11.335 9.218 1.00 74.69 333 SER A C 1
ATOM 2590 O O . SER A 1 333 ? 10.685 -11.931 10.293 1.00 74.69 333 SER A O 1
ATOM 2592 N N . MET A 1 334 ? 10.201 -10.065 9.129 1.00 80.56 334 MET A N 1
ATOM 2593 C CA . MET A 1 334 ? 9.912 -9.172 10.258 1.00 80.56 334 MET A CA 1
ATOM 2594 C C . MET A 1 334 ? 8.465 -9.355 10.735 1.00 80.56 334 MET A C 1
ATOM 2596 O O . MET A 1 334 ? 7.632 -8.464 10.622 1.00 80.56 334 MET A O 1
ATOM 2600 N N . VAL A 1 335 ? 8.150 -10.558 11.216 1.00 79.88 335 VAL A N 1
ATOM 2601 C CA . VAL A 1 335 ? 6.796 -10.942 11.640 1.00 79.88 335 VAL A CA 1
ATOM 2602 C C . VAL A 1 335 ? 6.786 -11.513 13.056 1.00 79.88 335 VAL A C 1
ATOM 2604 O O . VAL A 1 335 ? 7.732 -12.191 13.467 1.00 79.88 335 VAL A O 1
ATOM 2607 N N . ILE A 1 336 ? 5.691 -11.283 13.777 1.00 90.75 336 ILE A N 1
ATOM 2608 C CA . ILE A 1 336 ? 5.318 -12.002 15.002 1.00 90.75 336 ILE A CA 1
ATOM 2609 C C . ILE A 1 336 ? 4.130 -12.924 14.737 1.00 90.75 336 ILE A C 1
ATOM 2611 O O . ILE A 1 336 ? 3.405 -12.778 13.752 1.00 90.75 336 ILE A O 1
ATOM 2615 N N . SER A 1 337 ? 3.925 -13.901 15.618 1.00 85.00 337 SER A N 1
ATOM 2616 C CA . SER A 1 337 ? 2.757 -14.786 15.576 1.00 85.00 337 SER A CA 1
ATOM 2617 C C . SER A 1 337 ? 1.890 -14.596 16.815 1.00 85.00 337 SER A C 1
ATOM 2619 O O . SER A 1 337 ? 2.371 -14.753 17.932 1.00 85.00 337 SER A O 1
ATOM 2621 N N . LEU A 1 338 ? 0.601 -14.322 16.625 1.00 92.19 338 LEU A N 1
ATOM 2622 C CA . LEU A 1 338 ? -0.409 -14.321 17.683 1.00 92.19 338 LEU A CA 1
ATOM 2623 C C . LEU A 1 338 ? -1.271 -15.571 17.573 1.00 92.19 338 LEU A C 1
ATOM 2625 O O . LEU A 1 338 ? -1.900 -15.820 16.544 1.00 92.19 338 LEU A O 1
ATOM 2629 N N . VAL A 1 339 ? -1.328 -16.347 18.650 1.00 83.69 339 VAL A N 1
ATOM 2630 C CA . VAL A 1 339 ? -2.086 -17.598 18.698 1.00 83.69 339 VAL A CA 1
ATOM 2631 C C . VAL A 1 339 ? -2.938 -17.684 19.960 1.00 83.69 339 VAL A C 1
ATOM 2633 O O . VAL A 1 339 ? -2.581 -17.175 21.023 1.00 83.69 339 VAL A O 1
ATOM 2636 N N . GLY A 1 340 ? -4.075 -18.371 19.848 1.00 92.62 340 GLY A N 1
ATOM 2637 C CA . GLY A 1 340 ? -4.997 -18.594 20.958 1.00 92.62 340 GLY A CA 1
ATOM 2638 C C . GLY A 1 340 ? -6.189 -17.635 20.964 1.00 92.62 340 GLY A C 1
ATOM 2639 O O . GLY A 1 340 ? -6.766 -17.346 19.919 1.00 92.62 340 GLY A O 1
ATOM 2640 N N . LYS A 1 341 ? -6.616 -17.203 22.153 1.00 96.38 341 LYS A N 1
ATOM 2641 C CA . LYS A 1 341 ? -7.895 -16.526 22.431 1.00 96.38 341 LYS A CA 1
ATOM 2642 C C . LYS A 1 341 ? -7.901 -15.022 22.118 1.00 96.38 341 LYS A C 1
ATOM 2644 O O . LYS A 1 341 ? -8.428 -14.226 22.897 1.00 96.38 341 LYS A O 1
ATOM 2649 N N . VAL A 1 342 ? -7.385 -14.646 20.953 1.00 94.44 342 VAL A N 1
ATOM 2650 C CA . VAL A 1 342 ? -7.531 -13.315 20.328 1.00 94.44 342 VAL A CA 1
ATOM 2651 C C . VAL A 1 342 ? -8.623 -13.346 19.255 1.00 94.44 342 VAL A C 1
ATOM 2653 O O . VAL A 1 342 ? -9.027 -14.432 18.838 1.00 94.44 342 VAL A O 1
ATOM 2656 N N . ARG A 1 343 ? -9.146 -12.191 18.824 1.00 82.94 343 ARG A N 1
ATOM 2657 C CA . ARG A 1 343 ? -10.210 -12.166 17.799 1.00 82.94 343 ARG A CA 1
ATOM 2658 C C . ARG A 1 343 ? -9.721 -12.650 16.434 1.00 82.94 343 ARG A C 1
ATOM 2660 O O . ARG A 1 343 ? -10.423 -13.426 15.793 1.00 82.94 343 ARG A O 1
ATOM 2667 N N . SER A 1 344 ? -8.517 -12.245 16.048 1.00 82.44 344 SER A N 1
ATOM 2668 C CA . SER A 1 344 ? -7.885 -12.607 14.780 1.00 82.44 344 SER A CA 1
ATOM 2669 C C . SER A 1 344 ? -6.505 -13.224 15.045 1.00 82.44 344 SER A C 1
ATOM 2671 O O . SER A 1 344 ? -5.507 -12.511 15.093 1.00 82.44 344 SER A O 1
ATOM 2673 N N . PRO A 1 345 ? -6.389 -14.539 15.291 1.00 83.56 345 PRO A N 1
ATOM 2674 C CA . PRO A 1 345 ? -5.082 -15.189 15.399 1.00 83.56 345 PRO A CA 1
ATOM 2675 C C . PRO A 1 345 ? -4.395 -15.239 14.027 1.00 83.56 345 PRO A C 1
ATOM 2677 O O . PRO A 1 345 ? -5.056 -15.409 13.004 1.00 83.56 345 PRO A O 1
ATOM 2680 N N . GLY A 1 346 ? -3.070 -15.114 13.990 1.00 80.19 346 GLY A N 1
ATOM 2681 C CA . GLY A 1 346 ? -2.332 -15.072 12.730 1.00 80.19 346 GLY A CA 1
ATOM 2682 C C . GLY A 1 346 ? -0.909 -14.539 12.850 1.00 80.19 346 GLY A C 1
ATOM 2683 O O . GLY A 1 346 ? -0.401 -14.296 13.946 1.00 80.19 346 GLY A O 1
ATOM 2684 N N . ARG A 1 347 ? -0.260 -14.380 11.694 1.00 78.19 347 ARG A N 1
ATOM 2685 C CA . ARG A 1 347 ? 1.034 -13.703 11.574 1.00 78.19 347 ARG A CA 1
ATOM 2686 C C . ARG A 1 347 ? 0.808 -12.226 11.301 1.00 78.19 347 ARG A C 1
ATOM 2688 O O . ARG A 1 347 ? -0.023 -11.892 10.464 1.00 78.19 347 ARG A O 1
ATOM 2695 N N . TYR A 1 348 ? 1.581 -11.385 11.971 1.00 78.62 348 TYR A N 1
ATOM 2696 C CA . TYR A 1 348 ? 1.483 -9.937 11.857 1.00 78.62 348 TYR A CA 1
ATOM 2697 C C . TYR A 1 348 ? 2.856 -9.348 11.537 1.00 78.62 348 TYR A C 1
ATOM 2699 O O . TYR A 1 348 ? 3.840 -9.776 12.152 1.00 78.62 348 TYR A O 1
ATOM 2707 N N . PRO A 1 349 ? 2.946 -8.410 10.580 1.00 76.88 349 PRO A N 1
ATOM 2708 C CA . PRO A 1 349 ? 4.177 -7.673 10.340 1.00 76.88 349 PRO A CA 1
ATOM 2709 C C . PRO A 1 349 ? 4.520 -6.827 11.567 1.00 76.88 349 PRO A C 1
ATOM 2711 O O . PRO A 1 349 ? 3.633 -6.289 12.226 1.00 76.88 349 PRO A O 1
ATOM 2714 N N . ILE A 1 350 ? 5.809 -6.732 11.871 1.00 77.38 350 ILE A N 1
ATOM 2715 C CA . ILE A 1 350 ? 6.341 -5.907 12.953 1.00 77.38 350 ILE A CA 1
ATOM 2716 C C . ILE A 1 350 ? 6.744 -4.558 12.360 1.00 77.38 350 ILE A C 1
ATOM 2718 O O . ILE A 1 350 ? 7.620 -4.500 11.495 1.00 77.38 350 ILE A O 1
ATOM 2722 N N . GLY A 1 351 ? 6.100 -3.490 12.829 1.00 68.56 351 GLY A N 1
ATOM 2723 C CA . GLY A 1 351 ? 6.505 -2.108 12.566 1.00 68.56 351 GLY A CA 1
ATOM 2724 C C . GLY A 1 351 ? 7.608 -1.627 13.517 1.00 68.56 351 GLY A C 1
ATOM 2725 O O . GLY A 1 351 ? 8.115 -2.388 14.341 1.00 68.56 351 GLY A O 1
ATOM 2726 N N . GLN A 1 352 ? 7.986 -0.349 13.428 1.00 58.09 352 GLN A N 1
ATOM 2727 C CA . GLN A 1 352 ? 8.910 0.245 14.402 1.00 58.09 352 GLN A CA 1
ATOM 2728 C C . GLN A 1 352 ? 8.243 0.344 15.783 1.00 58.09 352 GLN A C 1
ATOM 2730 O O . GLN A 1 352 ? 7.138 0.865 15.886 1.00 58.09 352 GLN A O 1
ATOM 2735 N N . ASN A 1 353 ? 8.939 -0.105 16.835 1.00 73.75 353 ASN A N 1
ATOM 2736 C CA . ASN A 1 353 ? 8.520 -0.021 18.242 1.00 73.75 353 ASN A CA 1
ATOM 2737 C C . ASN A 1 353 ? 7.228 -0.778 18.611 1.00 73.75 353 ASN A C 1
ATOM 2739 O O . ASN A 1 353 ? 6.552 -0.398 19.564 1.00 73.75 353 ASN A O 1
ATOM 2743 N N . MET A 1 354 ? 6.895 -1.856 17.894 1.00 86.19 354 MET A N 1
ATOM 2744 C CA . MET A 1 354 ? 5.695 -2.645 18.182 1.00 86.19 354 MET A CA 1
ATOM 2745 C C . MET A 1 354 ? 5.807 -3.378 19.524 1.00 86.19 354 MET A C 1
ATOM 2747 O O . MET A 1 354 ? 6.720 -4.180 19.724 1.00 86.19 354 MET A O 1
ATOM 2751 N N . ASP A 1 355 ? 4.853 -3.157 20.426 1.00 94.88 355 ASP A N 1
ATOM 2752 C CA . ASP A 1 355 ? 4.794 -3.804 21.741 1.00 94.88 355 ASP A CA 1
ATOM 2753 C C . ASP A 1 355 ? 3.682 -4.868 21.844 1.00 94.88 355 ASP A C 1
ATOM 2755 O O . ASP A 1 355 ? 2.941 -5.148 20.894 1.00 94.88 355 ASP A O 1
ATOM 2759 N N . VAL A 1 356 ? 3.589 -5.533 23.001 1.00 96.19 356 VAL A N 1
ATOM 2760 C CA . VAL A 1 356 ? 2.604 -6.603 23.227 1.00 96.19 356 VAL A CA 1
ATOM 2761 C C . VAL A 1 356 ? 1.169 -6.075 23.141 1.00 96.19 356 VAL A C 1
ATOM 2763 O O . VAL A 1 356 ? 0.301 -6.757 22.590 1.00 96.19 356 VAL A O 1
ATOM 2766 N N . LEU A 1 357 ? 0.893 -4.886 23.683 1.00 95.06 357 LEU A N 1
ATOM 2767 C CA . LEU A 1 357 ? -0.444 -4.293 23.648 1.00 95.06 357 LEU A CA 1
ATOM 2768 C C . LEU A 1 357 ? -0.880 -3.956 22.225 1.00 95.06 357 LEU A C 1
ATOM 2770 O O . LEU A 1 357 ? -2.006 -4.289 21.848 1.00 95.06 357 LEU A O 1
ATOM 2774 N N . GLU A 1 358 ? -0.001 -3.343 21.441 1.00 92.31 358 GLU A N 1
ATOM 2775 C CA . GLU A 1 358 ? -0.247 -3.009 20.043 1.00 92.31 358 GLU A CA 1
ATOM 2776 C C . GLU A 1 358 ? -0.519 -4.272 19.221 1.00 92.31 358 GLU A C 1
ATOM 2778 O O . GLU A 1 358 ? -1.518 -4.351 18.506 1.00 92.31 358 GLU A O 1
ATOM 2783 N N . ALA A 1 359 ? 0.280 -5.322 19.413 1.00 92.31 359 ALA A N 1
ATOM 2784 C CA . ALA A 1 359 ? 0.078 -6.608 18.752 1.00 92.31 359 ALA A CA 1
ATOM 2785 C C . ALA A 1 359 ? -1.279 -7.248 19.081 1.00 92.31 359 ALA A C 1
ATOM 2787 O O . ALA A 1 359 ? -1.982 -7.748 18.197 1.00 92.31 359 ALA A O 1
ATOM 278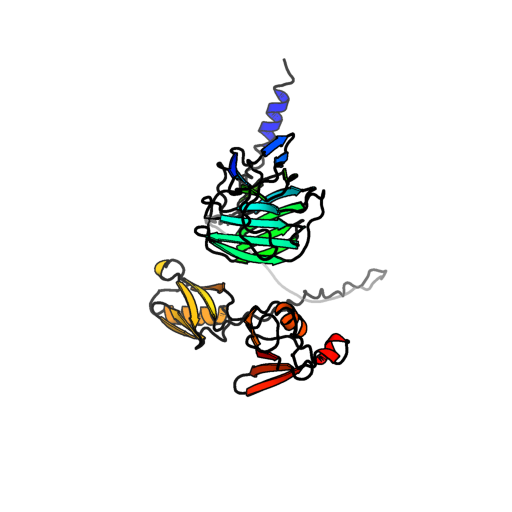8 N N . LEU A 1 360 ? -1.684 -7.208 20.352 1.00 93.81 360 LEU A N 1
ATOM 2789 C CA . LEU A 1 360 ? -3.001 -7.684 20.769 1.00 93.81 360 LEU A CA 1
ATOM 2790 C C . LEU A 1 360 ? -4.127 -6.818 20.188 1.00 93.81 360 LEU A C 1
ATOM 2792 O O . LEU A 1 360 ? -5.176 -7.361 19.839 1.00 93.81 360 LEU A O 1
ATOM 2796 N N . ALA A 1 361 ? -3.928 -5.505 20.061 1.00 90.88 361 ALA A N 1
ATOM 2797 C CA . ALA A 1 361 ? -4.892 -4.590 19.456 1.00 90.88 361 ALA A CA 1
ATOM 2798 C C . ALA A 1 361 ? -5.061 -4.844 17.949 1.00 90.88 361 ALA A C 1
ATOM 2800 O O . ALA A 1 361 ? -6.196 -4.946 17.481 1.00 90.88 361 ALA A O 1
ATOM 2801 N N . MET A 1 362 ? -3.962 -5.049 17.216 1.00 86.56 362 MET A N 1
ATOM 2802 C CA . MET A 1 362 ? -3.974 -5.426 15.795 1.00 86.56 362 MET A CA 1
ATOM 2803 C C . MET A 1 362 ? -4.705 -6.750 15.554 1.00 86.56 362 MET A C 1
ATOM 2805 O O . MET A 1 362 ? -5.420 -6.896 14.566 1.00 86.56 362 MET A O 1
ATOM 2809 N N . ALA A 1 363 ? -4.618 -7.691 16.500 1.00 84.62 363 ALA A N 1
ATOM 2810 C CA . ALA A 1 363 ? -5.396 -8.929 16.477 1.00 84.62 363 ALA A CA 1
ATOM 2811 C C . ALA A 1 363 ? -6.887 -8.748 16.838 1.00 84.62 363 ALA A C 1
ATOM 2813 O O . ALA A 1 363 ? -7.591 -9.735 17.068 1.00 84.62 363 ALA A O 1
ATOM 2814 N N . GLY A 1 364 ? -7.380 -7.509 16.929 1.00 85.81 364 GLY A N 1
ATOM 2815 C CA . GLY A 1 364 ? -8.753 -7.173 17.309 1.00 85.81 364 GLY A CA 1
ATOM 2816 C C . GLY A 1 364 ? -9.034 -7.296 18.810 1.00 85.81 364 GLY A C 1
ATOM 2817 O O . GLY A 1 364 ? -10.196 -7.290 19.225 1.00 85.81 364 GLY A O 1
ATOM 2818 N N . GLY A 1 365 ? -7.996 -7.422 19.635 1.00 89.69 365 GLY A N 1
ATOM 2819 C CA . GLY A 1 365 ? -8.094 -7.592 21.079 1.00 89.69 365 GLY A CA 1
ATOM 2820 C C . GLY A 1 365 ? -8.340 -9.034 21.532 1.00 89.69 365 GLY A C 1
ATOM 2821 O O . GLY A 1 365 ? -8.453 -9.986 20.754 1.00 89.69 365 GLY A O 1
ATOM 2822 N N . LEU A 1 366 ? -8.427 -9.191 22.853 1.00 94.88 366 LEU A N 1
ATOM 2823 C CA . LEU A 1 366 ? -8.691 -10.470 23.510 1.00 94.88 366 LEU A CA 1
ATOM 2824 C C . LEU A 1 366 ? -10.166 -10.876 23.363 1.00 94.88 366 LEU A C 1
ATOM 2826 O O . LEU A 1 366 ? -11.072 -10.042 23.427 1.00 94.88 366 LEU A O 1
ATOM 2830 N N . THR A 1 367 ? -10.429 -12.175 23.231 1.00 94.25 367 THR A N 1
ATOM 2831 C CA . THR A 1 367 ? -11.800 -12.706 23.321 1.00 94.25 367 THR A CA 1
ATOM 2832 C C . THR A 1 367 ? -12.294 -12.727 24.778 1.00 94.25 367 THR A C 1
ATOM 2834 O O . THR A 1 367 ? -11.477 -12.707 25.703 1.00 94.25 367 THR A O 1
ATOM 2837 N N . PRO A 1 368 ? -13.616 -12.836 25.029 1.00 93.44 368 PRO A N 1
ATOM 2838 C CA . PRO A 1 368 ? -14.157 -12.921 26.392 1.00 93.44 368 PRO A CA 1
ATOM 2839 C C . PRO A 1 368 ? -13.641 -14.108 27.219 1.00 93.44 368 PRO A C 1
ATOM 2841 O O . PRO A 1 368 ? -13.695 -14.068 28.444 1.00 93.44 368 PRO A O 1
ATOM 2844 N N . PHE A 1 369 ? -13.139 -15.156 26.561 1.00 93.75 369 PHE A N 1
ATOM 2845 C CA . PHE A 1 369 ? -12.657 -16.382 27.200 1.00 93.75 369 PHE A CA 1
ATOM 2846 C C . PHE A 1 369 ? -11.140 -16.395 27.438 1.00 93.75 369 PHE A C 1
ATOM 2848 O O . PHE A 1 369 ? -10.620 -17.386 27.945 1.00 93.75 369 PHE A O 1
ATOM 2855 N N . ALA A 1 370 ? -10.429 -15.330 27.057 1.00 96.00 370 ALA A N 1
ATOM 2856 C CA . ALA A 1 370 ? -8.983 -15.244 27.207 1.00 96.00 370 ALA A CA 1
ATOM 2857 C C . ALA A 1 370 ? -8.565 -15.157 28.680 1.00 96.00 370 ALA A C 1
ATOM 2859 O O . ALA A 1 370 ? -9.085 -14.332 29.444 1.00 96.00 370 ALA A O 1
ATOM 2860 N N . ARG A 1 371 ? -7.548 -15.931 29.075 1.00 96.94 371 ARG A N 1
ATOM 2861 C CA . ARG A 1 371 ? -6.922 -15.789 30.398 1.00 96.94 371 ARG A CA 1
ATOM 2862 C C . ARG A 1 371 ? -5.954 -14.606 30.408 1.00 96.94 371 ARG A C 1
ATOM 2864 O O . ARG A 1 371 ? -4.751 -14.754 30.223 1.00 96.94 371 ARG A O 1
ATOM 2871 N N . LYS A 1 372 ? -6.499 -13.412 30.674 1.00 95.06 372 LYS A N 1
ATOM 2872 C CA . LYS A 1 372 ? -5.807 -12.104 30.618 1.00 95.06 372 LYS A CA 1
ATOM 2873 C C . LYS A 1 372 ? -4.520 -11.995 31.452 1.00 95.06 372 LYS A C 1
ATOM 2875 O O . LYS A 1 372 ? -3.700 -11.132 31.169 1.00 95.06 372 LYS A O 1
ATOM 2880 N N . LYS A 1 373 ? -4.348 -12.846 32.469 1.00 96.62 373 LYS A N 1
ATOM 2881 C CA . LYS A 1 373 ? -3.182 -12.861 33.374 1.00 96.62 373 LYS A CA 1
ATOM 2882 C C . LYS A 1 373 ? -2.100 -13.877 32.980 1.00 96.62 373 LYS A C 1
ATOM 2884 O O . LYS A 1 373 ? -1.058 -13.923 33.617 1.00 96.62 373 LYS A O 1
ATOM 2889 N N . GLU A 1 374 ? -2.367 -14.726 31.987 1.00 95.75 374 GLU A N 1
ATOM 2890 C CA . GLU A 1 374 ? -1.526 -15.880 31.624 1.00 95.75 374 GLU A CA 1
ATOM 2891 C C . GLU A 1 374 ? -0.962 -15.775 30.197 1.00 95.75 374 GLU A C 1
ATOM 2893 O O . GLU A 1 374 ? -0.563 -16.784 29.600 1.00 95.75 374 GLU A O 1
ATOM 2898 N N . ILE A 1 375 ? -0.952 -14.568 29.624 1.00 97.88 375 ILE A N 1
ATOM 2899 C CA . ILE A 1 375 ? -0.400 -14.345 28.288 1.00 97.88 375 ILE A CA 1
ATOM 2900 C C . ILE A 1 375 ? 1.114 -14.538 28.363 1.00 97.88 375 ILE A C 1
ATOM 2902 O O . ILE A 1 375 ? 1.775 -14.101 29.308 1.00 97.88 375 ILE A O 1
ATOM 2906 N N . ARG A 1 376 ? 1.655 -15.252 27.377 1.00 97.75 376 ARG A N 1
ATOM 2907 C CA . ARG A 1 376 ? 3.073 -15.610 27.314 1.00 97.75 376 ARG A CA 1
ATOM 2908 C C . ARG A 1 376 ? 3.642 -15.232 25.962 1.00 97.75 376 ARG A C 1
ATOM 2910 O O . ARG A 1 376 ? 3.043 -15.556 24.940 1.00 97.75 376 ARG A O 1
ATOM 2917 N N . ILE A 1 377 ? 4.804 -14.596 25.967 1.00 97.94 377 ILE A N 1
ATOM 2918 C CA . ILE A 1 377 ? 5.568 -14.275 24.766 1.00 97.94 377 ILE A CA 1
ATOM 2919 C C . ILE A 1 377 ? 6.781 -15.193 24.747 1.00 97.94 377 ILE A C 1
ATOM 2921 O O . ILE A 1 377 ? 7.592 -15.182 25.671 1.00 97.94 377 ILE A O 1
ATOM 2925 N N . PHE A 1 378 ? 6.887 -16.003 23.702 1.00 95.25 378 PHE A N 1
ATOM 2926 C CA . PHE A 1 378 ? 8.007 -16.902 23.474 1.00 95.25 378 PHE A CA 1
ATOM 2927 C C . PHE A 1 378 ? 8.959 -16.245 22.484 1.00 95.25 378 PHE A C 1
ATOM 2929 O O . PHE A 1 378 ? 8.582 -15.989 21.340 1.00 95.25 378 PHE A O 1
ATOM 2936 N N . ARG A 1 379 ? 10.195 -16.007 22.920 1.00 93.81 379 ARG A N 1
ATOM 2937 C CA . ARG A 1 379 ? 11.261 -15.429 22.102 1.00 93.81 379 ARG A CA 1
ATOM 2938 C C . ARG A 1 379 ? 12.377 -16.442 21.925 1.00 93.81 379 ARG A C 1
ATOM 2940 O O . ARG A 1 379 ? 12.967 -16.906 22.902 1.00 93.81 379 ARG A O 1
ATOM 2947 N N . GLN A 1 380 ? 12.694 -16.773 20.678 1.00 83.81 380 GLN A N 1
ATOM 2948 C CA . GLN A 1 380 ? 13.823 -17.652 20.383 1.00 83.81 380 GLN A CA 1
ATOM 2949 C C . GLN A 1 380 ? 15.145 -16.883 20.482 1.00 83.81 380 GLN A C 1
ATOM 2951 O O . GLN A 1 380 ? 15.340 -15.869 19.812 1.00 83.81 380 GLN A O 1
ATOM 2956 N N . LYS A 1 381 ? 16.082 -17.386 21.290 1.00 82.50 381 LYS A N 1
ATOM 2957 C CA . LYS A 1 381 ? 17.463 -16.894 21.382 1.00 82.50 381 LYS A CA 1
ATOM 2958 C C . LYS A 1 381 ? 18.422 -18.052 21.144 1.00 82.50 381 LYS A C 1
ATOM 2960 O O . LYS A 1 381 ? 18.579 -18.856 22.046 1.00 82.50 381 LYS A O 1
ATOM 2965 N N . LYS A 1 382 ? 19.105 -18.094 19.992 1.00 72.38 382 LYS A N 1
ATOM 2966 C CA . LYS A 1 382 ? 20.121 -19.096 19.574 1.00 72.38 382 LYS A CA 1
ATOM 2967 C C . LYS A 1 382 ? 19.792 -20.565 19.913 1.00 72.38 382 LYS A C 1
ATOM 2969 O O . LYS A 1 382 ? 19.468 -21.314 19.005 1.00 72.38 382 LYS A O 1
ATOM 2974 N N . GLU A 1 383 ? 19.873 -20.963 21.182 1.00 76.88 383 GLU A N 1
ATOM 2975 C CA . GLU A 1 383 ? 19.651 -22.329 21.681 1.00 76.88 383 GLU A CA 1
ATOM 2976 C C . GLU A 1 383 ? 18.618 -22.438 22.823 1.00 76.88 383 GLU A C 1
ATOM 2978 O O . GLU A 1 383 ? 18.376 -23.528 23.334 1.00 76.88 383 GLU A O 1
ATOM 2983 N N . GLN A 1 384 ? 18.005 -21.334 23.257 1.00 84.38 384 GLN A N 1
ATOM 2984 C CA . GLN A 1 384 ? 17.037 -21.311 24.355 1.00 84.38 384 GLN A CA 1
ATOM 2985 C C . GLN A 1 384 ? 15.813 -20.467 23.989 1.00 84.38 384 GLN A C 1
ATOM 2987 O O . GLN A 1 384 ? 15.918 -19.414 23.357 1.00 84.38 384 GLN A O 1
ATOM 2992 N N . THR A 1 385 ? 14.638 -20.924 24.414 1.00 88.44 385 THR A N 1
ATOM 2993 C CA . THR A 1 385 ? 13.404 -20.141 24.329 1.00 88.44 385 THR A CA 1
ATOM 2994 C C . THR A 1 385 ? 13.215 -19.379 25.631 1.00 88.44 385 THR A C 1
ATOM 2996 O O . THR A 1 385 ? 13.029 -19.974 26.690 1.00 88.44 385 THR A O 1
ATOM 2999 N N . GLU A 1 386 ? 13.264 -18.056 25.546 1.00 94.44 386 GLU A N 1
ATOM 3000 C CA . GLU A 1 386 ? 12.939 -17.173 26.658 1.00 94.44 386 GLU A CA 1
ATOM 3001 C C . GLU A 1 386 ? 11.425 -16.948 26.690 1.00 94.44 386 GLU A C 1
ATOM 3003 O O . GLU A 1 386 ? 10.795 -16.767 25.644 1.00 94.44 386 GLU A O 1
ATOM 3008 N N . ILE A 1 387 ? 10.839 -16.989 27.886 1.00 95.81 387 ILE A N 1
ATOM 3009 C CA . ILE A 1 387 ? 9.402 -16.804 28.087 1.00 95.81 387 ILE A CA 1
ATOM 3010 C C . ILE A 1 387 ? 9.194 -15.542 28.911 1.00 95.81 387 ILE A C 1
ATOM 3012 O O . ILE A 1 387 ? 9.630 -15.470 30.060 1.00 95.81 387 ILE A O 1
ATOM 3016 N N . PHE A 1 388 ? 8.483 -14.581 28.334 1.00 96.81 388 PHE A N 1
ATOM 3017 C CA . PHE A 1 388 ? 8.018 -13.391 29.032 1.00 96.81 388 PHE A CA 1
ATOM 3018 C C . PHE A 1 388 ? 6.554 -13.565 29.411 1.00 96.81 388 PHE A C 1
ATOM 3020 O O . PHE A 1 388 ? 5.747 -14.064 28.622 1.00 96.81 388 PHE A O 1
ATOM 3027 N N . TYR A 1 389 ? 6.216 -13.155 30.628 1.00 96.88 389 TYR A N 1
ATOM 3028 C CA . TYR A 1 389 ? 4.849 -13.178 31.130 1.00 96.88 389 TYR A CA 1
ATOM 3029 C C . TYR A 1 389 ? 4.223 -11.804 30.961 1.00 96.88 389 TYR A C 1
ATOM 3031 O O . TYR A 1 389 ? 4.875 -10.791 31.204 1.00 96.88 389 TYR A O 1
ATOM 3039 N N . PHE A 1 390 ? 2.958 -11.794 30.555 1.00 97.75 390 PHE A N 1
ATOM 3040 C CA . PHE A 1 390 ? 2.205 -10.576 30.328 1.00 97.75 390 PHE A CA 1
ATOM 3041 C C . PHE A 1 390 ? 0.823 -10.674 30.970 1.00 97.75 390 PHE A C 1
ATOM 3043 O O . PHE A 1 390 ? 0.003 -11.538 30.640 1.00 97.75 390 PHE A O 1
ATOM 3050 N N . ASN A 1 391 ? 0.557 -9.763 31.896 1.00 97.88 391 ASN A N 1
ATOM 3051 C CA . ASN A 1 391 ? -0.731 -9.589 32.535 1.00 97.88 391 ASN A CA 1
ATOM 3052 C C . ASN A 1 391 ? -1.437 -8.375 31.931 1.00 97.88 391 ASN A C 1
ATOM 3054 O O . ASN A 1 391 ? -1.210 -7.233 32.324 1.00 97.88 391 ASN A O 1
ATOM 3058 N N . TYR A 1 392 ? -2.353 -8.640 31.002 1.00 96.62 392 TYR A N 1
ATOM 3059 C CA . TYR A 1 392 ? -3.081 -7.603 30.276 1.00 96.62 392 TYR A CA 1
ATOM 3060 C C . TYR A 1 392 ? -3.836 -6.646 31.202 1.00 96.62 392 TYR A C 1
ATOM 3062 O O . TYR A 1 392 ? -3.901 -5.459 30.913 1.00 96.62 392 TYR A O 1
ATOM 3070 N N . ASN A 1 393 ? -4.404 -7.135 32.311 1.00 95.25 393 ASN A N 1
ATOM 3071 C CA . ASN A 1 393 ? -5.179 -6.275 33.208 1.00 95.25 393 ASN A CA 1
ATOM 3072 C C . ASN A 1 393 ? -4.291 -5.246 33.914 1.00 95.25 393 ASN A C 1
ATOM 3074 O O . ASN A 1 393 ? -4.683 -4.093 34.033 1.00 95.25 393 ASN A O 1
ATOM 3078 N N . GLU A 1 394 ? -3.110 -5.656 34.376 1.00 96.19 394 GLU A N 1
ATOM 3079 C CA . GLU A 1 394 ? -2.183 -4.746 35.056 1.00 96.19 394 GLU A CA 1
ATOM 3080 C C . GLU A 1 394 ? -1.667 -3.689 34.086 1.00 96.19 394 GLU A C 1
ATOM 3082 O O . GLU A 1 394 ? -1.792 -2.496 34.361 1.00 96.19 394 GLU A O 1
ATOM 3087 N N . VAL A 1 395 ? -1.189 -4.126 32.920 1.00 95.44 395 VAL A N 1
ATOM 3088 C CA . VAL A 1 395 ? -0.617 -3.226 31.917 1.00 95.44 395 VAL A CA 1
ATOM 3089 C C . VAL A 1 395 ? -1.672 -2.260 31.372 1.00 95.44 395 VAL A C 1
ATOM 3091 O O . VAL A 1 395 ? -1.404 -1.065 31.272 1.00 95.44 395 VAL A O 1
ATOM 3094 N N . ALA A 1 396 ? -2.896 -2.726 31.098 1.00 91.69 396 ALA A N 1
ATOM 3095 C CA . ALA A 1 396 ? -3.989 -1.864 30.640 1.00 91.69 396 ALA A CA 1
ATOM 3096 C C . ALA A 1 396 ? -4.435 -0.830 31.694 1.00 91.69 396 ALA A C 1
ATOM 3098 O O . ALA A 1 396 ? -4.954 0.224 31.336 1.00 91.69 396 ALA A O 1
ATOM 3099 N N . GLU A 1 397 ? -4.221 -1.104 32.984 1.00 94.31 397 GLU A N 1
ATOM 3100 C CA . GLU A 1 397 ? -4.448 -0.155 34.084 1.00 94.31 397 GLU A CA 1
ATOM 3101 C C . GLU A 1 397 ? -3.251 0.786 34.329 1.00 94.31 397 GLU A C 1
ATOM 3103 O O . GLU A 1 397 ? -3.271 1.573 35.277 1.00 94.31 397 GLU A O 1
ATOM 3108 N N . GLY A 1 398 ? -2.196 0.708 33.512 1.00 91.62 398 GLY A N 1
ATOM 3109 C CA . GLY A 1 398 ? -0.978 1.503 33.680 1.00 91.62 398 GLY A CA 1
ATOM 3110 C C . GLY A 1 398 ? -0.028 0.977 34.762 1.00 91.62 398 GLY A C 1
ATOM 3111 O O . GLY A 1 398 ? 0.871 1.698 35.191 1.00 91.62 398 GLY A O 1
ATOM 3112 N N . LYS A 1 399 ? -0.221 -0.259 35.234 1.00 94.19 399 LYS A N 1
ATOM 3113 C CA . LYS A 1 399 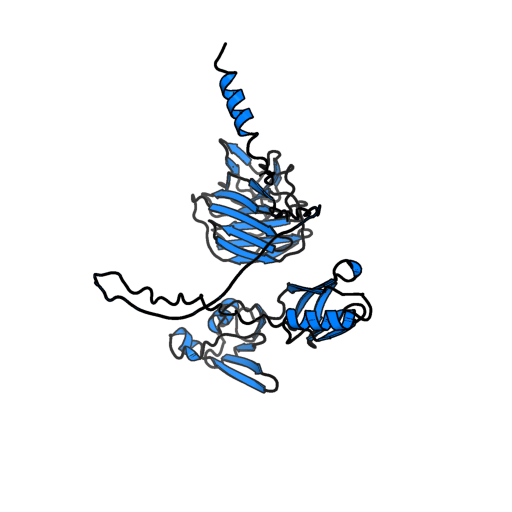? 0.633 -0.921 36.231 1.00 94.19 399 LYS A CA 1
ATOM 3114 C C . LYS A 1 399 ? 1.567 -1.908 35.542 1.00 94.19 399 LYS A C 1
ATOM 3116 O O . LYS A 1 399 ? 1.204 -2.510 34.540 1.00 94.19 399 LYS A O 1
ATOM 3121 N N . HIS A 1 400 ? 2.749 -2.115 36.113 1.00 94.19 400 HIS A N 1
ATOM 3122 C CA . HIS A 1 400 ? 3.728 -3.078 35.602 1.00 94.19 400 HIS A CA 1
ATOM 3123 C C . HIS A 1 400 ? 4.032 -2.937 34.097 1.00 94.19 400 HIS A C 1
ATOM 3125 O O . HIS A 1 400 ? 4.100 -3.925 33.361 1.00 94.19 400 HIS A O 1
ATOM 3131 N N . LEU A 1 401 ? 4.188 -1.696 33.624 1.00 92.44 401 LEU A N 1
ATOM 3132 C CA . LEU A 1 401 ? 4.417 -1.386 32.209 1.00 92.44 401 LEU A CA 1
ATOM 3133 C C . LEU A 1 401 ? 5.685 -2.042 31.649 1.00 92.44 401 LEU A C 1
ATOM 3135 O O . LEU A 1 401 ? 5.773 -2.258 30.446 1.00 92.44 401 LEU A O 1
ATOM 3139 N N . GLU A 1 402 ? 6.628 -2.431 32.507 1.00 94.69 402 GLU A N 1
ATOM 3140 C CA . GLU A 1 402 ? 7.798 -3.227 32.142 1.00 94.69 402 GLU A CA 1
ATOM 3141 C C . GLU A 1 402 ? 7.454 -4.580 31.493 1.00 94.69 402 GLU A C 1
ATOM 3143 O O . GLU A 1 402 ? 8.292 -5.149 30.797 1.00 94.69 402 GLU A O 1
ATOM 3148 N N . GLN A 1 403 ? 6.233 -5.097 31.689 1.00 95.25 403 GLN A N 1
ATOM 3149 C CA . GLN A 1 403 ? 5.749 -6.303 31.011 1.00 95.25 403 GLN A CA 1
ATOM 3150 C C . GLN A 1 403 ? 5.428 -6.045 29.529 1.00 95.25 403 GLN A C 1
ATOM 3152 O O . GLN A 1 403 ? 5.474 -6.980 28.728 1.00 95.25 403 GLN A O 1
ATOM 3157 N N . ASN A 1 404 ? 5.116 -4.800 29.147 1.00 95.50 404 ASN A N 1
ATOM 3158 C CA . ASN A 1 404 ? 4.797 -4.402 27.773 1.00 95.50 404 ASN A CA 1
ATOM 3159 C C . ASN A 1 404 ? 6.068 -4.226 26.938 1.00 95.50 404 ASN A C 1
ATOM 3161 O O . ASN A 1 404 ? 6.421 -3.134 26.501 1.00 95.50 404 ASN A O 1
ATOM 3165 N N . ILE A 1 405 ? 6.800 -5.324 26.791 1.00 95.38 405 ILE A N 1
ATOM 3166 C CA . ILE A 1 405 ? 8.069 -5.342 26.081 1.00 95.38 405 ILE A CA 1
ATOM 3167 C C . ILE A 1 405 ? 7.867 -5.072 24.590 1.00 95.38 405 ILE A C 1
ATOM 3169 O O . ILE A 1 405 ? 6.878 -5.496 23.991 1.00 95.38 405 ILE A O 1
ATOM 3173 N N . GLU A 1 406 ? 8.868 -4.454 23.976 1.00 94.25 406 GLU A N 1
ATOM 3174 C CA . GLU A 1 406 ? 8.974 -4.402 22.523 1.00 94.25 406 GLU A CA 1
ATOM 3175 C C . GLU A 1 406 ? 9.107 -5.827 21.968 1.00 94.25 406 GLU A C 1
ATOM 3177 O O . GLU A 1 406 ? 9.919 -6.640 22.446 1.00 94.25 406 GLU A O 1
ATOM 3182 N N . LEU A 1 407 ? 8.293 -6.132 20.964 1.00 93.81 407 LEU A N 1
ATOM 3183 C CA . LEU A 1 407 ? 8.297 -7.395 20.254 1.00 93.81 407 LEU A CA 1
ATOM 3184 C C . LEU A 1 407 ? 9.430 -7.433 19.241 1.00 93.81 407 LEU A C 1
ATOM 3186 O O . LEU A 1 407 ? 9.784 -6.452 18.595 1.00 93.81 407 LEU A O 1
ATOM 3190 N N . LYS A 1 408 ? 10.005 -8.619 19.093 1.00 90.50 408 LYS A N 1
ATOM 3191 C CA . LYS A 1 408 ? 11.081 -8.874 18.149 1.00 90.50 408 LYS A CA 1
ATOM 3192 C C . LYS A 1 408 ? 10.619 -9.851 17.098 1.00 90.50 408 LYS A C 1
ATOM 3194 O O . LYS A 1 408 ? 9.704 -10.652 17.288 1.00 90.50 408 LYS A O 1
ATOM 3199 N N . ARG A 1 409 ? 11.329 -9.794 15.981 1.00 86.12 409 ARG A N 1
ATOM 3200 C CA . ARG A 1 409 ? 11.223 -10.750 14.894 1.00 86.12 409 ARG A CA 1
ATOM 3201 C C . ARG A 1 409 ? 11.122 -12.190 15.409 1.00 86.12 409 ARG A C 1
ATOM 3203 O O . ARG A 1 409 ? 12.021 -12.669 16.098 1.00 86.12 409 ARG A O 1
ATOM 3210 N N . GLY A 1 410 ? 10.052 -12.875 15.012 1.00 85.50 410 GLY A N 1
ATOM 3211 C CA . GLY A 1 410 ? 9.809 -14.279 15.329 1.00 85.50 410 GLY A CA 1
ATOM 3212 C C . GLY A 1 410 ? 9.197 -14.545 16.705 1.00 85.50 410 GLY A C 1
ATOM 3213 O O . GLY A 1 410 ? 8.995 -15.715 17.030 1.00 85.50 410 GLY A O 1
ATOM 3214 N N . ASP A 1 411 ? 8.884 -13.519 17.503 1.00 95.00 411 ASP A N 1
ATOM 3215 C CA . ASP A 1 411 ? 8.180 -13.723 18.769 1.00 95.00 411 ASP A CA 1
ATOM 3216 C C . ASP A 1 411 ? 6.804 -14.369 18.542 1.00 95.00 411 ASP A C 1
ATOM 3218 O O . ASP A 1 411 ? 6.087 -14.077 17.577 1.00 95.00 411 ASP A O 1
ATOM 3222 N N . VAL A 1 412 ? 6.423 -15.245 19.472 1.00 94.69 412 VAL A N 1
ATOM 3223 C CA . VAL A 1 412 ? 5.113 -15.901 19.487 1.00 94.69 412 VAL A CA 1
ATOM 3224 C C . VAL A 1 412 ? 4.362 -15.492 20.744 1.00 94.69 412 VAL A C 1
ATOM 3226 O O . VAL A 1 412 ? 4.759 -15.853 21.850 1.00 94.69 412 VAL A O 1
ATOM 3229 N N . ILE A 1 413 ? 3.255 -14.773 20.582 1.00 97.19 413 ILE A N 1
ATOM 3230 C CA . ILE A 1 413 ? 2.348 -14.416 21.672 1.00 97.19 413 ILE A CA 1
ATOM 3231 C C . ILE A 1 413 ? 1.252 -15.471 21.761 1.00 97.19 413 ILE A C 1
ATOM 3233 O O . ILE A 1 413 ? 0.456 -15.658 20.839 1.00 97.19 413 ILE A O 1
ATOM 3237 N N . VAL A 1 414 ? 1.202 -16.158 22.897 1.00 97.50 414 VAL A N 1
ATOM 3238 C CA . VAL A 1 414 ? 0.193 -17.166 23.210 1.00 97.50 414 VAL A CA 1
ATOM 3239 C C . VAL A 1 414 ? -0.788 -16.583 24.213 1.00 97.50 414 VAL A C 1
ATOM 3241 O O . VAL A 1 414 ? -0.415 -16.248 25.338 1.00 97.50 414 VAL A O 1
ATOM 3244 N N . VAL A 1 415 ? -2.055 -16.523 23.811 1.00 97.06 415 VAL A N 1
ATOM 3245 C CA . VAL A 1 415 ? -3.180 -16.103 24.651 1.00 97.06 415 VAL A CA 1
ATOM 3246 C C . VAL A 1 415 ? -4.021 -17.335 25.009 1.00 97.06 415 VAL A C 1
ATOM 3248 O O . VAL A 1 415 ? -4.742 -17.836 24.143 1.00 97.06 415 VAL A O 1
ATOM 3251 N N . PRO A 1 416 ? -3.930 -17.865 26.242 1.00 91.69 416 PRO A N 1
ATOM 3252 C CA . PRO A 1 416 ? -4.623 -19.098 26.623 1.00 91.69 416 PRO A CA 1
ATOM 3253 C C . PRO A 1 416 ? -6.147 -18.986 26.735 1.00 91.69 416 PRO A C 1
ATOM 3255 O O . PRO A 1 416 ? -6.657 -17.894 27.090 1.00 91.69 416 PRO A O 1
#

Solvent-accessible surface area (backbone atoms only — not comparable to full-atom values): 23748 Å² total; per-residue (Å²): 143,86,71,73,67,68,58,55,53,54,60,55,58,62,64,73,75,63,91,69,92,68,77,74,71,42,67,74,81,46,74,46,81,46,72,64,22,84,37,64,56,70,74,44,77,47,79,54,97,75,31,43,34,33,54,27,48,17,19,32,77,75,96,55,68,91,56,81,70,63,34,16,34,33,36,34,25,72,72,40,77,43,52,46,21,37,37,38,32,34,38,32,28,74,46,46,42,30,38,41,39,31,38,29,31,76,52,102,31,31,29,36,38,42,38,37,21,39,77,56,33,26,35,35,35,30,40,27,56,87,62,47,65,41,81,74,45,72,48,66,59,59,73,61,63,70,42,77,40,46,37,34,46,35,29,60,77,40,39,39,36,37,24,49,76,91,37,78,76,43,79,48,75,55,81,90,56,68,41,23,17,37,25,47,34,34,24,48,19,48,38,38,35,38,32,75,57,36,38,39,58,61,79,77,82,78,81,84,78,77,82,82,82,87,76,81,89,84,88,86,89,79,90,83,86,85,90,82,85,85,90,86,86,82,88,85,83,92,82,92,80,82,85,89,82,70,82,76,74,68,79,75,78,77,74,70,80,77,66,63,43,30,40,52,18,27,35,35,36,36,34,71,100,34,74,87,58,48,45,81,33,58,24,36,89,90,14,32,29,72,43,87,99,60,45,76,41,80,40,38,82,28,36,62,70,59,43,36,53,54,50,27,65,57,36,44,84,80,36,86,83,48,51,58,46,72,43,81,77,39,82,53,36,44,27,31,36,40,43,61,33,40,66,50,57,45,78,42,79,60,64,90,85,37,26,52,64,56,54,40,48,75,22,69,25,72,37,97,81,32,44,50,70,62,23,36,38,41,37,79,49,103,91,47,76,46,76,46,66,32,41,52,66,45,40,75,72,74,34,71,55,84,50,56,42,71,63,52,72,61,26,35,38,40,31,77

Secondary structure (DSSP, 8-state):
--SSHHHHHHHHHHTTS--S-----B----EEEEE---BS-S--EEEETTEEEE-S--B-S---SS------EEEEEEEEEESSEEEEEEEE-SSSSEEEEEEEEEETTEEEEEEEETTTTEEEEEEEETTEEEEEEEE-PPPPTT--EEEEEEEETTEEEEEETTEEEEEEE--S-SSEEEEEEEES-TTEEEEEEEEEE-------------------------------------------------------PPP---TT-EEEEEETTEEEEEEEEE--TTSEEEETTTEEEE-TT--HHHHHHHHHHHHTTTSSS--EEEEEEE--SSEEEEEESBSS-EEEE--TT-BHHHHHHHTT-B-TT--TT-EEEEEEETTEEEEEEE-HHHHHTT--GGGSPBP-TT-EEEE-

Foldseek 3Di:
DPDPVVVVVVVVVVVPPDPDDAFDKDDQDDKDKDAQAPPQDDWDWDDDPQKIWIATQGWHDDPALPDDLIGGMKIWRPPDKDFAAKKKKKKAAQFQAKWWKWFLDPDPQFTWTFIAGQVSQKGWIWTGHNSDIDTFDMDRHHDDHPDIWIWMFGDDQQWTFTDIPRRGPDIGGDHRGRMHIMMTDGGSTRTMMMGPTIGRHDDDPDPPPDDDDDDDDDDDDDDDDDDDDDDDDDDDDDDDDDDPPDPPPDPPPPPDPADFDFAQWWKFKDWPPCPVQGDIWGQHPVQWTQGPPQGIDRRGRDGQVVSQVVVQVSCCVPDPRTRMDMDTSDDGQQWEFEDDFAQAGGIDHADPQDWPVNVCVVSVHGHPPWPQFAKWKWDDDPPDTDIQTGRNVQVVVVHPVVSRDGDGGYIYIYTD

Mean predicted aligned error: 18.94 Å

Nearest PDB structures (foldseek):
  7xfd-assembly1_A  TM=6.414E-01  e=5.630E-13  Escherichia coli
  2w8h-assembly1_C  TM=6.504E-01  e=1.106E-12  Escherichia coli
  2j58-assembly1_F  TM=6.371E-01  e=2.817E-12  Escherichia coli
  4b1m-assembly3_C  TM=8.836E-01  e=1.069E-10  Bacillus subtilis
  3vv1-assembly1_B  TM=6.365E-01  e=1.147E-05  Caenorhabditis elegans

Sequence (416 aa):
MNRILMTLLIAVLLALQYGQTDAATMFPSDWQIVDQGDQDGPSLWQYDRGVWNQTSNIFGGQQGTSLPEKPGTFMVAMDSDFSDGSVLLSLVSDDDDGIGIMFRYQDASNYYRFSMDRQRKYRRLVKVVDGIVTVLAEDALEYEKGRWYEVEIKTEGYVIDVIIDGRVILHVTDRNFDSGKLALYCWGNTSCRFRDVKIEPLSRAVSENTPSDKAGGTDNLAADGDTHQHEIKPRGNEALRADPGSNAAQPAQTSEPAYIIGPGDILEVSVWRDEALTKQLVVLPDGRISFPLIGEVQAAGKTLSQLKVEMSERLDAFVPNPEVHLAVKGIGSMVISLVGKVRSPGRYPIGQNMDVLEALAMAGGLTPFARKKEIRIFRQKKEQTEIFYFNYNEVAEGKHLEQNIELKRGDVIVVP

Radius of gyration: 30.53 Å; Cα contacts (8 Å, |Δi|>4): 841; chains: 1; bounding box: 95×72×70 Å